Protein AF-A0A933HCY5-F1 (afdb_monomer)

Nearest PDB structures (foldseek):
  1na3-assembly1_A  TM=8.596E-01  e=4.187E-02  unidentified
  1hxi-assembly1_A  TM=8.549E-01  e=1.202E-01  Trypanosoma brucei
  4cgv-assembly4_D  TM=6.863E-01  e=3.303E-01  Homo sapiens
  3as5-assembly1_A  TM=6.680E-01  e=9.908E-01  Paramagnetospirillum magneticum AMB-1
  8qoy-assembly1_A  TM=4.954E-01  e=7.953E-01  Actinobacillus pleuropneumoniae

pLDDT: mean 71.91, std 17.85, range [27.2, 95.44]

Foldseek 3Di:
DVVVVVVVVVLVVQLVVLVVVCVVPVLPLVSLQSNLVSCVVVVVLVRSLVSLVSNCVVPVPPPVSVVSNVVSVVSVVVVVVVVVVVVVVVVPDDDDDPVNLVVVLVVVLPPLAPQPPDCLVCVLVVLLVVCVVQDCPHPCNVVSLVSLLLSLLLQLQLQLLLQLCSLLVVQQWCQLVVLSSNYSPSVSFDDCCFSPVQQVVCVVVVFFRGGGTRHRDTDCVRGPDPPVSLLSSLLRSLVSLQVQLVVLVVQLVVLLVVVCVVCVPCLCVVPVVVPDVPVVVVPSCVSVSVSSNLSSLSNNLSSNCLSVVLCPCAPPGSVVSVVCVVCVVVCDVVNNVVRNVVVVVVVVVCRGVVVCCVSVVSSVVSVVVCCVSSNPDD

Radius of gyration: 26.5 Å; Cα contacts (8 Å, |Δi|>4): 386; chains: 1; bounding box: 68×61×72 Å

Sequence (378 aa):
MATACSRQNLLYEALAAYTKILEIDPSHRESLLKASMLHIQRKRYAQGEGFLKKLIELEPGNAQAALMLKIAEDNKRLEESVAAMKRAHEAQVETTSPIEIITGLIGAAGRKTKIYASGWVAFPLFLIAIRGVAGPDSAATPWLLYLSLFYTVWLALSLHELGHGVCALFLGDDTALKSGRVTLNPLSHFSTIGSAVVPLFAYLAGGVVFGWAKSAPFNPVNMKRQPLGAVLTAGMGPFTSFMVSYAMFILFMVLAAAHNSIHPESHVWFTAALSDPIKAGAGYLEPFWFVALELTALGAVINLLVGAFNLLPFPPLDGWWILKAAAPRLLTPRVERKATLGGVLALAVAVATGFAPLFLYPAYVALSFYYFVSGAAL

Secondary structure (DSSP, 8-state):
-HHHHHHHHHHHHHHHHHHHHHHH-TT-HHHHHHHHHHHHHTT-HHHHHHHHHHHHHH-TT-HHHHHHHHHHHHHHHHHHHHHHHHHHHHTT-----HHHHHHHHHHHHHHHS-----GGGGHHHHHHHHHHHH-TTSTTHHHHHHHHHHHHHHHHHHHHHHHHHHHHHHTT--HHHHTT-SSS-GGGG--IIIIIIHHHHHHHTTS-----PPP----GGGSSSTTHHHHHHHHHHHHHHHHHHHHHHHHHHHHHHHHHHH-TTGGGHHHHTTT-TTGGGG-TTHHHHHHHHHHHHHHHHHHHHHHHHHTSSSTTSTHHHHHHHH-TTT--HHHHHHHHHHHHHHHHHHHHTT-THHHHHHHHHHHHHHHHHHT---

Solvent-accessible surface area (backbone atoms only — not comparable to full-atom values): 19868 Å² total; per-residue (Å²): 111,69,73,62,52,52,54,51,52,52,53,53,54,52,42,52,53,29,50,54,48,38,72,76,38,77,77,46,58,68,36,30,54,53,38,18,53,52,25,44,77,68,70,37,31,73,64,13,40,56,30,27,53,56,44,35,73,76,34,81,81,43,62,67,45,55,53,50,36,52,54,33,54,57,52,46,52,47,53,52,48,49,52,47,50,52,53,43,64,74,62,74,70,88,83,76,56,73,64,59,50,51,54,46,50,55,56,52,54,63,71,74,33,85,76,65,82,48,74,71,77,50,42,64,58,49,52,24,54,51,43,60,72,57,42,84,86,32,92,57,40,68,59,50,51,52,50,54,49,53,54,40,50,41,48,38,52,19,50,18,31,25,27,25,18,51,43,30,41,76,34,56,20,54,54,9,53,77,70,58,34,44,42,80,47,40,71,70,28,57,24,70,56,35,58,43,49,43,27,51,51,23,48,75,69,74,46,52,69,50,70,44,67,50,78,42,55,76,51,68,89,52,31,45,64,71,69,56,37,52,31,51,20,37,49,31,18,32,48,39,14,43,53,48,11,51,51,24,44,54,49,29,54,53,52,52,51,51,49,45,71,76,41,75,75,56,54,47,53,81,65,51,65,78,74,43,75,74,70,59,74,77,48,90,57,50,34,47,53,53,48,53,45,50,53,21,48,49,35,16,50,49,12,41,48,56,15,56,58,31,52,40,76,42,32,93,32,37,19,25,44,48,48,47,70,75,39,57,89,76,55,45,75,70,50,47,53,52,44,36,53,50,31,51,50,52,52,53,47,39,39,72,72,57,55,51,57,73,66,48,44,54,55,53,47,48,52,49,46,48,28,61,76,53,59,42,81,133

Mean predicted aligned error: 16.91 Å

Structure (mmCIF, N/CA/C/O backbone):
data_AF-A0A933HCY5-F1
#
_entry.id   AF-A0A933HCY5-F1
#
loop_
_atom_site.group_PDB
_atom_site.id
_atom_site.type_symbol
_atom_site.label_atom_id
_atom_site.label_alt_id
_atom_site.label_comp_id
_atom_site.label_asym_id
_atom_site.label_entity_id
_atom_site.label_se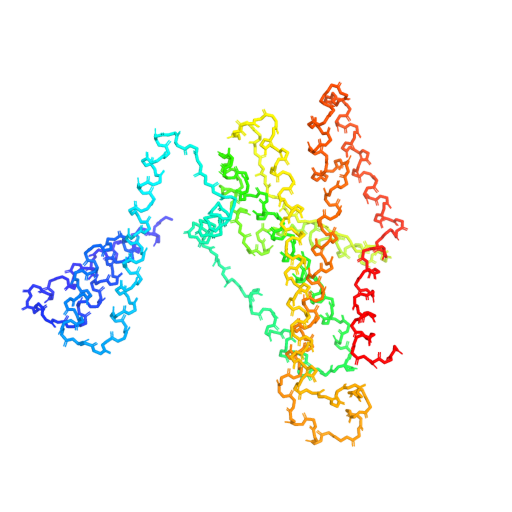q_id
_atom_site.pdbx_PDB_ins_code
_atom_site.Cartn_x
_atom_site.Cartn_y
_atom_site.Cartn_z
_atom_site.occupancy
_atom_site.B_iso_or_equiv
_atom_site.auth_seq_id
_atom_site.auth_comp_id
_atom_site.auth_asym_id
_atom_site.auth_atom_id
_atom_site.pdbx_PDB_model_num
ATOM 1 N N . MET A 1 1 ? -1.167 -32.922 7.437 1.00 38.66 1 MET A N 1
ATOM 2 C CA . MET A 1 1 ? -0.390 -33.263 8.655 1.00 38.66 1 MET A CA 1
ATOM 3 C C . MET A 1 1 ? 0.649 -34.361 8.407 1.00 38.66 1 MET A C 1
ATOM 5 O O . MET A 1 1 ? 1.799 -34.145 8.769 1.00 38.66 1 MET A O 1
ATOM 9 N N . ALA A 1 2 ? 0.313 -35.466 7.724 1.00 27.20 2 ALA A N 1
ATOM 10 C CA . ALA A 1 2 ? 1.246 -36.571 7.432 1.00 27.20 2 ALA A CA 1
ATOM 11 C C . ALA A 1 2 ? 2.536 -36.156 6.682 1.00 27.20 2 ALA A C 1
ATOM 13 O O . ALA A 1 2 ? 3.630 -36.572 7.050 1.00 27.20 2 ALA A O 1
ATOM 14 N N . THR A 1 3 ? 2.444 -35.246 5.708 1.00 31.69 3 THR A N 1
ATOM 15 C CA . THR A 1 3 ? 3.593 -34.732 4.933 1.00 31.69 3 THR A CA 1
ATOM 16 C C . THR A 1 3 ? 4.558 -33.863 5.750 1.00 31.69 3 THR A C 1
ATOM 18 O O . THR A 1 3 ? 5.756 -33.836 5.474 1.00 31.69 3 THR A O 1
ATOM 21 N N . ALA A 1 4 ? 4.062 -33.158 6.773 1.00 35.97 4 ALA A N 1
ATOM 22 C CA . ALA A 1 4 ? 4.896 -32.348 7.666 1.00 35.97 4 ALA A CA 1
ATOM 23 C C . ALA A 1 4 ? 5.609 -33.215 8.718 1.00 35.97 4 ALA A C 1
ATOM 25 O O . ALA A 1 4 ? 6.763 -32.951 9.047 1.00 35.97 4 ALA A O 1
ATOM 26 N N . CYS A 1 5 ? 4.940 -34.271 9.190 1.00 38.62 5 CYS A N 1
ATOM 27 C CA . CYS A 1 5 ? 5.497 -35.246 10.127 1.00 38.62 5 CYS A CA 1
ATOM 28 C C . CYS A 1 5 ? 6.581 -36.114 9.452 1.00 38.62 5 CYS A C 1
ATOM 30 O O . CYS A 1 5 ? 7.673 -36.266 9.990 1.00 38.62 5 CYS A O 1
ATOM 32 N N . SER A 1 6 ? 6.340 -36.553 8.209 1.00 52.91 6 SER A N 1
ATOM 33 C CA . SER A 1 6 ? 7.316 -37.290 7.389 1.00 52.91 6 SER A CA 1
ATOM 34 C C . SER A 1 6 ? 8.601 -36.489 7.132 1.00 52.91 6 SER A C 1
ATOM 36 O O . SER A 1 6 ? 9.699 -37.009 7.316 1.00 52.91 6 SER A O 1
ATOM 38 N N . ARG A 1 7 ? 8.490 -35.191 6.803 1.00 55.44 7 ARG A N 1
ATOM 39 C CA . ARG A 1 7 ? 9.666 -34.316 6.638 1.00 55.44 7 ARG A CA 1
ATOM 40 C C . ARG A 1 7 ? 10.469 -34.132 7.920 1.00 55.44 7 ARG A C 1
ATOM 42 O O . ARG A 1 7 ? 11.684 -34.022 7.839 1.00 55.44 7 ARG A O 1
ATOM 49 N N . GLN A 1 8 ? 9.821 -34.070 9.084 1.00 64.12 8 GLN A N 1
ATOM 50 C CA . GLN A 1 8 ? 10.551 -33.963 10.346 1.00 64.12 8 GLN A CA 1
ATOM 51 C C . GLN A 1 8 ? 11.323 -35.246 10.650 1.00 64.12 8 GLN A C 1
ATOM 53 O O . GLN A 1 8 ? 12.502 -35.139 10.966 1.00 64.12 8 GLN A O 1
ATOM 58 N N . ASN A 1 9 ? 10.718 -36.425 10.470 1.00 70.69 9 ASN A N 1
ATOM 59 C CA . ASN A 1 9 ? 11.407 -37.707 10.670 1.00 70.69 9 ASN A CA 1
ATOM 60 C C . ASN A 1 9 ? 12.645 -37.859 9.775 1.00 70.69 9 ASN A C 1
ATOM 62 O O . ASN A 1 9 ? 13.715 -38.193 10.276 1.00 70.69 9 ASN A O 1
ATOM 66 N N . LEU A 1 10 ? 12.542 -37.487 8.495 1.00 72.50 10 LEU A N 1
ATOM 67 C CA . LEU A 1 10 ? 13.675 -37.523 7.559 1.00 72.50 10 LEU A CA 1
ATOM 68 C C . LEU A 1 10 ? 14.853 -36.636 8.006 1.00 72.50 10 LEU A C 1
ATOM 70 O O . LEU A 1 10 ? 16.010 -36.979 7.781 1.00 72.50 10 LEU A O 1
ATOM 74 N N . LEU A 1 11 ? 14.583 -35.507 8.674 1.00 72.69 11 LEU A N 1
ATOM 75 C CA . LEU A 1 11 ? 15.632 -34.625 9.205 1.00 72.69 11 LEU A CA 1
ATOM 76 C C . LEU A 1 11 ? 16.336 -35.215 10.439 1.00 72.69 11 LEU A C 1
ATOM 78 O O . LEU A 1 11 ? 17.505 -34.904 10.668 1.00 72.69 11 LEU A O 1
ATOM 82 N N . TYR A 1 12 ? 15.652 -36.038 11.242 1.00 76.88 12 TYR A N 1
ATOM 83 C CA . TYR A 1 12 ? 16.274 -36.743 12.371 1.00 76.88 12 TYR A CA 1
ATOM 84 C C . TYR A 1 12 ? 17.199 -37.856 11.886 1.00 76.88 12 TYR A C 1
ATOM 86 O O . TYR A 1 12 ? 18.331 -37.945 12.356 1.00 76.88 12 TYR A O 1
ATOM 94 N N . GLU A 1 13 ? 16.736 -38.654 10.923 1.00 81.75 13 GLU A N 1
ATOM 95 C CA . GLU A 1 13 ? 17.514 -39.742 10.326 1.00 81.75 13 GLU A CA 1
ATOM 96 C C . GLU A 1 13 ? 18.752 -39.211 9.594 1.00 81.75 13 GLU A C 1
ATOM 98 O O . GLU A 1 13 ? 19.859 -39.701 9.815 1.00 81.75 13 GLU A O 1
ATOM 103 N N . ALA A 1 14 ? 18.593 -38.144 8.800 1.00 78.38 14 ALA A N 1
ATOM 104 C CA . ALA A 1 14 ? 19.709 -37.504 8.108 1.00 78.38 14 ALA A CA 1
ATOM 105 C C . ALA A 1 14 ? 20.749 -36.946 9.088 1.00 78.38 14 ALA A C 1
ATOM 107 O O . ALA A 1 14 ? 21.948 -37.141 8.894 1.00 78.38 14 ALA A O 1
ATOM 108 N N . LEU A 1 15 ? 20.310 -36.285 10.166 1.00 84.38 15 LEU A N 1
ATOM 109 C CA . LEU A 1 15 ? 21.238 -35.759 11.164 1.00 84.38 15 LEU A CA 1
ATOM 110 C C . LEU A 1 15 ? 22.004 -36.889 11.863 1.00 84.38 15 LEU A C 1
ATOM 112 O O . LEU A 1 15 ? 23.216 -36.778 12.004 1.00 84.38 15 LEU A O 1
ATOM 116 N N . ALA A 1 16 ? 21.317 -37.972 12.238 1.00 84.12 16 ALA A N 1
ATOM 117 C CA . ALA A 1 16 ? 21.934 -39.135 12.874 1.00 84.12 16 ALA A CA 1
ATOM 118 C C . ALA A 1 16 ? 22.987 -39.808 11.973 1.00 84.12 16 ALA A C 1
ATOM 120 O O . ALA A 1 16 ? 24.038 -40.236 12.452 1.00 84.12 16 ALA A O 1
ATOM 121 N N . ALA A 1 17 ? 22.734 -39.870 10.662 1.00 81.31 17 ALA A N 1
ATOM 122 C CA . ALA A 1 17 ? 23.690 -40.399 9.694 1.00 81.31 17 ALA A CA 1
ATOM 123 C C . ALA A 1 17 ? 24.962 -39.538 9.618 1.00 81.31 17 ALA A C 1
ATOM 125 O O . ALA A 1 17 ? 26.070 -40.069 9.702 1.00 81.31 17 ALA A O 1
ATOM 126 N N . TYR A 1 18 ? 24.823 -38.211 9.528 1.00 84.19 18 TYR A N 1
ATOM 127 C CA . TYR A 1 18 ? 25.981 -37.312 9.477 1.00 84.19 18 TYR A CA 1
ATOM 128 C C . TYR A 1 18 ? 26.759 -37.271 10.793 1.00 84.19 18 TYR A C 1
ATOM 130 O O . TYR A 1 18 ? 27.986 -37.224 10.758 1.00 84.19 18 TYR A O 1
ATOM 138 N N . THR A 1 19 ? 26.089 -37.346 11.946 1.00 84.00 19 THR A N 1
ATOM 139 C CA . THR A 1 19 ? 26.784 -37.423 13.239 1.00 84.00 19 THR A CA 1
ATOM 140 C C . THR A 1 19 ? 27.570 -38.721 13.381 1.00 84.00 19 THR A C 1
ATOM 142 O O . THR A 1 19 ? 28.704 -38.672 13.836 1.00 84.00 19 THR A O 1
ATOM 145 N N . LYS A 1 20 ? 27.042 -39.856 12.903 1.00 85.88 20 LYS A N 1
ATOM 146 C CA . LYS A 1 20 ? 27.766 -41.138 12.913 1.00 85.88 20 LYS A CA 1
ATOM 147 C C . LYS A 1 20 ? 29.022 -41.109 12.036 1.00 85.88 20 LYS A C 1
ATOM 149 O O . LYS A 1 20 ? 30.036 -41.699 12.384 1.00 85.88 20 LYS A O 1
ATOM 154 N N . ILE A 1 21 ? 28.978 -40.394 10.911 1.00 83.50 21 ILE A N 1
ATOM 155 C CA . ILE A 1 21 ? 30.171 -40.168 10.081 1.00 83.50 21 ILE A CA 1
ATOM 156 C C . ILE A 1 21 ? 31.187 -39.299 10.834 1.00 83.50 21 ILE A C 1
ATOM 158 O O . ILE A 1 21 ? 32.373 -39.599 10.796 1.00 83.50 21 ILE A O 1
ATOM 162 N N . LEU A 1 22 ? 30.734 -38.271 11.559 1.00 86.19 22 LEU A N 1
ATOM 163 C CA . LEU A 1 22 ? 31.603 -37.400 12.364 1.00 86.19 22 LEU A CA 1
ATOM 164 C C . LEU A 1 22 ? 32.190 -38.081 13.610 1.00 86.19 22 LEU A C 1
ATOM 166 O O . LEU A 1 22 ? 33.203 -37.618 14.127 1.00 86.19 22 LEU A O 1
ATOM 170 N N . GLU A 1 23 ? 31.579 -39.164 14.091 1.00 87.19 23 GLU A N 1
ATOM 171 C CA . GLU A 1 23 ? 32.153 -40.027 15.133 1.00 87.19 23 GLU A CA 1
ATOM 172 C C . GLU A 1 23 ? 33.342 -40.842 14.604 1.00 87.19 23 GLU A C 1
ATOM 174 O O . GLU A 1 23 ? 34.289 -41.091 15.346 1.00 87.19 23 GLU A O 1
ATOM 179 N N . ILE A 1 24 ? 33.304 -41.236 13.325 1.00 87.56 24 ILE A N 1
ATOM 180 C CA . ILE A 1 24 ? 34.362 -42.016 12.665 1.00 87.56 24 ILE A CA 1
ATOM 181 C C . ILE A 1 24 ? 35.469 -41.093 12.135 1.00 87.56 24 ILE A C 1
ATOM 183 O O . ILE A 1 24 ? 36.649 -41.356 12.347 1.00 87.56 24 ILE A O 1
ATOM 187 N N . ASP A 1 25 ? 35.088 -40.003 11.468 1.00 88.19 25 ASP A N 1
ATOM 188 C CA . ASP A 1 25 ? 35.985 -38.960 10.974 1.00 88.19 25 ASP A CA 1
ATOM 189 C C . ASP A 1 25 ? 35.498 -37.578 11.447 1.00 88.19 25 ASP A C 1
ATOM 191 O O . ASP A 1 25 ? 34.677 -36.925 10.789 1.00 88.19 25 ASP A O 1
ATOM 195 N N . PRO A 1 26 ? 36.041 -37.077 12.572 1.00 88.44 26 PRO A N 1
ATOM 196 C CA . PRO A 1 26 ? 35.683 -35.769 13.108 1.00 88.44 26 PRO A CA 1
ATOM 197 C C . PRO A 1 26 ? 36.062 -34.588 12.207 1.00 88.44 26 PRO A C 1
ATOM 199 O O . PRO A 1 26 ? 35.644 -33.464 12.502 1.00 88.44 26 PRO A O 1
ATOM 202 N N . SER A 1 27 ? 36.876 -34.807 11.171 1.00 87.75 27 SER A N 1
ATOM 203 C CA . SER A 1 27 ? 37.326 -33.795 10.209 1.00 87.75 27 SER A CA 1
ATOM 204 C C . SER A 1 27 ? 36.576 -33.850 8.873 1.00 87.75 27 SER A C 1
ATOM 206 O O . SER A 1 27 ? 36.876 -33.069 7.966 1.00 87.75 27 SER A O 1
ATOM 208 N N . HIS A 1 28 ? 35.564 -34.720 8.753 1.00 88.12 28 HIS A N 1
ATOM 209 C CA . HIS A 1 28 ? 34.811 -34.904 7.517 1.00 88.12 28 HIS A CA 1
ATOM 210 C C . HIS A 1 28 ? 34.007 -33.648 7.140 1.00 88.12 28 HIS A C 1
ATOM 212 O O . HIS A 1 28 ? 32.909 -33.392 7.648 1.00 88.12 28 HIS A O 1
ATOM 218 N N . ARG A 1 29 ? 34.557 -32.862 6.211 1.00 81.75 29 ARG A N 1
ATOM 219 C CA . ARG A 1 29 ? 34.085 -31.521 5.818 1.00 81.75 29 ARG A CA 1
ATOM 220 C C . ARG A 1 29 ? 32.617 -31.483 5.408 1.00 81.75 29 ARG A C 1
ATOM 222 O O . ARG A 1 29 ? 31.858 -30.635 5.876 1.00 81.75 29 ARG A O 1
ATOM 229 N N . GLU A 1 30 ? 32.198 -32.420 4.560 1.00 80.38 30 GLU A N 1
ATOM 230 C CA . GLU A 1 30 ? 30.821 -32.456 4.067 1.00 80.38 30 GLU A CA 1
ATOM 231 C C . GLU A 1 30 ? 29.836 -32.762 5.199 1.00 80.38 30 GLU A C 1
ATOM 233 O O . GLU A 1 30 ? 28.782 -32.133 5.291 1.00 80.38 30 GLU A O 1
ATOM 238 N N . SER A 1 31 ? 30.201 -33.661 6.116 1.00 85.25 31 SER A N 1
ATOM 239 C CA . SER A 1 31 ? 29.350 -33.985 7.263 1.00 85.25 31 SER A CA 1
ATOM 240 C C . SER A 1 31 ? 29.261 -32.819 8.245 1.00 85.25 31 SER A C 1
ATOM 242 O O . SER A 1 31 ? 28.177 -32.572 8.765 1.00 85.25 31 SER A O 1
ATOM 244 N N . LEU A 1 32 ? 30.342 -32.052 8.452 1.00 84.38 32 LEU A N 1
ATOM 245 C CA . LEU A 1 32 ? 30.320 -30.822 9.260 1.00 84.38 32 LEU A CA 1
ATOM 246 C C . LEU A 1 32 ? 29.353 -29.783 8.667 1.00 84.38 32 LEU A C 1
ATOM 248 O O . LEU A 1 32 ? 28.514 -29.218 9.377 1.00 84.38 32 LEU A O 1
ATOM 252 N N . LEU A 1 33 ? 29.405 -29.570 7.349 1.00 77.56 33 LEU A N 1
ATOM 253 C CA . LEU A 1 33 ? 28.510 -28.640 6.658 1.00 77.56 33 LEU A CA 1
ATOM 254 C C . LEU A 1 33 ? 27.048 -29.126 6.677 1.00 77.56 33 LEU A C 1
ATOM 256 O O . LEU A 1 33 ? 26.129 -28.362 6.967 1.00 77.56 33 LEU A O 1
ATOM 260 N N . LYS A 1 34 ? 26.797 -30.410 6.406 1.00 83.69 34 LYS A N 1
ATOM 261 C CA . LYS A 1 34 ? 25.437 -30.978 6.383 1.00 83.69 34 LYS A CA 1
ATOM 262 C C . LYS A 1 34 ? 24.814 -31.034 7.779 1.00 83.69 34 LYS A C 1
ATOM 264 O O . LYS A 1 34 ? 23.654 -30.651 7.936 1.00 83.69 34 LYS A O 1
ATOM 269 N N . ALA A 1 35 ? 25.579 -31.430 8.798 1.00 85.50 35 ALA A N 1
ATOM 270 C CA . ALA A 1 35 ? 25.127 -31.427 10.187 1.00 85.50 35 ALA A CA 1
ATOM 271 C C . ALA A 1 35 ? 24.817 -30.002 10.666 1.00 85.50 35 ALA A C 1
ATOM 273 O O . ALA A 1 35 ? 23.749 -29.770 11.235 1.00 85.50 35 ALA A O 1
ATOM 274 N N . SER A 1 36 ? 25.690 -29.028 10.380 1.00 83.00 36 SER A N 1
ATOM 275 C CA . SER A 1 36 ? 25.444 -27.629 10.755 1.00 83.00 36 SER A CA 1
ATOM 276 C C . SER A 1 36 ? 24.174 -27.057 10.123 1.00 83.00 36 SER A C 1
ATOM 278 O O . SER A 1 36 ? 23.352 -26.483 10.839 1.00 83.00 36 SER A O 1
ATOM 280 N N . MET A 1 37 ? 23.942 -27.287 8.825 1.00 78.56 37 MET A N 1
ATOM 281 C CA . MET A 1 37 ? 22.703 -26.882 8.147 1.00 78.56 37 MET A CA 1
ATOM 282 C C . MET A 1 37 ? 21.460 -27.498 8.794 1.00 78.56 37 MET A C 1
ATOM 284 O O . MET A 1 37 ? 20.473 -26.798 9.029 1.00 78.56 37 MET A O 1
ATOM 288 N N . LEU A 1 38 ? 21.507 -28.791 9.124 1.00 83.81 38 LEU A N 1
ATOM 289 C CA . LEU A 1 38 ? 20.398 -29.488 9.776 1.00 83.81 38 LEU A CA 1
ATOM 290 C C . LEU A 1 38 ? 20.140 -28.952 11.192 1.00 83.81 38 LEU A C 1
ATOM 292 O O . LEU A 1 38 ? 18.983 -28.797 11.590 1.00 83.81 38 LEU A O 1
ATOM 296 N N . HIS A 1 39 ? 21.187 -28.606 11.945 1.00 83.81 39 HIS A N 1
ATOM 297 C CA . HIS A 1 39 ? 21.050 -27.957 13.250 1.00 83.81 39 HIS A CA 1
ATOM 298 C C . HIS A 1 39 ? 20.440 -26.553 13.139 1.00 83.81 39 HIS A C 1
ATOM 300 O O . HIS A 1 39 ? 19.519 -26.236 13.896 1.00 83.81 39 HIS A O 1
ATOM 306 N N . ILE A 1 40 ? 20.869 -25.747 12.163 1.00 78.31 40 ILE A N 1
ATOM 307 C CA . ILE A 1 40 ? 20.312 -24.412 11.888 1.00 78.31 40 ILE A CA 1
ATOM 308 C C . ILE A 1 40 ? 18.836 -24.513 11.476 1.00 78.31 40 ILE A C 1
ATOM 310 O O . ILE A 1 40 ? 17.988 -23.819 12.034 1.00 78.31 40 ILE A O 1
ATOM 314 N N . GLN A 1 41 ? 18.488 -25.440 10.579 1.00 77.62 41 GLN A N 1
ATOM 315 C CA . GLN A 1 41 ? 17.105 -25.672 10.139 1.00 77.62 41 GLN A CA 1
ATOM 316 C C . GLN A 1 41 ? 16.182 -26.094 11.295 1.00 77.62 41 GLN A C 1
ATOM 318 O O . GLN A 1 41 ? 14.979 -25.822 11.281 1.00 77.62 41 GLN A O 1
ATOM 323 N N . ARG A 1 42 ? 16.750 -26.732 12.324 1.00 79.38 42 ARG A N 1
ATOM 324 C CA . ARG A 1 42 ? 16.062 -27.154 13.550 1.00 79.38 42 ARG A CA 1
ATOM 325 C C . ARG A 1 42 ? 16.138 -26.129 14.686 1.00 79.38 42 ARG A C 1
ATOM 327 O O . ARG A 1 42 ? 15.731 -26.458 15.799 1.00 79.38 42 ARG A O 1
ATOM 334 N N . LYS A 1 43 ? 16.625 -24.911 14.417 1.00 78.25 43 LYS A N 1
ATOM 335 C CA . LYS A 1 43 ? 16.802 -23.815 15.389 1.00 78.25 43 LYS A CA 1
ATOM 336 C C . LYS A 1 43 ? 17.756 -24.140 16.546 1.00 78.25 43 LYS A C 1
ATOM 338 O O . LYS A 1 43 ? 17.658 -23.567 17.621 1.00 78.25 43 LYS A O 1
ATOM 343 N N . ARG A 1 44 ? 18.687 -25.077 16.352 1.00 80.44 44 ARG A N 1
ATOM 344 C CA . ARG A 1 44 ? 19.738 -25.415 17.326 1.00 80.44 44 ARG A CA 1
ATOM 345 C C . ARG A 1 44 ? 21.043 -24.719 16.940 1.00 80.44 44 ARG A C 1
ATOM 347 O O . ARG A 1 44 ? 22.032 -25.380 16.627 1.00 80.44 44 ARG A O 1
ATOM 354 N N . TYR A 1 45 ? 21.031 -23.387 16.937 1.00 79.62 45 TYR A N 1
ATOM 355 C CA . TYR A 1 45 ? 22.116 -22.566 16.384 1.00 79.62 45 TYR A CA 1
ATOM 356 C C . TYR A 1 45 ? 23.468 -22.823 17.057 1.00 79.62 45 TYR A C 1
ATOM 358 O O . TYR A 1 45 ? 24.448 -23.014 16.353 1.00 79.62 45 TYR A O 1
ATOM 366 N N . ALA A 1 46 ? 23.511 -22.980 18.384 1.00 79.44 46 ALA A N 1
ATOM 367 C CA . ALA A 1 46 ? 24.751 -23.271 19.114 1.00 79.44 46 ALA A CA 1
ATOM 368 C C . ALA A 1 46 ? 25.446 -24.570 18.653 1.00 79.44 46 ALA A C 1
ATOM 370 O O . ALA A 1 46 ? 26.669 -24.632 18.567 1.00 79.44 46 ALA A O 1
ATOM 371 N N . GLN A 1 47 ? 24.665 -25.605 18.325 1.00 82.75 47 GLN A N 1
ATOM 372 C CA . GLN A 1 47 ? 25.202 -26.867 17.805 1.00 82.75 47 GLN A CA 1
ATOM 373 C C . GLN A 1 47 ? 25.695 -26.688 16.362 1.00 82.75 47 GLN A C 1
ATOM 375 O O . GLN A 1 47 ? 26.759 -27.187 16.013 1.00 82.75 47 GLN A O 1
ATOM 380 N N . GLY A 1 48 ? 24.962 -25.925 15.542 1.00 83.06 48 GLY A N 1
ATOM 381 C CA . GLY A 1 48 ? 25.370 -25.592 14.174 1.00 83.06 48 GLY A CA 1
ATOM 382 C C . GLY A 1 48 ? 26.644 -24.742 14.104 1.00 83.06 48 GLY A C 1
ATOM 383 O O . GLY A 1 48 ? 27.512 -25.025 13.283 1.00 83.06 48 GLY A O 1
ATOM 384 N N . GLU A 1 49 ? 26.790 -23.760 14.999 1.00 84.88 49 GLU A N 1
ATOM 385 C CA . GLU A 1 49 ? 27.987 -22.918 15.140 1.00 84.88 49 GLU A CA 1
ATOM 386 C C . GLU A 1 49 ? 29.233 -23.752 15.433 1.00 84.88 49 GLU A C 1
ATOM 388 O O . GLU A 1 49 ? 30.269 -23.532 14.812 1.00 84.88 49 GLU A O 1
ATOM 393 N N . GLY A 1 50 ? 29.138 -24.724 16.348 1.00 83.50 50 GLY A N 1
ATOM 394 C CA . GLY A 1 50 ? 30.269 -25.586 16.702 1.00 83.50 50 GLY A CA 1
ATOM 395 C C . GLY A 1 50 ? 30.835 -26.333 15.491 1.00 83.50 50 GLY A C 1
ATOM 396 O O . GLY A 1 50 ? 32.046 -26.351 15.280 1.00 83.50 50 GLY A O 1
ATOM 397 N N . PHE A 1 51 ? 29.958 -26.880 14.646 1.00 86.88 51 PHE A N 1
ATOM 398 C CA . PHE A 1 51 ? 30.367 -27.557 13.413 1.00 86.88 51 PHE A CA 1
ATOM 399 C C . PHE A 1 51 ? 30.918 -26.591 12.353 1.00 86.88 51 PHE A C 1
ATOM 401 O O . PHE A 1 51 ? 31.880 -26.933 11.670 1.00 86.88 51 PHE A O 1
ATOM 408 N N . LEU A 1 52 ? 30.354 -25.383 12.229 1.00 82.56 52 LEU A N 1
ATOM 409 C CA . LEU A 1 52 ? 30.819 -24.370 11.271 1.00 82.56 52 LEU A CA 1
ATOM 410 C C . LEU A 1 52 ? 32.176 -23.779 11.649 1.00 82.56 52 LEU A C 1
ATOM 412 O O . LEU A 1 52 ? 33.016 -23.601 10.774 1.00 82.56 52 LEU A O 1
ATOM 416 N N . LYS A 1 53 ? 32.419 -23.528 12.939 1.00 87.44 53 LYS A N 1
ATOM 417 C CA . LYS A 1 53 ? 33.726 -23.076 13.435 1.00 87.44 53 LYS A CA 1
ATOM 418 C C . LYS A 1 53 ? 34.802 -24.115 13.147 1.00 87.44 53 LYS A C 1
ATOM 420 O O . LYS A 1 53 ? 35.822 -23.775 12.561 1.00 87.44 53 LYS A O 1
ATOM 425 N N . LYS A 1 54 ? 34.510 -25.390 13.420 1.00 87.38 54 LYS A N 1
ATOM 426 C CA . LYS A 1 54 ? 35.408 -26.500 13.081 1.00 87.38 54 LYS A CA 1
ATOM 427 C C . LYS A 1 54 ? 35.666 -26.611 11.573 1.00 87.38 54 LYS A C 1
ATOM 429 O O . LYS A 1 54 ? 36.779 -26.901 11.157 1.00 87.38 54 LYS A O 1
ATOM 434 N N . LEU A 1 55 ? 34.654 -26.363 10.740 1.00 83.12 55 LEU A N 1
ATOM 435 C CA . LEU A 1 55 ? 34.814 -26.358 9.285 1.00 83.12 55 LEU A CA 1
ATOM 436 C C . LEU A 1 55 ? 35.688 -25.189 8.797 1.00 83.12 55 LEU A C 1
ATOM 438 O O . LEU A 1 55 ? 36.505 -25.387 7.907 1.00 83.12 55 LEU A O 1
ATOM 442 N N . ILE A 1 56 ? 35.559 -24.002 9.394 1.00 82.25 56 ILE A N 1
ATOM 443 C CA . ILE A 1 56 ? 36.381 -22.822 9.067 1.00 82.25 56 ILE A CA 1
ATOM 444 C C . ILE A 1 56 ? 37.825 -22.995 9.555 1.00 82.25 56 ILE A C 1
ATOM 446 O O . ILE A 1 56 ? 38.750 -22.558 8.879 1.00 82.25 56 ILE A O 1
ATOM 450 N N . GLU A 1 57 ? 38.041 -23.668 10.686 1.00 87.62 57 GLU A N 1
ATOM 451 C CA . GLU A 1 57 ? 39.386 -24.049 11.142 1.00 87.62 57 GLU A CA 1
ATOM 452 C C . GLU A 1 57 ? 40.084 -24.983 10.139 1.00 87.62 57 GLU A C 1
ATOM 454 O O . GLU A 1 57 ? 41.281 -24.846 9.899 1.00 87.62 57 GLU A O 1
ATOM 459 N N . LEU A 1 58 ? 39.336 -25.905 9.522 1.00 84.12 58 LEU A N 1
ATOM 460 C CA . LEU A 1 58 ? 39.850 -26.811 8.490 1.00 84.12 58 LEU A CA 1
ATOM 461 C C . LEU A 1 58 ? 39.990 -26.134 7.116 1.00 84.12 58 LEU A C 1
ATOM 463 O O . LEU A 1 58 ? 40.860 -26.515 6.333 1.00 84.12 58 LEU A O 1
ATOM 467 N N . GLU A 1 59 ? 39.135 -25.153 6.813 1.00 79.62 59 GLU A N 1
ATOM 468 C CA . GLU A 1 59 ? 39.106 -24.410 5.551 1.00 79.62 59 GLU A CA 1
ATOM 469 C C . GLU A 1 59 ? 38.854 -22.907 5.773 1.00 79.62 59 GLU A C 1
ATOM 471 O O . GLU A 1 59 ? 37.730 -22.422 5.596 1.00 79.62 59 GLU A O 1
ATOM 476 N N . PRO A 1 60 ? 39.904 -22.125 6.079 1.00 68.56 60 PRO A N 1
ATOM 477 C CA . PRO A 1 60 ? 39.765 -20.695 6.373 1.00 68.56 60 PRO A CA 1
ATOM 478 C C . PRO A 1 60 ? 39.162 -19.860 5.229 1.00 68.56 60 PRO A C 1
ATOM 480 O O . PRO A 1 60 ? 38.621 -18.783 5.463 1.00 68.56 60 PRO A O 1
ATOM 483 N N . GLY A 1 61 ? 39.232 -20.353 3.986 1.00 62.38 61 GLY A N 1
ATOM 484 C CA . GLY A 1 61 ? 38.662 -19.719 2.791 1.00 62.38 61 GLY A CA 1
ATOM 485 C C . GLY A 1 61 ? 37.236 -20.159 2.432 1.00 62.38 61 GLY A C 1
ATOM 486 O O . GLY A 1 61 ? 36.733 -19.771 1.377 1.00 62.38 61 GLY A O 1
ATOM 487 N N . ASN A 1 62 ? 36.574 -20.982 3.254 1.00 71.94 62 ASN A N 1
ATOM 488 C CA . ASN A 1 62 ? 35.247 -21.508 2.937 1.00 71.94 62 ASN A CA 1
ATOM 489 C C . ASN A 1 62 ? 34.155 -20.435 3.128 1.00 71.94 62 ASN A C 1
ATOM 491 O O . ASN A 1 62 ? 33.577 -20.267 4.206 1.00 71.94 62 ASN A O 1
ATOM 495 N N . ALA A 1 63 ? 33.856 -19.710 2.045 1.00 59.00 63 ALA A N 1
ATOM 496 C CA . ALA A 1 63 ? 32.869 -18.628 2.022 1.00 59.00 63 ALA A CA 1
ATOM 497 C C . ALA A 1 63 ? 31.458 -19.084 2.436 1.00 59.00 63 ALA A C 1
ATOM 499 O O . ALA A 1 63 ? 30.713 -18.317 3.047 1.00 59.00 63 ALA A O 1
ATOM 500 N N . GLN A 1 64 ? 31.093 -20.337 2.144 1.00 63.59 64 GLN A N 1
ATOM 501 C CA . GLN A 1 64 ? 29.795 -20.896 2.516 1.00 63.59 64 GLN A CA 1
ATOM 502 C C . GLN A 1 64 ? 29.697 -21.117 4.029 1.00 63.59 64 GLN A C 1
ATOM 504 O O . GLN A 1 64 ? 28.695 -20.736 4.636 1.00 63.59 64 GLN A O 1
ATOM 509 N N . ALA A 1 65 ? 30.741 -21.674 4.648 1.00 65.88 65 ALA A N 1
ATOM 510 C CA . ALA A 1 65 ? 30.803 -21.870 6.091 1.00 65.88 65 ALA A CA 1
ATOM 511 C C . ALA A 1 65 ? 30.823 -20.530 6.843 1.00 65.88 65 ALA A C 1
ATOM 513 O O . ALA A 1 65 ? 30.087 -20.364 7.814 1.00 65.88 65 ALA A O 1
ATOM 514 N N . ALA A 1 66 ? 31.585 -19.546 6.351 1.00 63.91 66 ALA A N 1
ATOM 515 C CA . ALA A 1 66 ? 31.637 -18.199 6.921 1.00 63.91 66 ALA A CA 1
ATOM 516 C C . ALA A 1 66 ? 30.281 -17.471 6.840 1.00 63.91 66 ALA A C 1
ATOM 518 O O . ALA A 1 66 ? 29.825 -16.884 7.823 1.00 63.91 66 ALA A O 1
ATOM 519 N N . LEU A 1 67 ? 29.593 -17.555 5.694 1.00 56.31 67 LEU A N 1
ATOM 520 C CA . LEU A 1 67 ? 28.253 -16.989 5.524 1.00 56.31 67 LEU A CA 1
ATOM 521 C C . LEU A 1 67 ? 27.236 -17.666 6.453 1.00 56.31 67 LEU A C 1
ATOM 523 O O . LEU A 1 67 ? 26.435 -16.989 7.095 1.00 56.31 67 LEU A O 1
ATOM 527 N N . MET A 1 68 ? 27.276 -18.997 6.555 1.00 68.06 68 MET A N 1
ATOM 528 C CA . MET A 1 68 ? 26.381 -19.755 7.432 1.00 68.06 68 MET A CA 1
ATOM 529 C C . MET A 1 68 ? 26.655 -19.512 8.915 1.00 68.06 68 MET A C 1
ATOM 531 O O . MET A 1 68 ? 25.703 -19.459 9.692 1.00 68.06 68 MET A O 1
ATOM 535 N N . LEU A 1 69 ? 27.918 -19.322 9.307 1.00 74.06 69 LEU A N 1
ATOM 536 C CA . LEU A 1 69 ? 28.282 -18.977 10.679 1.00 74.06 69 LEU A CA 1
ATOM 537 C C . LEU A 1 69 ? 27.710 -17.609 11.047 1.00 74.06 69 LEU A C 1
ATOM 539 O O . LEU A 1 69 ? 27.042 -17.493 12.068 1.00 74.06 69 LEU A O 1
ATOM 543 N N . LYS A 1 70 ? 27.860 -16.617 10.163 1.00 68.25 70 LYS A N 1
ATOM 544 C CA . LYS A 1 70 ? 27.271 -15.287 10.353 1.00 68.25 70 LYS A CA 1
ATOM 545 C C . LYS A 1 70 ? 25.745 -15.348 10.493 1.00 68.25 70 LYS A C 1
ATOM 547 O O . LYS A 1 70 ? 25.183 -14.747 11.402 1.00 68.25 70 LYS A O 1
ATOM 552 N N . ILE A 1 71 ? 25.074 -16.147 9.657 1.00 66.06 71 ILE A N 1
ATOM 553 C CA . ILE A 1 71 ? 23.624 -16.390 9.761 1.00 66.06 71 ILE A CA 1
ATOM 554 C C . ILE A 1 71 ? 23.262 -17.048 11.103 1.00 66.06 71 ILE A C 1
ATOM 556 O O . ILE A 1 71 ? 22.237 -16.707 11.695 1.00 66.06 71 ILE A O 1
ATOM 560 N N . ALA A 1 72 ? 24.054 -18.005 11.587 1.00 70.56 72 ALA A N 1
ATOM 561 C CA . ALA A 1 72 ? 23.805 -18.671 12.864 1.00 70.56 72 ALA A CA 1
ATOM 562 C C . ALA A 1 72 ? 23.991 -17.713 14.056 1.00 70.56 72 ALA A C 1
ATOM 564 O O . ALA A 1 72 ? 23.109 -17.645 14.912 1.00 70.56 72 ALA A O 1
ATOM 565 N N . GLU A 1 73 ? 25.064 -16.918 14.056 1.00 73.88 73 GLU A N 1
ATOM 566 C CA . GLU A 1 73 ? 25.379 -15.931 15.097 1.00 73.88 73 GLU A CA 1
ATOM 567 C C . GLU A 1 73 ? 24.323 -14.817 15.175 1.00 73.88 73 GLU A C 1
ATOM 569 O O . GLU A 1 73 ? 23.856 -14.470 16.265 1.00 73.88 73 GLU A O 1
ATOM 574 N N . ASP A 1 74 ? 23.871 -14.305 14.026 1.00 67.19 74 ASP A N 1
ATOM 575 C CA . ASP A 1 74 ? 22.808 -13.297 13.952 1.00 67.19 74 ASP A CA 1
ATOM 576 C C . ASP A 1 74 ? 21.467 -13.843 14.487 1.00 67.19 74 ASP A C 1
ATOM 578 O O . ASP A 1 74 ? 20.716 -13.132 15.163 1.00 67.19 74 ASP A O 1
ATOM 582 N N . ASN A 1 75 ? 21.175 -15.128 14.251 1.00 65.44 75 ASN A N 1
ATOM 583 C CA . ASN A 1 75 ? 19.973 -15.792 14.764 1.00 65.44 75 ASN A CA 1
ATOM 584 C C . ASN A 1 75 ? 20.061 -16.154 16.257 1.00 65.44 75 ASN A C 1
ATOM 586 O O . ASN A 1 75 ? 19.039 -16.156 16.945 1.00 65.44 75 ASN A O 1
ATOM 590 N N . LYS A 1 76 ? 21.257 -16.418 16.792 1.00 66.25 76 LYS A N 1
ATOM 591 C CA . LYS A 1 76 ? 21.469 -16.623 18.232 1.00 66.25 76 LYS A CA 1
ATOM 592 C C . LYS A 1 76 ? 21.322 -15.317 19.013 1.00 66.25 76 LYS A C 1
ATOM 594 O O . LYS A 1 76 ? 20.589 -15.277 20.001 1.00 66.25 76 LYS A O 1
ATOM 599 N N . ARG A 1 77 ? 21.931 -14.227 18.527 1.00 58.47 77 ARG A N 1
ATOM 600 C CA . ARG A 1 77 ? 21.743 -12.877 19.093 1.00 58.47 77 ARG A CA 1
ATOM 601 C C . ARG A 1 77 ? 20.271 -12.474 19.084 1.00 58.47 77 ARG A C 1
ATOM 603 O O . ARG A 1 77 ? 19.815 -11.825 20.015 1.00 58.47 77 ARG A O 1
ATOM 610 N N . LEU A 1 78 ? 19.507 -12.913 18.084 1.00 47.47 78 LEU A N 1
ATOM 611 C CA . LEU A 1 78 ? 18.060 -12.720 18.021 1.00 47.47 78 LEU A CA 1
ATOM 612 C C . LEU A 1 78 ? 17.307 -13.470 19.133 1.00 47.47 78 LEU A C 1
ATOM 614 O O . LEU A 1 78 ? 16.408 -12.886 19.726 1.00 47.47 78 LEU A O 1
ATOM 618 N N . GLU A 1 79 ? 17.640 -14.727 19.438 1.00 54.53 79 GLU A N 1
ATOM 619 C CA . GLU A 1 79 ? 17.000 -15.464 20.542 1.00 54.53 79 GLU A CA 1
ATOM 620 C C . GLU A 1 79 ? 17.377 -14.890 21.909 1.00 54.53 79 GLU A C 1
ATOM 622 O O . GLU A 1 79 ? 16.509 -14.745 22.769 1.00 54.53 79 GLU A O 1
ATOM 627 N N . GLU A 1 80 ? 18.634 -14.483 22.089 1.00 53.84 80 GLU A N 1
ATOM 628 C CA . GLU A 1 80 ? 19.095 -13.797 23.297 1.00 53.84 80 GLU A CA 1
ATOM 629 C C . GLU A 1 80 ? 18.436 -12.423 23.451 1.00 53.84 80 GLU A C 1
ATOM 631 O O . GLU A 1 80 ? 17.962 -12.106 24.540 1.00 53.84 80 GLU A O 1
ATOM 636 N N . SER A 1 81 ? 18.312 -11.642 22.372 1.00 33.72 81 SER A N 1
ATOM 637 C CA . SER A 1 81 ? 17.584 -10.370 22.362 1.00 33.72 81 SER A CA 1
ATOM 638 C C . SER A 1 81 ? 16.089 -10.563 22.578 1.00 33.72 81 SER A C 1
ATOM 640 O O . SER A 1 81 ? 15.501 -9.787 23.312 1.00 33.72 81 SER A O 1
ATOM 642 N N . VAL A 1 82 ? 15.455 -11.597 22.020 1.00 40.03 82 VAL A N 1
ATOM 643 C CA . VAL A 1 82 ? 14.037 -11.902 22.276 1.00 40.03 82 VAL A CA 1
ATOM 644 C C . VAL A 1 82 ? 13.838 -12.367 23.716 1.00 40.03 82 VAL A C 1
ATOM 646 O O . VAL A 1 82 ? 12.879 -11.948 24.353 1.00 40.03 82 VAL A O 1
ATOM 649 N N . ALA A 1 83 ? 14.741 -13.174 24.270 1.00 45.53 83 ALA A N 1
ATOM 650 C CA . ALA A 1 83 ? 14.708 -13.577 25.673 1.00 45.53 83 ALA A CA 1
ATOM 651 C C . ALA A 1 83 ? 15.012 -12.403 26.618 1.00 45.53 83 ALA A C 1
ATOM 653 O O . ALA A 1 83 ? 14.431 -12.321 27.696 1.00 45.53 83 ALA A O 1
ATOM 654 N N . ALA A 1 84 ? 15.895 -11.481 26.229 1.00 35.66 84 ALA A N 1
ATOM 655 C CA . ALA A 1 84 ? 16.167 -10.238 26.947 1.00 35.66 84 ALA A CA 1
ATOM 656 C C . ALA A 1 84 ? 14.981 -9.270 26.856 1.00 35.66 84 ALA A C 1
ATOM 658 O O . ALA A 1 84 ? 14.616 -8.672 27.856 1.00 35.66 84 ALA A O 1
ATOM 659 N N . MET A 1 85 ? 14.313 -9.186 25.705 1.00 34.69 85 MET A N 1
ATOM 660 C CA . MET A 1 85 ? 13.112 -8.378 25.491 1.00 34.69 85 MET A CA 1
ATOM 661 C C . MET A 1 85 ? 11.901 -8.974 26.217 1.00 34.69 85 MET A C 1
ATOM 663 O O . MET A 1 85 ? 11.063 -8.235 26.713 1.00 34.69 85 MET A O 1
ATOM 667 N N . LYS A 1 86 ? 11.831 -10.304 26.354 1.00 39.88 86 LYS A N 1
ATOM 668 C CA . LYS A 1 86 ? 10.828 -11.005 27.169 1.00 39.88 86 LYS A CA 1
ATOM 669 C C . LYS A 1 86 ? 11.085 -10.818 28.672 1.00 39.88 86 LYS A C 1
ATOM 671 O O . LYS A 1 86 ? 10.139 -10.609 29.417 1.00 39.88 86 LYS A O 1
ATOM 676 N N . ARG A 1 87 ? 12.354 -10.779 29.095 1.00 43.50 87 ARG A N 1
ATOM 677 C CA . ARG A 1 87 ? 12.756 -10.378 30.457 1.00 43.50 87 ARG A CA 1
ATOM 678 C C . ARG A 1 87 ? 12.507 -8.886 30.728 1.00 43.50 87 ARG A C 1
ATOM 680 O O . ARG A 1 87 ? 12.051 -8.531 31.804 1.00 43.50 87 ARG A O 1
ATOM 687 N N . ALA A 1 88 ? 12.716 -8.013 29.742 1.00 35.72 88 ALA A N 1
ATOM 688 C CA . ALA A 1 88 ? 12.376 -6.589 29.826 1.00 35.72 88 ALA A CA 1
ATOM 689 C C . ALA A 1 88 ? 10.850 -6.350 29.821 1.00 35.72 88 ALA A C 1
ATOM 691 O O . ALA A 1 88 ? 10.366 -5.439 30.486 1.00 35.72 88 ALA A O 1
ATOM 692 N N . HIS A 1 89 ? 10.086 -7.204 29.128 1.00 36.34 89 HIS A N 1
ATOM 693 C CA . HIS A 1 89 ? 8.619 -7.255 29.143 1.00 36.34 89 HIS A CA 1
ATOM 694 C C . HIS A 1 89 ? 8.057 -7.647 30.520 1.00 36.34 89 HIS A C 1
ATOM 696 O O . HIS A 1 89 ? 7.006 -7.140 30.906 1.00 36.34 89 HIS A O 1
ATOM 702 N N . GLU A 1 90 ? 8.769 -8.489 31.274 1.00 38.59 90 GLU A N 1
ATOM 703 C CA . GLU A 1 90 ? 8.460 -8.803 32.677 1.00 38.59 90 GLU A CA 1
ATOM 704 C C . GLU A 1 90 ? 8.856 -7.662 33.636 1.00 38.59 90 GLU A C 1
ATOM 706 O O . GLU A 1 90 ? 8.238 -7.504 34.684 1.00 38.59 90 GLU A O 1
ATOM 711 N N . ALA A 1 91 ? 9.826 -6.822 33.259 1.00 34.91 91 ALA A N 1
ATOM 712 C CA . ALA A 1 91 ? 10.377 -5.761 34.107 1.00 34.91 91 ALA A CA 1
ATOM 713 C C . ALA A 1 91 ? 9.737 -4.363 33.934 1.00 34.91 91 ALA A C 1
ATOM 715 O O . ALA A 1 91 ? 10.233 -3.412 34.530 1.00 34.91 91 ALA A O 1
ATOM 716 N N . GLN A 1 92 ? 8.658 -4.210 33.150 1.00 39.62 92 GLN A N 1
ATOM 717 C CA . GLN A 1 92 ? 7.917 -2.939 32.965 1.00 39.62 92 GLN A CA 1
ATOM 718 C C . GLN A 1 92 ? 8.798 -1.686 32.752 1.00 39.62 92 GLN A C 1
ATOM 720 O O . GLN A 1 92 ? 8.532 -0.626 33.315 1.00 39.62 92 GLN A O 1
ATOM 725 N N . VAL A 1 93 ? 9.838 -1.761 31.918 1.00 35.34 93 VAL A N 1
ATOM 726 C CA . VAL A 1 93 ? 10.644 -0.565 31.622 1.00 35.34 93 VAL A CA 1
ATOM 727 C C . VAL A 1 93 ? 10.082 0.153 30.395 1.00 35.34 93 VAL A C 1
ATOM 729 O O . VAL A 1 93 ? 10.216 -0.304 29.260 1.00 35.34 93 VAL A O 1
ATOM 732 N N . GLU A 1 94 ? 9.424 1.289 30.638 1.00 43.44 94 GLU A N 1
ATOM 733 C CA . GLU A 1 94 ? 9.142 2.310 29.630 1.00 43.44 94 GLU A CA 1
ATOM 734 C C . GLU A 1 94 ? 10.451 3.000 29.240 1.00 43.44 94 GLU A C 1
ATOM 736 O O . GLU A 1 94 ? 11.103 3.606 30.083 1.00 43.44 94 GLU A O 1
ATOM 741 N N . THR A 1 95 ? 10.847 2.883 27.973 1.00 36.59 95 THR A N 1
ATOM 742 C CA . THR A 1 95 ? 11.490 3.917 27.135 1.00 36.59 95 THR A CA 1
ATOM 743 C C . THR A 1 95 ? 12.073 3.222 25.910 1.00 36.59 95 THR A C 1
ATOM 745 O O . THR A 1 95 ? 13.069 2.509 25.973 1.00 36.59 95 THR A O 1
ATOM 748 N N . THR A 1 96 ? 11.434 3.387 24.758 1.00 41.41 96 THR A N 1
ATOM 749 C CA . THR A 1 96 ? 12.038 2.994 23.482 1.00 41.41 96 THR A CA 1
ATOM 750 C C . THR A 1 96 ? 11.605 4.016 22.448 1.00 41.41 96 THR A C 1
ATOM 752 O O . THR A 1 96 ? 10.419 4.339 22.344 1.00 41.41 96 THR A O 1
ATOM 755 N N . SER A 1 97 ? 12.583 4.586 21.748 1.00 38.00 97 SER A N 1
ATOM 756 C CA . SER A 1 97 ? 12.372 5.635 20.751 1.00 38.00 97 SER A CA 1
ATOM 757 C C . SER A 1 97 ? 11.428 5.140 19.642 1.00 38.00 97 SER A C 1
ATOM 759 O O . SER A 1 97 ? 11.532 3.977 19.239 1.00 38.00 97 SER A O 1
ATOM 761 N N . PRO A 1 98 ? 10.538 5.989 19.084 1.00 33.94 98 PRO A N 1
ATOM 762 C CA . PRO A 1 98 ? 9.663 5.615 17.969 1.00 33.94 98 PRO A CA 1
ATOM 763 C C . PRO A 1 98 ? 10.400 4.959 16.788 1.00 33.94 98 PRO A C 1
ATOM 765 O O . PRO A 1 98 ? 9.850 4.077 16.137 1.00 33.94 98 PRO A O 1
ATOM 768 N N . ILE A 1 99 ? 11.664 5.324 16.546 1.00 35.59 99 ILE A N 1
ATOM 769 C CA . ILE A 1 99 ? 12.497 4.772 15.463 1.00 35.59 99 ILE A CA 1
ATOM 770 C C . ILE A 1 99 ? 12.943 3.333 15.761 1.00 35.59 99 ILE A C 1
ATOM 772 O O . ILE A 1 99 ? 12.925 2.481 14.874 1.00 35.59 99 ILE A O 1
ATOM 776 N N . GLU A 1 100 ? 13.303 3.025 17.005 1.00 38.31 100 GLU A N 1
ATOM 777 C CA . GLU A 1 100 ? 13.662 1.664 17.427 1.00 38.31 100 GLU A CA 1
ATOM 778 C C . GLU A 1 100 ? 12.439 0.749 17.429 1.00 38.31 100 GLU A C 1
ATOM 780 O O . GLU A 1 100 ? 12.531 -0.413 17.029 1.00 38.31 100 GLU A O 1
ATOM 785 N N . ILE A 1 101 ? 11.273 1.304 17.778 1.00 41.34 101 ILE A N 1
ATOM 786 C CA . ILE A 1 101 ? 9.989 0.629 17.610 1.00 41.34 101 ILE A CA 1
ATOM 787 C C . ILE A 1 101 ? 9.793 0.312 16.128 1.00 41.34 101 ILE A C 1
ATOM 789 O O . ILE A 1 101 ? 9.657 -0.861 15.814 1.00 41.34 101 ILE A O 1
ATOM 793 N N . ILE A 1 102 ? 9.885 1.292 15.216 1.00 37.78 102 ILE A N 1
ATOM 794 C CA . ILE A 1 102 ? 9.707 1.105 13.760 1.00 37.78 102 ILE A CA 1
ATOM 795 C C . ILE A 1 102 ? 10.703 0.104 13.156 1.00 37.78 102 ILE A C 1
ATOM 797 O O . ILE A 1 102 ? 10.331 -0.749 12.349 1.00 37.78 102 ILE A O 1
ATOM 801 N N . THR A 1 103 ? 11.961 0.141 13.577 1.00 37.88 103 THR A N 1
ATOM 802 C CA . THR A 1 103 ? 12.987 -0.793 13.089 1.00 37.88 103 THR A CA 1
ATOM 803 C C . THR A 1 103 ? 12.724 -2.210 13.621 1.00 37.88 103 THR A C 1
ATOM 805 O O . THR A 1 103 ? 12.854 -3.201 12.895 1.00 37.88 103 THR A O 1
ATOM 808 N N . GLY A 1 104 ? 12.240 -2.314 14.864 1.00 42.25 104 GLY A N 1
ATOM 809 C CA . GLY A 1 104 ? 11.702 -3.542 15.444 1.00 42.25 104 GLY A CA 1
ATOM 810 C C . GLY A 1 104 ? 10.417 -4.038 14.766 1.00 42.25 104 GLY A C 1
ATOM 811 O O . GLY A 1 104 ? 10.289 -5.246 14.567 1.00 42.25 104 GLY A O 1
ATOM 812 N N . LEU A 1 105 ? 9.507 -3.139 14.355 1.00 42.41 105 LEU A N 1
ATOM 813 C CA . LEU A 1 105 ? 8.257 -3.415 13.623 1.00 42.41 105 LEU A CA 1
ATOM 814 C C . LEU A 1 105 ? 8.581 -4.145 12.313 1.00 42.41 105 LEU A C 1
ATOM 816 O O . LEU A 1 105 ? 8.058 -5.230 12.054 1.00 42.41 105 LEU A O 1
ATOM 820 N N . ILE A 1 106 ? 9.486 -3.571 11.514 1.00 42.44 106 ILE A N 1
ATOM 821 C CA . ILE A 1 106 ? 9.901 -4.095 10.205 1.00 42.44 106 ILE A CA 1
ATOM 822 C C . ILE A 1 106 ? 10.630 -5.436 10.378 1.00 42.44 106 ILE A C 1
ATOM 824 O O . ILE A 1 106 ? 10.322 -6.417 9.695 1.00 42.44 106 ILE A O 1
ATOM 828 N N . GLY A 1 107 ? 11.536 -5.523 11.359 1.00 39.91 107 GLY A N 1
ATOM 829 C CA . GLY A 1 107 ? 12.272 -6.750 11.661 1.00 39.91 107 GLY A CA 1
ATOM 830 C C . GLY A 1 107 ? 11.398 -7.884 12.218 1.00 39.91 107 GLY A C 1
ATOM 831 O O . GLY A 1 107 ? 11.672 -9.058 11.960 1.00 39.91 107 GLY A O 1
ATOM 832 N N . ALA A 1 108 ? 10.353 -7.582 12.991 1.00 38.91 108 ALA A N 1
ATOM 833 C CA . ALA A 1 108 ? 9.420 -8.577 13.524 1.00 38.91 108 ALA A CA 1
ATOM 834 C C . ALA A 1 108 ? 8.409 -9.040 12.462 1.00 38.91 108 ALA A C 1
ATOM 836 O O . ALA A 1 108 ? 8.142 -10.244 12.357 1.00 38.91 108 ALA A O 1
ATOM 837 N N . ALA A 1 109 ? 7.912 -8.111 11.636 1.00 38.25 109 ALA A N 1
ATOM 838 C CA . ALA A 1 109 ? 7.042 -8.409 10.502 1.00 38.25 109 ALA A CA 1
ATOM 839 C C . ALA A 1 109 ? 7.747 -9.326 9.492 1.00 38.25 109 ALA A C 1
ATOM 841 O O . ALA A 1 109 ? 7.161 -10.323 9.077 1.00 38.25 109 ALA A O 1
ATOM 842 N N . GLY A 1 110 ? 9.027 -9.081 9.188 1.00 40.16 110 GLY A N 1
ATOM 843 C CA . GLY A 1 110 ? 9.807 -9.891 8.245 1.00 40.16 110 GLY A CA 1
ATOM 844 C C . GLY A 1 110 ? 10.146 -11.321 8.691 1.00 40.16 110 GLY A C 1
ATOM 845 O O . GLY A 1 110 ? 10.460 -12.152 7.845 1.00 40.16 110 GLY A O 1
ATOM 846 N N . ARG A 1 111 ? 10.086 -11.640 9.995 1.00 43.16 111 ARG A N 1
ATOM 847 C CA . ARG A 1 111 ? 10.602 -12.920 10.541 1.00 43.16 111 ARG A CA 1
ATOM 848 C C . ARG A 1 111 ? 9.534 -13.917 11.003 1.00 43.16 111 ARG A C 1
ATOM 850 O O . ARG A 1 111 ? 9.824 -15.109 11.096 1.00 43.16 111 ARG A O 1
ATOM 857 N N . LYS A 1 112 ? 8.299 -13.471 11.273 1.00 37.56 112 LYS A N 1
ATOM 858 C CA . LYS A 1 112 ? 7.147 -14.361 11.559 1.00 37.56 112 LYS A CA 1
ATOM 859 C C . LYS A 1 112 ? 6.245 -14.599 10.356 1.00 37.56 112 LYS A C 1
ATOM 861 O O . LYS A 1 112 ? 5.533 -15.601 10.316 1.00 37.56 112 LYS A O 1
ATOM 866 N N . THR A 1 113 ? 6.277 -13.704 9.381 1.00 42.41 113 THR A N 1
ATOM 867 C CA . THR A 1 113 ? 5.577 -13.910 8.124 1.00 42.41 113 THR A CA 1
ATOM 868 C C . THR A 1 113 ? 6.539 -14.660 7.219 1.00 42.41 113 THR A C 1
ATOM 870 O O . THR A 1 113 ? 7.659 -14.220 6.976 1.00 42.41 113 THR A O 1
ATOM 873 N N . LYS A 1 114 ? 6.147 -15.833 6.716 1.00 41.12 114 LYS A N 1
ATOM 874 C CA . LYS A 1 114 ? 6.719 -16.260 5.441 1.00 41.12 114 LYS A CA 1
ATOM 875 C C . LYS A 1 114 ? 6.291 -15.179 4.455 1.00 41.12 114 LYS A C 1
ATOM 877 O O . LYS A 1 114 ? 5.164 -15.226 3.965 1.00 41.12 114 LYS A O 1
ATOM 882 N N . ILE A 1 115 ? 7.133 -14.170 4.234 1.00 43.03 115 ILE A N 1
ATOM 883 C CA . ILE A 1 115 ? 6.989 -13.272 3.095 1.00 43.03 115 ILE A CA 1
ATOM 884 C C . ILE A 1 115 ? 7.245 -14.174 1.896 1.00 43.03 115 ILE A C 1
ATOM 886 O O . ILE A 1 115 ? 8.378 -14.379 1.471 1.00 43.03 115 ILE A O 1
ATOM 890 N N . TYR A 1 116 ? 6.189 -14.827 1.414 1.00 40.47 116 TYR A N 1
ATOM 891 C CA . TYR A 1 116 ? 6.204 -15.435 0.104 1.00 40.47 116 TYR A CA 1
ATOM 892 C C . TYR A 1 116 ? 6.388 -14.266 -0.858 1.00 40.47 116 TYR A C 1
ATOM 894 O O . TYR A 1 116 ? 5.413 -13.607 -1.222 1.00 40.47 116 TYR A O 1
ATOM 902 N N . ALA A 1 117 ? 7.639 -13.997 -1.238 1.00 41.00 117 ALA A N 1
ATOM 903 C CA . ALA A 1 117 ? 7.964 -13.316 -2.479 1.00 41.00 117 ALA A CA 1
ATOM 904 C C . ALA A 1 117 ? 7.438 -14.215 -3.609 1.00 41.00 117 ALA A C 1
ATOM 906 O O . ALA A 1 117 ? 8.148 -15.004 -4.218 1.00 41.00 117 ALA A O 1
ATOM 907 N N . SER A 1 118 ? 6.118 -14.209 -3.760 1.00 49.81 118 SER A N 1
ATOM 908 C CA . SER A 1 118 ? 5.416 -14.758 -4.905 1.00 49.81 118 SER A CA 1
ATOM 909 C C . SER A 1 118 ? 5.670 -13.822 -6.089 1.00 49.81 118 SER A C 1
ATOM 911 O O . SER A 1 118 ? 6.181 -12.716 -5.901 1.00 49.81 118 SER A O 1
ATOM 913 N N . GLY A 1 119 ? 5.361 -14.275 -7.308 1.00 53.47 119 GLY A N 1
ATOM 914 C CA . GLY A 1 119 ? 5.768 -13.647 -8.577 1.00 53.47 119 GLY A CA 1
ATOM 915 C C . GLY A 1 119 ? 5.511 -12.139 -8.739 1.00 53.47 119 GLY A C 1
ATOM 916 O O . GLY A 1 119 ? 6.071 -11.535 -9.642 1.00 53.47 119 GLY A O 1
ATOM 917 N N . TRP A 1 120 ? 4.753 -11.502 -7.846 1.00 64.62 120 TRP A N 1
ATOM 918 C CA . TRP A 1 120 ? 4.531 -10.053 -7.779 1.00 64.62 120 TRP A CA 1
ATOM 919 C C . TRP A 1 120 ? 5.817 -9.232 -7.641 1.00 64.62 120 TRP A C 1
ATOM 921 O O . TRP A 1 120 ? 5.893 -8.155 -8.215 1.00 64.62 120 TRP A O 1
ATOM 931 N N . VAL A 1 121 ? 6.855 -9.733 -6.955 1.00 67.38 121 VAL A N 1
ATOM 932 C CA . VAL A 1 121 ? 8.153 -9.021 -6.869 1.00 67.38 121 VAL A CA 1
ATOM 933 C C . VAL A 1 121 ? 8.861 -8.978 -8.230 1.00 67.38 121 VAL A C 1
ATOM 935 O O . VAL A 1 121 ? 9.619 -8.055 -8.508 1.00 67.38 121 VAL A O 1
ATOM 938 N N . ALA A 1 122 ? 8.580 -9.948 -9.106 1.00 74.81 122 ALA A N 1
ATOM 939 C CA . ALA A 1 122 ? 9.079 -9.970 -10.478 1.00 74.81 122 ALA A CA 1
ATOM 940 C C . ALA A 1 122 ? 8.191 -9.168 -11.449 1.00 74.81 122 ALA A C 1
ATOM 942 O O . ALA A 1 122 ? 8.548 -9.022 -12.615 1.00 74.81 122 ALA A O 1
ATOM 943 N N . PHE A 1 123 ? 7.054 -8.627 -10.997 1.00 82.06 123 PHE A N 1
ATOM 944 C CA . PHE A 1 123 ? 6.130 -7.892 -11.861 1.00 82.06 123 PHE A CA 1
ATOM 945 C C . PHE A 1 123 ? 6.745 -6.630 -12.489 1.00 82.06 123 PHE A C 1
ATOM 947 O O . PHE A 1 123 ? 6.555 -6.435 -13.688 1.00 82.06 123 PHE A O 1
ATOM 954 N N . PRO A 1 124 ? 7.554 -5.817 -11.777 1.00 81.62 124 PRO A N 1
ATOM 955 C CA . PRO A 1 124 ? 8.274 -4.716 -12.415 1.00 81.62 124 PRO A CA 1
ATOM 956 C C . PRO A 1 124 ? 9.212 -5.194 -13.530 1.00 81.62 124 PRO A C 1
ATOM 958 O O . PRO A 1 124 ? 9.245 -4.595 -14.596 1.00 81.62 124 PRO A O 1
ATOM 961 N N . LEU A 1 125 ? 9.918 -6.315 -13.333 1.00 77.44 125 LEU A N 1
ATOM 962 C CA . LEU A 1 125 ? 10.793 -6.896 -14.362 1.00 77.44 125 LEU A CA 1
ATOM 963 C C . LEU A 1 125 ? 9.998 -7.373 -15.582 1.00 77.44 125 LEU A C 1
ATOM 965 O O . LEU A 1 125 ? 10.440 -7.202 -16.714 1.00 77.44 125 LEU A O 1
ATOM 969 N N . PHE A 1 126 ? 8.811 -7.934 -15.357 1.00 81.88 126 PHE A N 1
ATOM 970 C CA . PHE A 1 126 ? 7.880 -8.299 -16.420 1.00 81.88 126 PHE A CA 1
ATOM 971 C C . PHE A 1 126 ? 7.402 -7.073 -17.214 1.00 81.88 126 PHE A C 1
ATOM 973 O O . PHE A 1 126 ? 7.433 -7.104 -18.443 1.00 81.88 126 PHE A O 1
ATOM 980 N N . LEU A 1 127 ? 7.027 -5.983 -16.534 1.00 80.25 127 LEU A N 1
ATOM 981 C CA . LEU A 1 127 ? 6.651 -4.726 -17.189 1.00 80.25 127 LEU A CA 1
ATOM 982 C C . LEU A 1 127 ? 7.803 -4.163 -18.026 1.00 80.25 127 LEU A C 1
ATOM 984 O O . LEU A 1 127 ? 7.590 -3.799 -19.179 1.00 80.25 127 LEU A O 1
ATOM 988 N N . ILE A 1 128 ? 9.023 -4.155 -17.480 1.00 75.69 128 ILE A N 1
ATOM 989 C CA . ILE A 1 128 ? 10.237 -3.712 -18.181 1.00 75.69 128 ILE A CA 1
ATOM 990 C C . ILE A 1 128 ? 10.459 -4.543 -19.446 1.00 75.69 128 ILE A C 1
ATOM 992 O O . ILE A 1 128 ? 10.647 -3.985 -20.526 1.00 75.69 128 ILE A O 1
ATOM 996 N N . ALA A 1 129 ? 10.397 -5.872 -19.328 1.00 74.31 129 ALA A N 1
ATOM 997 C CA . ALA A 1 129 ? 10.619 -6.778 -20.448 1.00 74.31 129 ALA A CA 1
ATOM 998 C C . ALA A 1 129 ? 9.587 -6.571 -21.565 1.00 74.31 129 ALA A C 1
ATOM 1000 O O . ALA A 1 129 ? 9.964 -6.427 -22.726 1.00 74.31 129 ALA A O 1
ATOM 1001 N N . ILE A 1 130 ? 8.291 -6.501 -21.232 1.00 75.06 130 ILE A N 1
ATOM 1002 C CA . ILE A 1 130 ? 7.252 -6.291 -22.250 1.00 75.06 130 ILE A CA 1
ATOM 1003 C C . ILE A 1 130 ? 7.373 -4.911 -22.878 1.00 75.06 130 ILE A C 1
ATOM 1005 O O . ILE A 1 130 ? 7.222 -4.785 -24.090 1.00 75.06 130 ILE A O 1
ATOM 1009 N N . ARG A 1 131 ? 7.666 -3.876 -22.090 1.00 71.44 131 ARG A N 1
ATOM 1010 C CA . ARG A 1 131 ? 7.774 -2.517 -22.617 1.00 71.44 131 ARG A CA 1
ATOM 1011 C C . ARG A 1 131 ? 8.982 -2.352 -23.538 1.00 71.44 131 ARG A C 1
ATOM 1013 O O . ARG A 1 131 ? 8.874 -1.650 -24.538 1.00 71.44 131 ARG A O 1
ATOM 1020 N N . GLY A 1 132 ? 10.072 -3.073 -23.266 1.00 66.69 132 GLY A N 1
ATOM 1021 C CA . GLY A 1 132 ? 11.218 -3.168 -24.171 1.00 66.69 132 GLY A CA 1
ATOM 1022 C C . GLY A 1 132 ? 10.908 -3.864 -25.496 1.00 66.69 132 GLY A C 1
ATOM 1023 O O . GLY A 1 132 ? 11.464 -3.481 -26.517 1.00 66.69 132 GLY A O 1
ATOM 1024 N N . VAL A 1 133 ? 9.998 -4.844 -25.501 1.00 71.12 133 VAL A N 1
ATOM 1025 C CA . VAL A 1 133 ? 9.562 -5.530 -26.731 1.00 71.12 133 VAL A CA 1
ATOM 1026 C C . VAL A 1 133 ? 8.525 -4.716 -27.505 1.00 71.12 133 VAL A C 1
ATOM 1028 O O . VAL A 1 133 ? 8.567 -4.674 -28.730 1.00 71.12 133 VAL A O 1
ATOM 1031 N N . ALA A 1 134 ? 7.574 -4.093 -26.808 1.00 68.69 134 ALA A N 1
ATOM 1032 C CA . ALA A 1 134 ? 6.455 -3.399 -27.433 1.00 68.69 134 ALA A CA 1
ATOM 1033 C C . ALA A 1 134 ? 6.862 -2.035 -28.016 1.00 68.69 134 ALA A C 1
ATOM 1035 O O . ALA A 1 134 ? 6.378 -1.664 -29.082 1.00 68.69 134 ALA A O 1
ATOM 1036 N N . GLY A 1 135 ? 7.754 -1.305 -27.343 1.00 60.75 135 GLY A N 1
ATOM 1037 C CA . GLY A 1 135 ? 8.084 0.079 -27.684 1.00 60.75 135 GLY A CA 1
ATOM 1038 C C . GLY A 1 135 ? 7.043 1.095 -27.173 1.00 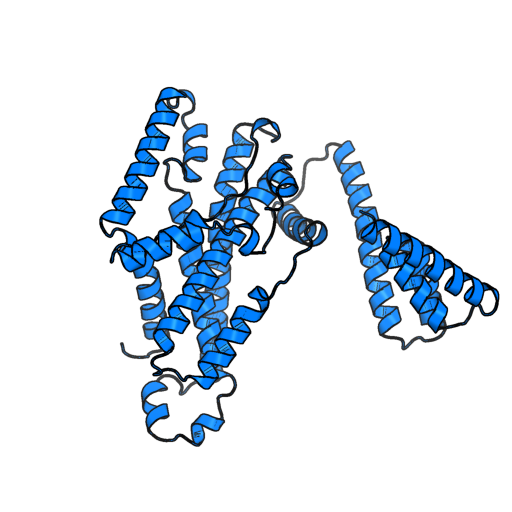60.75 135 GLY A C 1
ATOM 1039 O O . GLY A 1 135 ? 5.921 0.720 -26.806 1.00 60.75 135 GLY A O 1
ATOM 1040 N N . PRO A 1 136 ? 7.406 2.391 -27.116 1.00 59.94 136 PRO A N 1
ATOM 1041 C CA . PRO A 1 136 ? 6.602 3.437 -26.475 1.00 59.94 136 PRO A CA 1
ATOM 1042 C C . PRO A 1 136 ? 5.274 3.727 -27.191 1.00 59.94 136 PRO A C 1
ATOM 1044 O O . PRO A 1 136 ? 4.267 3.950 -26.520 1.00 59.94 136 PRO A O 1
ATOM 1047 N N . ASP A 1 137 ? 5.235 3.620 -28.520 1.00 62.47 137 ASP A N 1
ATOM 1048 C CA . ASP A 1 137 ? 4.065 3.986 -29.342 1.00 62.47 137 ASP A CA 1
ATOM 1049 C C . ASP A 1 137 ? 3.177 2.793 -29.703 1.00 62.47 137 ASP A C 1
ATOM 1051 O O . ASP A 1 137 ? 2.302 2.860 -30.568 1.00 62.47 137 ASP A O 1
ATOM 1055 N N . SER A 1 138 ? 3.407 1.659 -29.048 1.00 70.88 138 SER A N 1
ATOM 1056 C CA . SER A 1 138 ? 2.641 0.452 -29.311 1.00 70.88 138 SER A CA 1
ATOM 1057 C C . SER A 1 138 ? 1.183 0.588 -28.880 1.00 70.88 138 SER A C 1
ATOM 1059 O O . SER A 1 138 ? 0.851 1.206 -27.867 1.00 70.88 138 SER A O 1
ATOM 1061 N N . ALA A 1 139 ? 0.301 -0.141 -29.566 1.00 74.62 139 ALA A N 1
ATOM 1062 C CA . ALA A 1 139 ? -1.074 -0.343 -29.107 1.00 74.62 139 ALA A CA 1
ATOM 1063 C C . ALA A 1 139 ? -1.151 -1.018 -27.715 1.00 74.62 139 ALA A C 1
ATOM 1065 O O . ALA A 1 139 ? -2.205 -1.006 -27.081 1.00 74.62 139 ALA A O 1
ATOM 1066 N N . ALA A 1 140 ? -0.045 -1.598 -27.225 1.00 71.44 140 ALA A N 1
ATOM 1067 C CA . ALA A 1 140 ? 0.068 -2.178 -25.891 1.00 71.44 140 ALA A CA 1
ATOM 1068 C C . ALA A 1 140 ? 0.291 -1.124 -24.789 1.00 71.44 140 ALA A C 1
ATOM 1070 O O . ALA A 1 140 ? 0.035 -1.409 -23.618 1.00 71.44 140 ALA A O 1
ATOM 1071 N N . THR A 1 141 ? 0.728 0.092 -25.131 1.00 68.12 141 THR A N 1
ATOM 1072 C CA . THR A 1 141 ? 1.102 1.130 -24.163 1.00 68.12 141 THR A CA 1
ATOM 1073 C C . THR A 1 141 ? 0.001 1.470 -23.153 1.00 68.12 141 THR A C 1
ATOM 1075 O O . THR A 1 141 ? 0.312 1.447 -21.959 1.00 68.12 141 THR A O 1
ATOM 1078 N N . PRO A 1 142 ? -1.269 1.702 -23.549 1.00 67.94 142 PRO A N 1
ATOM 1079 C CA . PRO A 1 142 ? -2.350 1.959 -22.594 1.00 67.94 142 PRO A CA 1
ATOM 1080 C C . PRO A 1 142 ? -2.590 0.784 -21.639 1.00 67.94 142 PRO A C 1
ATOM 1082 O O . PRO A 1 142 ? -2.798 0.976 -20.443 1.00 67.94 142 PRO A O 1
ATOM 1085 N N . TRP A 1 143 ? -2.500 -0.449 -22.143 1.00 76.50 143 TRP A N 1
ATOM 1086 C CA . TRP A 1 143 ? -2.681 -1.662 -21.342 1.00 76.50 143 TRP A CA 1
ATOM 1087 C C . TRP A 1 143 ? -1.583 -1.833 -20.296 1.00 76.50 143 TRP A C 1
ATOM 1089 O O . TRP A 1 143 ? -1.864 -2.197 -19.157 1.00 76.50 143 TRP A O 1
ATOM 1099 N N . LEU A 1 144 ? -0.341 -1.519 -20.659 1.00 74.62 144 LEU A N 1
ATOM 1100 C CA . LEU A 1 144 ? 0.788 -1.532 -19.734 1.00 74.62 144 LEU A CA 1
ATOM 1101 C C . LEU A 1 144 ? 0.623 -0.493 -18.617 1.00 74.62 144 LEU A C 1
ATOM 1103 O O . LEU A 1 144 ? 0.870 -0.829 -17.463 1.00 74.62 144 LEU A O 1
ATOM 1107 N N . LEU A 1 145 ? 0.117 0.708 -18.925 1.00 72.25 145 LEU A N 1
ATOM 1108 C CA . LEU A 1 145 ? -0.202 1.715 -17.904 1.00 72.25 145 LEU A CA 1
ATOM 1109 C C . LEU A 1 145 ? -1.280 1.208 -16.930 1.00 72.25 145 LEU A C 1
ATOM 1111 O O . LEU A 1 145 ? -1.151 1.367 -15.716 1.00 72.25 145 LEU A O 1
ATOM 1115 N N . TYR A 1 146 ? -2.333 0.549 -17.430 1.00 75.62 146 TYR A N 1
ATOM 1116 C CA . TYR A 1 146 ? -3.357 -0.051 -16.564 1.00 75.62 146 TYR A CA 1
ATOM 1117 C C . TYR A 1 146 ? -2.789 -1.150 -15.659 1.00 75.62 146 TYR A C 1
ATOM 1119 O O . TYR A 1 146 ? -3.179 -1.248 -14.494 1.00 75.62 146 TYR A O 1
ATOM 1127 N N . LEU A 1 147 ? -1.852 -1.954 -16.164 1.00 81.94 147 LEU A N 1
ATOM 1128 C CA . LEU A 1 147 ? -1.158 -2.976 -15.381 1.00 81.94 147 LEU A CA 1
ATOM 1129 C C . LEU A 1 147 ? -0.271 -2.360 -14.287 1.00 81.94 147 LEU A C 1
ATOM 1131 O O . LEU A 1 147 ? -0.335 -2.808 -13.139 1.00 81.94 147 LEU A O 1
ATOM 1135 N N . SER A 1 148 ? 0.497 -1.315 -14.610 1.00 80.56 148 SER A N 1
ATOM 1136 C CA . SER A 1 148 ? 1.285 -0.534 -13.645 1.00 80.56 148 SER A CA 1
ATOM 1137 C C . SER A 1 148 ? 0.401 0.083 -12.560 1.00 80.56 148 SER A C 1
ATOM 1139 O O . SER A 1 148 ? 0.699 -0.036 -11.367 1.00 80.56 148 SER A O 1
ATOM 1141 N N . LEU A 1 149 ? -0.722 0.692 -12.954 1.00 79.75 149 LEU A N 1
ATOM 1142 C CA . LEU A 1 149 ? -1.700 1.281 -12.040 1.00 79.75 149 LEU A CA 1
ATOM 1143 C C . LEU A 1 149 ? -2.274 0.224 -11.094 1.00 79.75 149 LEU A C 1
ATOM 1145 O O . LEU A 1 149 ? -2.225 0.394 -9.876 1.00 79.75 149 LEU A O 1
ATOM 1149 N N . PHE A 1 150 ? -2.776 -0.883 -11.643 1.00 82.69 150 PHE A N 1
ATOM 1150 C CA . PHE A 1 150 ? -3.355 -1.977 -10.867 1.00 82.69 150 PHE A CA 1
ATOM 1151 C C . PHE A 1 150 ? -2.360 -2.532 -9.842 1.00 82.69 150 PHE A C 1
ATOM 1153 O O . PHE A 1 150 ? -2.678 -2.639 -8.655 1.00 82.69 150 PHE A O 1
ATOM 1160 N N . TYR A 1 151 ? -1.132 -2.823 -10.278 1.00 86.19 151 TYR A N 1
ATOM 1161 C CA . TYR A 1 151 ? -0.064 -3.297 -9.401 1.00 86.19 151 TYR A CA 1
ATOM 1162 C C . TYR A 1 151 ? 0.226 -2.311 -8.268 1.00 86.19 151 TYR A C 1
ATOM 1164 O O . TYR A 1 151 ? 0.287 -2.699 -7.098 1.00 86.19 151 TYR A O 1
ATOM 1172 N N . THR A 1 152 ? 0.351 -1.027 -8.599 1.00 87.56 152 THR A N 1
ATOM 1173 C CA . THR A 1 152 ? 0.729 0.001 -7.628 1.00 87.56 152 THR A CA 1
ATOM 1174 C C . THR A 1 152 ? -0.379 0.268 -6.611 1.00 87.56 152 THR A C 1
ATOM 1176 O O . THR A 1 152 ? -0.085 0.386 -5.422 1.00 87.56 152 THR A O 1
ATOM 1179 N 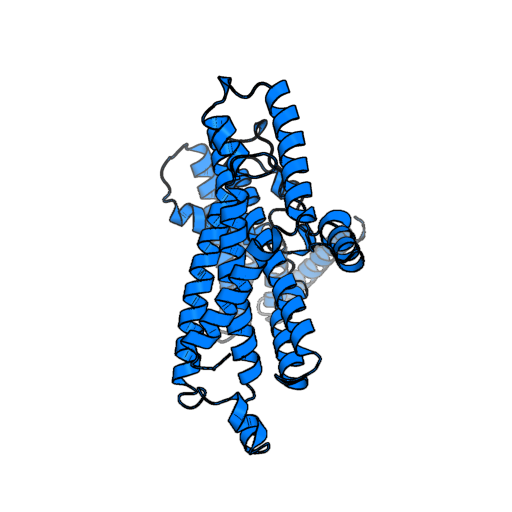N . VAL A 1 153 ? -1.653 0.287 -7.027 1.00 86.62 153 VAL A N 1
ATOM 1180 C CA . VAL A 1 153 ? -2.788 0.412 -6.095 1.00 86.62 153 VAL A CA 1
ATOM 1181 C C . VAL A 1 153 ? -2.821 -0.758 -5.115 1.00 86.62 153 VAL A C 1
ATOM 1183 O O . VAL A 1 153 ? -2.995 -0.549 -3.915 1.00 86.62 153 VAL A O 1
ATOM 1186 N N . TRP A 1 154 ? -2.585 -1.985 -5.580 1.00 86.31 154 TRP A N 1
ATOM 1187 C CA . TRP A 1 154 ? -2.651 -3.158 -4.710 1.00 86.31 154 TRP A CA 1
ATOM 1188 C C . TRP A 1 154 ? -1.475 -3.202 -3.742 1.00 86.31 154 TRP A C 1
ATOM 1190 O O . TRP A 1 154 ? -1.652 -3.556 -2.575 1.00 86.31 154 TRP A O 1
ATOM 1200 N N . LEU A 1 155 ? -0.290 -2.779 -4.181 1.00 88.62 155 LEU A N 1
ATOM 1201 C CA . LEU A 1 155 ? 0.862 -2.637 -3.301 1.00 88.62 155 LEU A CA 1
ATOM 1202 C C . LEU A 1 155 ? 0.646 -1.532 -2.252 1.00 88.62 155 LEU A C 1
ATOM 1204 O O . LEU A 1 155 ? 0.938 -1.751 -1.077 1.00 88.62 155 LEU A O 1
ATOM 1208 N N . ALA A 1 156 ? 0.080 -0.388 -2.647 1.00 91.81 156 ALA A N 1
ATOM 1209 C CA . ALA A 1 156 ? -0.242 0.715 -1.742 1.00 91.81 156 ALA A CA 1
ATOM 1210 C C . ALA A 1 156 ? -1.256 0.301 -0.664 1.00 91.81 156 ALA A C 1
ATOM 1212 O O . ALA A 1 156 ? -1.012 0.513 0.524 1.00 91.81 156 ALA A O 1
ATOM 1213 N N . LEU A 1 157 ? -2.349 -0.366 -1.057 1.00 90.69 157 LEU A N 1
ATOM 1214 C CA . LEU A 1 157 ? -3.330 -0.915 -0.115 1.00 90.69 157 LEU A CA 1
ATOM 1215 C C . LEU A 1 157 ? -2.692 -1.958 0.812 1.00 90.69 157 LEU A C 1
ATOM 1217 O O . LEU A 1 157 ? -2.939 -1.951 2.010 1.00 90.69 157 LEU A O 1
ATOM 1221 N N . SER A 1 158 ? -1.801 -2.809 0.302 1.00 89.25 158 SER A N 1
ATOM 1222 C CA . SER A 1 158 ? -1.120 -3.817 1.129 1.00 89.25 158 SER A CA 1
ATOM 1223 C C . SER A 1 158 ? -0.220 -3.202 2.197 1.00 89.25 158 SER A C 1
ATOM 1225 O O . SER A 1 158 ? -0.194 -3.678 3.330 1.00 89.25 158 SER A O 1
ATOM 1227 N N . LEU A 1 159 ? 0.522 -2.150 1.844 1.00 91.19 159 LEU A N 1
ATOM 1228 C CA . LEU A 1 159 ? 1.374 -1.413 2.778 1.00 91.19 159 LEU A CA 1
ATOM 1229 C C . LEU A 1 159 ? 0.540 -0.660 3.822 1.00 91.19 159 LEU A C 1
ATOM 1231 O O . LEU A 1 159 ? 0.890 -0.670 5.001 1.00 91.19 159 LEU A O 1
ATOM 1235 N N . HIS A 1 160 ? -0.582 -0.073 3.409 1.00 94.44 160 HIS A N 1
ATOM 1236 C CA . HIS A 1 160 ? -1.550 0.566 4.298 1.00 94.44 160 HIS A CA 1
ATOM 1237 C C . HIS A 1 160 ? -2.110 -0.422 5.339 1.00 94.44 160 HIS A C 1
ATOM 1239 O O . HIS A 1 160 ? -2.005 -0.196 6.545 1.00 94.44 160 HIS A O 1
ATOM 1245 N N . GLU A 1 161 ? -2.608 -1.573 4.883 1.00 92.12 161 GLU A N 1
ATOM 1246 C CA . GLU A 1 161 ? -3.161 -2.630 5.740 1.00 92.12 161 GLU A CA 1
ATOM 1247 C C . GLU A 1 161 ? -2.103 -3.275 6.642 1.00 92.12 161 GLU A C 1
ATOM 1249 O O . GLU A 1 161 ? -2.370 -3.628 7.797 1.00 92.12 161 GLU A O 1
ATOM 1254 N N . LEU A 1 162 ? -0.866 -3.389 6.149 1.00 87.19 162 LEU A N 1
ATOM 1255 C CA . LEU A 1 162 ? 0.265 -3.793 6.974 1.00 87.19 162 LEU A CA 1
ATOM 1256 C C . LEU A 1 162 ? 0.477 -2.803 8.128 1.00 87.19 162 LEU A C 1
ATOM 1258 O O . LEU A 1 162 ? 0.698 -3.249 9.253 1.00 87.19 162 LEU A O 1
ATOM 1262 N N . GLY A 1 163 ? 0.368 -1.496 7.874 1.00 88.69 163 GLY A N 1
ATOM 1263 C CA . GLY A 1 163 ? 0.441 -0.448 8.895 1.00 88.69 163 GLY A CA 1
ATOM 1264 C C . GLY A 1 163 ? -0.555 -0.667 10.037 1.00 88.69 163 GLY A C 1
ATOM 1265 O O . GLY A 1 163 ? -0.157 -0.681 11.208 1.00 88.69 163 GLY A O 1
ATOM 1266 N N . HIS A 1 164 ? -1.824 -0.940 9.711 1.00 91.88 164 HIS A N 1
ATOM 1267 C CA . HIS A 1 164 ? -2.841 -1.301 10.706 1.00 91.88 164 HIS A CA 1
ATOM 1268 C C . HIS A 1 164 ? -2.469 -2.565 11.478 1.00 91.88 164 HIS A C 1
ATOM 1270 O O . HIS A 1 164 ? -2.421 -2.554 12.708 1.00 91.88 164 HIS A O 1
ATOM 1276 N N . GLY A 1 165 ? -2.190 -3.662 10.768 1.00 85.88 165 GLY A N 1
ATOM 1277 C CA . GLY A 1 165 ? -1.951 -4.962 11.390 1.00 85.88 165 GLY A CA 1
ATOM 1278 C C . GLY A 1 165 ? -0.715 -4.972 12.292 1.00 85.88 165 GLY A C 1
ATOM 1279 O O . GLY A 1 165 ? -0.715 -5.601 13.351 1.00 85.88 165 GLY A O 1
ATOM 1280 N N . VAL A 1 166 ? 0.326 -4.240 11.899 1.00 83.38 166 VAL A N 1
ATOM 1281 C CA . VAL A 1 166 ? 1.535 -4.051 12.698 1.00 83.38 166 VAL A CA 1
ATOM 1282 C C . VAL A 1 166 ? 1.238 -3.201 13.934 1.00 83.38 166 VAL A C 1
ATOM 1284 O O . VAL A 1 166 ? 1.602 -3.606 15.034 1.00 83.38 166 VAL A O 1
ATOM 1287 N N . CYS A 1 167 ? 0.535 -2.072 13.807 1.00 86.12 167 CYS A N 1
ATOM 1288 C CA . CYS A 1 167 ? 0.177 -1.257 14.971 1.00 86.12 167 CYS A CA 1
ATOM 1289 C C . CYS A 1 167 ? -0.691 -2.028 15.978 1.00 86.12 167 CYS A C 1
ATOM 1291 O O . CYS A 1 167 ? -0.386 -2.040 17.174 1.00 86.12 167 CYS A O 1
ATOM 1293 N N . ALA A 1 168 ? -1.711 -2.741 15.489 1.00 86.81 168 ALA A N 1
ATOM 1294 C CA . ALA A 1 168 ? -2.594 -3.567 16.307 1.00 86.81 168 ALA A CA 1
ATOM 1295 C C . ALA A 1 168 ? -1.803 -4.599 17.123 1.00 86.81 168 ALA A C 1
ATOM 1297 O O . ALA A 1 168 ?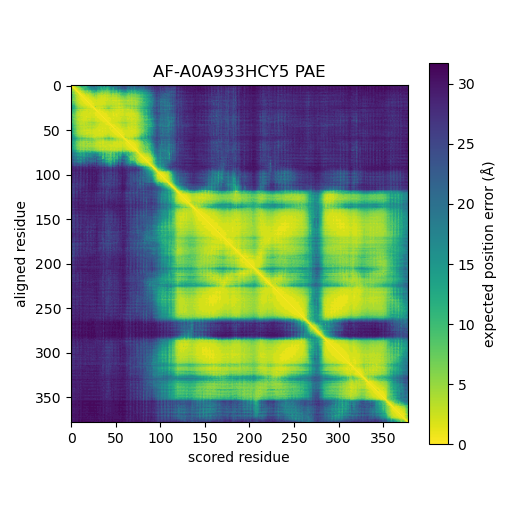 -1.990 -4.704 18.337 1.00 86.81 168 ALA A O 1
ATOM 1298 N N . LEU A 1 169 ? -0.843 -5.280 16.484 1.00 82.12 169 LEU A N 1
ATOM 1299 C CA . LEU A 1 169 ? 0.015 -6.267 17.137 1.00 82.12 169 LEU A CA 1
ATOM 1300 C C . LEU A 1 169 ? 0.854 -5.654 18.263 1.00 82.12 169 LEU A C 1
ATOM 1302 O O . LEU A 1 169 ? 0.979 -6.248 19.334 1.00 82.12 169 LEU A O 1
ATOM 1306 N N . PHE A 1 170 ? 1.409 -4.461 18.050 1.00 81.69 170 PHE A N 1
ATOM 1307 C CA . PHE A 1 170 ? 2.204 -3.767 19.069 1.00 81.69 170 PHE A CA 1
ATOM 1308 C C . PHE A 1 170 ? 1.357 -3.288 20.244 1.00 81.69 170 PHE A C 1
ATOM 1310 O O . PHE A 1 170 ? 1.806 -3.297 21.394 1.00 81.69 170 PHE A O 1
ATOM 1317 N N . LEU A 1 171 ? 0.101 -2.947 19.974 1.00 81.69 171 LEU A N 1
ATOM 1318 C CA . LEU A 1 171 ? -0.886 -2.640 20.997 1.00 81.69 171 LEU A CA 1
ATOM 1319 C C . LEU A 1 171 ? -1.478 -3.894 21.653 1.00 81.69 171 LEU A C 1
ATOM 1321 O O . LEU A 1 171 ? -2.263 -3.751 22.581 1.00 81.69 171 LEU A O 1
ATOM 1325 N N . GLY A 1 172 ? -1.059 -5.103 21.269 1.00 79.94 172 GLY A N 1
ATOM 1326 C CA . GLY A 1 172 ? -1.434 -6.360 21.923 1.00 79.94 172 GLY A CA 1
ATOM 1327 C C . GLY A 1 172 ? -2.537 -7.161 21.229 1.00 79.94 172 GLY A C 1
ATOM 1328 O O . GLY A 1 172 ? -2.872 -8.238 21.713 1.00 79.94 172 GLY A O 1
ATOM 1329 N N . ASP A 1 173 ? -3.062 -6.695 20.093 1.00 86.38 173 ASP A N 1
ATOM 1330 C CA . ASP A 1 173 ? -4.060 -7.424 19.309 1.00 86.38 173 ASP A CA 1
ATOM 1331 C C . ASP A 1 173 ? -3.425 -8.212 18.154 1.00 86.38 173 ASP A C 1
ATOM 1333 O O . ASP A 1 173 ? -2.946 -7.658 17.167 1.00 86.38 173 ASP A O 1
ATOM 1337 N N . ASP A 1 174 ? -3.456 -9.540 18.251 1.00 83.81 174 ASP A N 1
ATOM 1338 C CA . ASP A 1 174 ? -2.885 -10.447 17.253 1.00 83.81 174 ASP A CA 1
ATOM 1339 C C . ASP A 1 174 ? -3.900 -10.930 16.194 1.00 83.81 174 ASP A C 1
ATOM 1341 O O . ASP A 1 174 ? -3.592 -11.829 15.406 1.00 83.81 174 ASP A O 1
ATOM 1345 N N . THR A 1 175 ? -5.093 -10.326 16.122 1.00 86.31 175 THR A N 1
ATOM 1346 C CA . THR A 1 175 ? -6.180 -10.720 15.203 1.00 86.31 175 THR A CA 1
ATOM 1347 C C . THR A 1 175 ? -5.761 -10.657 13.725 1.00 86.31 175 THR A C 1
ATOM 1349 O O . THR A 1 175 ? -5.953 -11.619 12.965 1.00 86.31 175 THR A O 1
ATOM 1352 N N . ALA A 1 176 ? -5.122 -9.562 13.298 1.00 83.75 176 ALA A N 1
ATOM 1353 C CA . ALA A 1 176 ? -4.606 -9.418 11.934 1.00 83.75 176 ALA A CA 1
ATOM 1354 C C . ALA A 1 176 ? -3.518 -10.461 11.616 1.00 83.75 176 ALA A C 1
ATOM 1356 O O . ALA A 1 176 ? -3.474 -11.013 10.513 1.00 83.75 176 ALA A O 1
ATOM 1357 N N . LEU A 1 177 ? -2.668 -10.783 12.596 1.00 78.00 177 LEU A N 1
ATOM 1358 C CA . LEU A 1 177 ? -1.602 -11.773 12.446 1.00 78.00 177 LEU A CA 1
ATOM 1359 C C . LEU A 1 177 ? -2.178 -13.188 12.300 1.00 78.00 177 LEU A C 1
ATOM 1361 O O . LEU A 1 177 ? -1.806 -13.907 11.374 1.00 78.00 177 LEU A O 1
ATOM 1365 N N . LYS A 1 178 ? -3.121 -13.570 13.171 1.00 78.94 178 LYS A N 1
ATOM 1366 C CA . LYS A 1 178 ? -3.807 -14.875 13.135 1.00 78.94 178 LYS A CA 1
ATOM 1367 C C . LYS A 1 178 ? -4.587 -15.093 11.841 1.00 78.94 178 LYS A C 1
ATOM 1369 O O . LYS A 1 178 ? -4.659 -16.219 11.361 1.00 78.94 178 LYS A O 1
ATOM 1374 N N . SER A 1 179 ? -5.136 -14.026 11.260 1.00 79.44 179 SER A N 1
ATOM 1375 C CA . SER A 1 179 ? -5.816 -14.089 9.960 1.00 79.44 179 SER A CA 1
ATOM 1376 C C . SER A 1 179 ? -4.874 -14.030 8.749 1.00 79.44 179 SER A C 1
ATOM 1378 O O . SER A 1 179 ? -5.348 -14.051 7.617 1.00 79.44 179 SER A O 1
ATOM 1380 N N . GLY A 1 180 ? -3.553 -13.980 8.963 1.00 76.00 180 GLY A N 1
ATOM 1381 C CA . GLY A 1 180 ? -2.555 -13.972 7.890 1.00 76.00 180 GLY A CA 1
ATOM 1382 C C . GLY A 1 180 ? -2.476 -12.656 7.110 1.00 76.00 180 GLY A C 1
ATOM 1383 O O . GLY A 1 180 ? -1.957 -12.645 5.997 1.00 76.00 180 GLY A O 1
ATOM 1384 N N . ARG A 1 181 ? -2.987 -11.556 7.677 1.00 79.50 181 ARG A N 1
ATOM 1385 C CA . ARG A 1 181 ? -3.092 -10.244 7.014 1.00 79.50 181 ARG A CA 1
ATOM 1386 C C . ARG A 1 181 ? -1.979 -9.264 7.371 1.00 79.50 181 ARG A C 1
ATOM 1388 O O . ARG A 1 181 ? -1.833 -8.244 6.714 1.00 79.50 181 ARG A O 1
ATOM 1395 N N . VAL A 1 182 ? -1.135 -9.585 8.347 1.00 80.06 182 VAL A N 1
ATOM 1396 C CA . VAL A 1 182 ? 0.150 -8.890 8.518 1.00 80.06 182 VAL A CA 1
ATOM 1397 C C . VAL A 1 182 ? 1.090 -9.426 7.439 1.00 80.06 182 VAL A C 1
ATOM 1399 O O . VAL A 1 182 ? 1.768 -10.420 7.658 1.00 80.06 182 VAL A O 1
ATOM 1402 N N . THR A 1 183 ? 1.052 -8.871 6.228 1.00 75.50 183 THR A N 1
ATOM 1403 C CA . THR A 1 183 ? 1.855 -9.353 5.094 1.00 75.50 183 THR A CA 1
ATOM 1404 C C . THR A 1 183 ? 1.959 -8.306 3.989 1.00 75.50 183 THR A C 1
ATOM 1406 O O . THR A 1 183 ? 1.025 -7.542 3.761 1.00 75.50 183 THR A O 1
ATOM 1409 N N . LEU A 1 184 ? 3.092 -8.314 3.282 1.00 74.88 184 LEU A N 1
ATOM 1410 C CA . LEU A 1 184 ? 3.330 -7.508 2.081 1.00 74.88 184 LEU A CA 1
ATOM 1411 C C . LEU A 1 184 ? 2.770 -8.145 0.806 1.00 74.88 184 LEU A C 1
ATOM 1413 O O . LEU A 1 184 ? 2.824 -7.524 -0.248 1.00 74.88 184 LEU A O 1
ATOM 1417 N N . ASN A 1 185 ? 2.278 -9.385 0.872 1.00 75.75 185 ASN A N 1
ATOM 1418 C CA . ASN A 1 185 ? 1.729 -10.064 -0.293 1.00 75.75 185 ASN A CA 1
ATOM 1419 C C . ASN A 1 185 ? 0.383 -9.430 -0.696 1.00 75.75 185 ASN A C 1
ATOM 1421 O O . ASN A 1 185 ? -0.594 -9.622 0.038 1.00 75.75 185 ASN A O 1
ATOM 1425 N N . PRO A 1 186 ? 0.276 -8.772 -1.868 1.00 77.56 186 PRO A N 1
ATOM 1426 C CA . PRO A 1 186 ? -0.960 -8.098 -2.253 1.00 77.56 186 PRO A CA 1
ATOM 1427 C C . PRO A 1 186 ? -2.141 -9.038 -2.461 1.00 77.56 186 PRO A C 1
ATOM 1429 O O . PRO A 1 186 ? -3.295 -8.654 -2.275 1.00 77.56 186 PRO A O 1
ATOM 1432 N N . LEU A 1 187 ? -1.867 -10.309 -2.760 1.00 80.56 187 LEU A N 1
ATOM 1433 C CA . LEU A 1 187 ? -2.907 -11.325 -2.877 1.00 80.56 187 LEU A CA 1
ATOM 1434 C C . LEU A 1 187 ? -3.644 -11.601 -1.569 1.00 80.56 187 LEU A C 1
ATOM 1436 O O . LEU A 1 187 ? -4.818 -11.965 -1.600 1.00 80.56 187 LEU A O 1
ATOM 1440 N N . SER A 1 188 ? -2.983 -11.446 -0.423 1.00 78.81 188 SER A N 1
ATOM 1441 C CA . SER A 1 188 ? -3.621 -11.674 0.878 1.00 78.81 188 SER A CA 1
ATOM 1442 C C . SER A 1 188 ? -4.715 -10.644 1.165 1.00 78.81 188 SER A C 1
ATOM 1444 O O . SER A 1 188 ? -5.667 -10.932 1.893 1.00 78.81 188 SER A O 1
ATOM 1446 N N . HIS A 1 189 ? -4.606 -9.476 0.534 1.00 83.44 189 HIS A N 1
ATOM 1447 C CA . HIS A 1 189 ? -5.552 -8.367 0.628 1.00 83.44 189 HIS A CA 1
ATOM 1448 C C . HIS A 1 189 ? -6.549 -8.354 -0.541 1.00 83.44 189 HIS A C 1
ATOM 1450 O O . HIS A 1 189 ? -7.461 -7.532 -0.582 1.00 83.44 189 HIS A O 1
ATOM 1456 N N . PHE A 1 190 ? -6.445 -9.299 -1.480 1.00 84.12 190 PHE A N 1
ATOM 1457 C CA . PHE A 1 190 ? -7.312 -9.370 -2.652 1.00 84.12 190 PHE A CA 1
ATOM 1458 C C . PHE A 1 190 ? -8.727 -9.871 -2.306 1.00 84.12 190 PHE A C 1
ATOM 1460 O O . PHE A 1 190 ? -8.929 -10.945 -1.716 1.00 84.12 190 PHE A O 1
ATOM 1467 N N . SER A 1 191 ? -9.740 -9.107 -2.715 1.00 87.31 191 SER A N 1
ATOM 1468 C CA . SER A 1 191 ? -11.159 -9.449 -2.602 1.00 87.31 191 SER A CA 1
ATOM 1469 C C . SER A 1 191 ? -11.705 -9.896 -3.954 1.00 87.31 191 SER A C 1
ATOM 1471 O O . SER A 1 191 ? -11.767 -9.102 -4.874 1.00 87.31 191 SER A O 1
ATOM 1473 N N . THR A 1 192 ? -12.181 -11.130 -4.115 1.00 86.44 192 THR A N 1
ATOM 1474 C CA . THR A 1 192 ? -12.743 -11.555 -5.414 1.00 86.44 192 THR A CA 1
ATOM 1475 C C . THR A 1 192 ? -13.887 -10.643 -5.869 1.00 86.44 192 THR A C 1
ATOM 1477 O O . THR A 1 192 ? -13.934 -10.232 -7.023 1.00 86.44 192 THR A O 1
ATOM 1480 N N . ILE A 1 193 ? -14.772 -10.261 -4.947 1.00 86.19 193 ILE A N 1
ATOM 1481 C CA . ILE A 1 193 ? -15.891 -9.369 -5.259 1.00 86.19 193 ILE A CA 1
ATOM 1482 C C . ILE A 1 193 ? -15.390 -7.930 -5.427 1.00 86.19 193 ILE A C 1
ATOM 1484 O O . ILE A 1 193 ? -15.581 -7.328 -6.477 1.00 86.19 193 ILE A O 1
ATOM 1488 N N . GLY A 1 194 ? -14.713 -7.396 -4.409 1.00 83.44 194 GLY A N 1
ATOM 1489 C CA . GLY A 1 194 ? -14.328 -5.983 -4.366 1.00 83.44 194 GLY A CA 1
ATOM 1490 C C . GLY A 1 194 ? -13.161 -5.608 -5.274 1.00 83.44 194 GLY A C 1
ATOM 1491 O O . GLY A 1 194 ? -13.078 -4.472 -5.710 1.00 83.44 194 GLY A O 1
ATOM 1492 N N . SER A 1 195 ? -12.261 -6.542 -5.564 1.00 84.81 195 SER A N 1
ATOM 1493 C CA . SER A 1 195 ? -11.018 -6.323 -6.316 1.00 84.81 195 SER A CA 1
ATOM 1494 C C . SER A 1 195 ? -11.062 -6.844 -7.753 1.00 84.81 195 SER A C 1
ATOM 1496 O O . SER A 1 195 ? -10.190 -6.479 -8.532 1.00 84.81 195 SER A O 1
ATOM 1498 N N . ALA A 1 196 ? -12.038 -7.684 -8.119 1.00 85.06 196 ALA A N 1
ATOM 1499 C CA . ALA A 1 196 ? -12.197 -8.176 -9.493 1.00 85.06 196 ALA A CA 1
ATOM 1500 C C . ALA A 1 196 ? -13.602 -7.936 -10.046 1.00 85.06 196 ALA A C 1
ATOM 1502 O O . ALA A 1 196 ? -13.748 -7.248 -11.052 1.00 85.06 196 ALA A O 1
ATOM 1503 N N . VAL A 1 197 ? -14.636 -8.481 -9.397 1.00 86.56 197 VAL A N 1
ATOM 1504 C CA . VAL A 1 197 ? -15.999 -8.469 -9.957 1.00 86.56 197 VAL A CA 1
ATOM 1505 C C . VAL A 1 197 ? -16.547 -7.050 -10.086 1.00 86.56 197 VAL A C 1
ATOM 1507 O O . VAL A 1 197 ? -17.047 -6.694 -11.149 1.00 86.56 197 VAL A O 1
ATOM 1510 N N . VAL A 1 198 ? -16.442 -6.232 -9.034 1.00 83.69 198 VAL A N 1
ATOM 1511 C CA . VAL A 1 198 ? -16.973 -4.861 -9.051 1.00 83.69 198 VAL A CA 1
ATOM 1512 C C . VAL A 1 198 ? -16.235 -3.970 -10.056 1.00 83.69 198 VAL A C 1
ATOM 1514 O O . VAL A 1 198 ? -16.923 -3.385 -10.892 1.00 83.69 198 VAL A O 1
ATOM 1517 N N . PRO A 1 199 ? -14.887 -3.908 -10.070 1.00 80.19 199 PRO A N 1
ATOM 1518 C CA . PRO A 1 199 ? -14.159 -3.169 -11.099 1.00 80.19 199 PRO A CA 1
ATOM 1519 C C . PRO A 1 199 ? -14.524 -3.592 -12.528 1.00 80.19 199 PRO A C 1
ATOM 1521 O O . PRO A 1 199 ? -14.753 -2.735 -13.378 1.00 80.19 199 PRO A O 1
ATOM 1524 N N . LEU A 1 200 ? -14.622 -4.904 -12.789 1.00 82.00 200 LEU A N 1
ATOM 1525 C CA . LEU A 1 200 ? -14.947 -5.436 -14.114 1.00 82.00 200 LEU A CA 1
ATOM 1526 C C . LEU A 1 200 ? -16.371 -5.075 -14.538 1.00 82.00 200 LEU A C 1
ATOM 1528 O O . LEU A 1 200 ? -16.581 -4.610 -15.653 1.00 82.00 200 LEU A O 1
ATOM 1532 N N . PHE A 1 201 ? -17.351 -5.273 -13.657 1.00 83.19 201 PHE A N 1
ATOM 1533 C CA . PHE A 1 201 ? -18.734 -4.919 -13.955 1.00 83.19 201 PHE A CA 1
ATOM 1534 C C . PHE A 1 201 ? -18.883 -3.415 -14.187 1.00 83.19 201 PHE A C 1
ATOM 1536 O O . PHE A 1 201 ? -19.540 -3.007 -15.139 1.00 83.19 201 PHE A O 1
ATOM 1543 N N . ALA A 1 202 ? -18.234 -2.596 -13.358 1.00 78.31 202 ALA A N 1
ATOM 1544 C CA . ALA A 1 202 ? -18.259 -1.151 -13.516 1.00 78.31 202 ALA A CA 1
ATOM 1545 C C . ALA A 1 202 ? -17.645 -0.713 -14.854 1.00 78.31 202 ALA A C 1
ATOM 1547 O O . ALA A 1 202 ? -18.238 0.111 -15.545 1.00 78.31 202 ALA A O 1
ATOM 1548 N N . TYR A 1 203 ? -16.525 -1.323 -15.256 1.00 77.81 203 TYR A N 1
ATOM 1549 C CA . TYR A 1 203 ? -15.919 -1.103 -16.569 1.00 77.81 203 TYR A CA 1
ATOM 1550 C C . TYR A 1 203 ? -16.876 -1.463 -17.716 1.00 77.81 203 TYR A C 1
ATOM 1552 O O . TYR A 1 203 ? -17.096 -0.655 -18.615 1.00 77.81 203 TYR A O 1
ATOM 1560 N N . LEU A 1 204 ? -17.497 -2.648 -17.666 1.00 81.31 204 LEU A N 1
ATOM 1561 C CA . LEU A 1 204 ? -18.436 -3.109 -18.697 1.00 81.31 204 LEU A CA 1
ATOM 1562 C C . LEU A 1 204 ? -19.713 -2.260 -18.766 1.00 81.31 204 LEU A C 1
ATOM 1564 O O . LEU A 1 204 ? -20.287 -2.099 -19.839 1.00 81.31 204 LEU A O 1
ATOM 1568 N N . ALA A 1 205 ? -20.147 -1.704 -17.637 1.00 80.06 205 ALA A N 1
ATOM 1569 C CA . ALA A 1 205 ? -21.292 -0.804 -17.558 1.00 80.06 205 ALA A CA 1
ATOM 1570 C C . ALA A 1 205 ? -20.976 0.629 -18.034 1.00 80.06 205 ALA A C 1
ATOM 1572 O O . ALA A 1 205 ? -21.857 1.485 -17.984 1.00 80.06 205 ALA A O 1
ATOM 1573 N N . GLY A 1 206 ? -19.734 0.915 -18.454 1.00 72.69 206 GLY A N 1
ATOM 1574 C CA . GLY A 1 206 ? -19.285 2.270 -18.796 1.00 72.69 206 GLY A CA 1
ATOM 1575 C C . GLY A 1 206 ? -19.235 3.215 -17.591 1.00 72.69 206 GLY A C 1
ATOM 1576 O O . GLY A 1 206 ? -19.227 4.433 -17.754 1.00 72.69 206 GLY A O 1
ATOM 1577 N N . GLY A 1 207 ? -19.249 2.656 -16.381 1.00 69.12 207 GLY A N 1
ATOM 1578 C CA . GLY A 1 207 ? -19.196 3.390 -15.130 1.00 69.12 207 GLY A CA 1
ATOM 1579 C C . GLY A 1 207 ? -17.769 3.597 -14.632 1.00 69.12 207 GLY A C 1
ATOM 1580 O O . GLY A 1 207 ? -16.777 3.172 -15.225 1.00 69.12 207 GLY A O 1
ATOM 1581 N N . VAL A 1 208 ? -17.667 4.244 -13.479 1.00 68.19 208 VAL A N 1
ATOM 1582 C CA . VAL A 1 208 ? -16.401 4.413 -12.769 1.00 68.19 208 VAL A CA 1
ATOM 1583 C C . VAL A 1 208 ? -15.878 3.076 -12.264 1.00 68.19 208 VAL A C 1
ATOM 1585 O O . VAL A 1 208 ? -16.526 2.415 -11.453 1.00 68.19 208 VAL A O 1
ATOM 1588 N N . VAL A 1 209 ? -14.649 2.734 -12.645 1.00 70.81 209 VAL A N 1
ATOM 1589 C CA . VAL A 1 209 ? -13.944 1.577 -12.091 1.00 70.81 209 VAL A CA 1
ATOM 1590 C C . VAL A 1 209 ? -13.572 1.858 -10.633 1.00 70.81 209 VAL A C 1
ATOM 1592 O O . VAL A 1 209 ? -12.716 2.690 -10.343 1.00 70.81 209 VAL A O 1
ATOM 1595 N N . PHE A 1 210 ? -14.223 1.152 -9.711 1.00 73.69 210 PHE A N 1
ATOM 1596 C CA . PHE A 1 210 ? -13.968 1.221 -8.274 1.00 73.69 210 PHE A CA 1
ATOM 1597 C C . PHE A 1 210 ? -13.827 -0.185 -7.692 1.00 73.69 210 PHE A C 1
ATOM 1599 O O . PHE A 1 210 ? -14.436 -1.135 -8.181 1.00 73.69 210 PHE A O 1
ATOM 1606 N N . GLY A 1 211 ? -13.048 -0.312 -6.622 1.00 77.31 211 GLY A N 1
ATOM 1607 C CA . GLY A 1 211 ? -12.880 -1.564 -5.905 1.00 77.31 211 GLY A CA 1
ATOM 1608 C C . GLY A 1 211 ? -12.360 -1.365 -4.489 1.00 77.31 211 GLY A C 1
ATOM 1609 O O . GLY A 1 211 ? -11.939 -0.276 -4.111 1.00 77.31 211 GLY A O 1
ATOM 1610 N N . TRP A 1 212 ? -12.385 -2.437 -3.702 1.00 81.94 212 TRP A N 1
ATOM 1611 C CA . TRP A 1 212 ? -11.859 -2.454 -2.337 1.00 81.94 212 TRP A CA 1
ATOM 1612 C C . TRP A 1 212 ? -11.027 -3.707 -2.065 1.00 81.94 212 TRP A C 1
ATOM 1614 O O . TRP A 1 212 ? -11.259 -4.777 -2.645 1.00 81.94 212 TRP A O 1
ATOM 1624 N N . ALA A 1 213 ? -10.064 -3.567 -1.156 1.00 84.94 213 ALA A N 1
ATOM 1625 C CA . ALA A 1 213 ? -9.281 -4.667 -0.610 1.00 84.94 213 ALA A CA 1
ATOM 1626 C C . ALA A 1 213 ? -9.985 -5.309 0.598 1.00 84.94 213 ALA A C 1
ATOM 1628 O O . ALA A 1 213 ? -10.919 -4.758 1.184 1.00 84.94 213 ALA A O 1
ATOM 1629 N N . LYS A 1 214 ? -9.546 -6.510 0.975 1.00 85.62 214 LYS A N 1
ATOM 1630 C CA . LYS A 1 214 ? -9.869 -7.101 2.277 1.00 85.62 214 LYS A CA 1
ATOM 1631 C C . LYS A 1 214 ? -9.015 -6.415 3.340 1.00 85.62 214 LYS A C 1
ATOM 1633 O O . LYS A 1 214 ? -7.799 -6.553 3.296 1.00 85.62 214 LYS A O 1
ATOM 1638 N N . SER A 1 215 ? -9.657 -5.779 4.312 1.00 86.75 215 SER A N 1
ATOM 1639 C CA . SER A 1 215 ? -8.960 -5.083 5.393 1.00 86.75 215 SER A CA 1
ATOM 1640 C C . SER A 1 215 ? -8.331 -6.021 6.427 1.00 86.75 215 SER A C 1
ATOM 1642 O O . SER A 1 215 ? -8.776 -7.163 6.621 1.00 86.75 215 SER A O 1
ATOM 1644 N N . ALA A 1 216 ? -7.300 -5.524 7.111 1.00 85.75 216 ALA A N 1
ATOM 1645 C CA . ALA A 1 216 ? -6.683 -6.121 8.284 1.00 85.75 216 ALA A CA 1
ATOM 1646 C C . ALA A 1 216 ? -7.584 -5.891 9.513 1.00 85.75 216 ALA A C 1
ATOM 1648 O O . ALA A 1 216 ? -7.687 -4.771 10.013 1.00 85.75 216 ALA A O 1
ATOM 1649 N N . PRO A 1 217 ? -8.263 -6.930 10.034 1.00 86.81 217 PRO A N 1
ATOM 1650 C CA . PRO A 1 217 ? -9.148 -6.760 11.168 1.00 86.81 217 PRO A CA 1
ATOM 1651 C C . PRO A 1 217 ? -8.325 -6.527 12.428 1.00 86.81 217 PRO A C 1
ATOM 1653 O O . PRO A 1 217 ? -7.339 -7.228 12.677 1.00 86.81 217 PRO A O 1
ATOM 1656 N N . PHE A 1 218 ? -8.805 -5.618 13.264 1.00 87.56 218 PHE A N 1
ATOM 1657 C CA . PHE A 1 218 ? -8.348 -5.494 14.636 1.00 87.56 218 PHE A CA 1
ATOM 1658 C C . PHE A 1 218 ? -9.530 -5.620 15.596 1.00 87.56 218 PHE A C 1
ATOM 1660 O O . PHE A 1 218 ? -10.663 -5.257 15.271 1.00 87.56 218 PHE A O 1
ATOM 1667 N N . ASN A 1 219 ? -9.267 -6.159 16.781 1.00 86.75 219 ASN A N 1
ATOM 1668 C CA . ASN A 1 219 ? -10.228 -6.278 17.863 1.00 86.75 219 ASN A CA 1
ATOM 1669 C C . ASN A 1 219 ? -9.862 -5.303 18.992 1.00 86.75 219 ASN A C 1
ATOM 1671 O O . ASN A 1 219 ? -8.912 -5.571 19.733 1.00 86.75 219 ASN A O 1
ATOM 1675 N N . PRO A 1 220 ? -10.639 -4.218 19.192 1.00 83.69 220 PRO A N 1
ATOM 1676 C CA . PRO A 1 220 ? -10.398 -3.256 20.262 1.00 83.69 220 PRO A CA 1
ATOM 1677 C C . PRO A 1 220 ? -10.257 -3.885 21.657 1.00 83.69 220 PRO A C 1
ATOM 1679 O O . PRO A 1 220 ? -9.448 -3.423 22.457 1.00 83.69 220 PRO A O 1
ATOM 1682 N N . VAL A 1 221 ? -10.986 -4.967 21.946 1.00 85.62 221 VAL A N 1
ATOM 1683 C CA . VAL A 1 221 ? -10.981 -5.621 23.269 1.00 85.62 221 VAL A CA 1
ATOM 1684 C C . VAL A 1 221 ? -9.599 -6.164 23.644 1.00 85.62 221 VAL A C 1
ATOM 1686 O O . VAL A 1 221 ? -9.245 -6.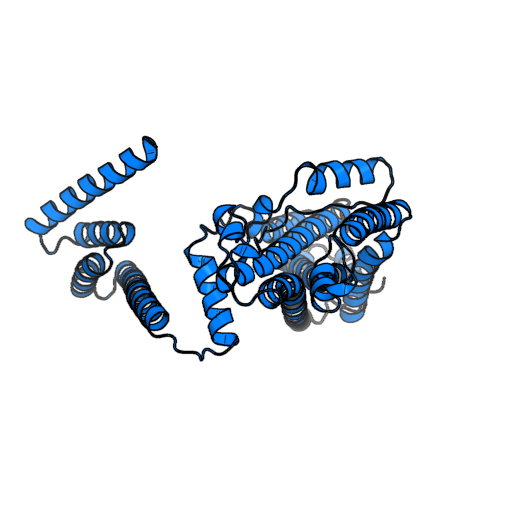181 24.819 1.00 85.62 221 VAL A O 1
ATOM 1689 N N . ASN A 1 222 ? -8.798 -6.563 22.656 1.00 82.06 222 ASN A N 1
ATOM 1690 C CA . ASN A 1 222 ? -7.461 -7.114 22.879 1.00 82.06 222 ASN A CA 1
ATOM 1691 C C . ASN A 1 222 ? -6.375 -6.031 23.005 1.00 82.06 222 ASN A C 1
ATOM 1693 O O . ASN A 1 222 ? -5.235 -6.343 23.347 1.00 82.06 222 ASN A O 1
ATOM 1697 N N . MET A 1 223 ? -6.689 -4.769 22.693 1.00 82.75 223 MET A N 1
ATOM 1698 C CA . MET A 1 223 ? -5.679 -3.715 22.603 1.00 82.75 223 MET A CA 1
ATOM 1699 C C . MET A 1 223 ? -5.459 -3.009 23.939 1.00 82.75 223 MET A C 1
ATOM 1701 O O . MET A 1 223 ? -6.385 -2.712 24.695 1.00 82.75 223 MET A O 1
ATOM 1705 N N . LYS A 1 224 ? -4.211 -2.621 24.172 1.00 78.94 224 LYS A N 1
ATOM 1706 C CA . LYS A 1 224 ? -3.795 -1.743 25.261 1.00 78.94 224 LYS A CA 1
ATOM 1707 C C . LYS A 1 224 ? -4.300 -0.316 25.031 1.00 78.94 224 LYS A C 1
ATOM 1709 O O . LYS A 1 224 ? -4.401 0.150 23.898 1.00 78.94 224 LYS A O 1
ATOM 1714 N N . ARG A 1 225 ? -4.521 0.408 26.137 1.00 79.38 225 ARG A N 1
ATOM 1715 C CA . ARG A 1 225 ? -4.817 1.855 26.161 1.00 79.38 225 ARG A CA 1
ATOM 1716 C C . ARG A 1 225 ? -6.047 2.232 25.316 1.00 79.38 225 ARG A C 1
ATOM 1718 O O . ARG A 1 225 ? -5.985 3.139 24.496 1.00 79.38 225 ARG A O 1
ATOM 1725 N N . GLN A 1 226 ? -7.171 1.540 25.495 1.00 82.56 226 GLN A N 1
ATOM 1726 C CA . GLN A 1 226 ? -8.445 1.922 24.864 1.00 82.56 226 GLN A CA 1
ATOM 1727 C C . GLN A 1 226 ? -8.973 3.266 25.413 1.00 82.56 226 GLN A C 1
ATOM 1729 O O . GLN A 1 226 ? -8.824 3.510 26.612 1.00 82.56 226 GLN A O 1
ATOM 1734 N N . PRO A 1 227 ? -9.593 4.140 24.585 1.00 82.69 227 PRO A N 1
ATOM 1735 C CA . PRO A 1 227 ? -9.851 4.011 23.141 1.00 82.69 227 PRO A CA 1
ATOM 1736 C C . PRO A 1 227 ? -8.659 4.380 22.239 1.00 82.69 227 PRO A C 1
ATOM 1738 O O . PRO A 1 227 ? -8.696 4.157 21.030 1.00 82.69 227 PRO A O 1
ATOM 1741 N N . LEU A 1 228 ? -7.595 4.943 22.818 1.00 83.44 228 LEU A N 1
ATOM 1742 C CA . LEU A 1 228 ? -6.438 5.463 22.090 1.00 83.44 228 LEU A CA 1
ATOM 1743 C C . LEU A 1 228 ? -5.763 4.400 21.209 1.00 83.44 228 LEU A C 1
ATOM 1745 O O . LEU A 1 228 ? -5.368 4.712 20.093 1.00 83.44 228 LEU A O 1
ATOM 1749 N N . GLY A 1 229 ? -5.687 3.143 21.651 1.00 84.81 229 GLY A N 1
ATOM 1750 C CA . GLY A 1 229 ? -5.125 2.051 20.850 1.00 84.81 229 GLY A CA 1
ATOM 1751 C C . GLY A 1 229 ? -5.851 1.834 19.512 1.00 84.81 229 GLY A C 1
ATOM 1752 O O . GLY A 1 229 ? -5.206 1.654 18.477 1.00 84.81 229 GLY A O 1
ATOM 1753 N N . ALA A 1 230 ? -7.183 1.933 19.503 1.00 87.31 230 ALA A N 1
ATOM 1754 C CA . ALA A 1 230 ? -7.970 1.832 18.275 1.00 87.31 230 ALA A CA 1
ATOM 1755 C C . ALA A 1 230 ? -7.743 3.041 17.352 1.00 87.31 230 ALA A C 1
ATOM 1757 O O . ALA A 1 230 ? -7.622 2.875 16.142 1.00 87.31 230 ALA A O 1
ATOM 1758 N N . VAL A 1 231 ? -7.625 4.245 17.922 1.00 88.94 231 VAL A N 1
ATOM 1759 C CA . VAL A 1 231 ? -7.345 5.480 17.168 1.00 88.94 231 VAL A CA 1
ATOM 1760 C C . VAL A 1 231 ? -5.966 5.448 16.532 1.00 88.94 231 VAL A C 1
ATOM 1762 O O . VAL A 1 231 ? -5.832 5.753 15.353 1.00 88.94 231 VAL A O 1
ATOM 1765 N N . LEU A 1 232 ? -4.949 5.052 17.300 1.00 87.69 232 LEU A N 1
ATOM 1766 C CA . LEU A 1 232 ? -3.589 4.905 16.797 1.00 87.69 232 LEU A CA 1
ATOM 1767 C C . LEU A 1 232 ? -3.556 3.878 15.670 1.00 87.69 232 LEU A C 1
ATOM 1769 O O . LEU A 1 232 ? -3.024 4.164 14.608 1.00 87.69 232 LEU A O 1
ATOM 1773 N N . THR A 1 233 ? -4.200 2.725 15.854 1.00 90.12 233 THR A N 1
ATOM 1774 C CA . THR A 1 233 ? -4.241 1.687 14.816 1.00 90.12 233 THR A CA 1
ATOM 1775 C C . THR A 1 233 ? -4.922 2.171 13.549 1.00 90.12 233 THR A C 1
ATOM 1777 O O . THR A 1 233 ? -4.366 1.975 12.473 1.00 90.12 233 THR A O 1
ATOM 1780 N N . ALA A 1 234 ? -6.068 2.846 13.658 1.00 91.25 234 ALA A N 1
ATOM 1781 C CA . ALA A 1 234 ? -6.747 3.438 12.510 1.00 91.25 234 ALA A CA 1
ATOM 1782 C C . ALA A 1 234 ? -5.893 4.527 11.836 1.00 91.25 234 ALA A C 1
ATOM 1784 O O . ALA A 1 234 ? -5.780 4.555 10.622 1.00 91.25 234 ALA A O 1
ATOM 1785 N N . GLY A 1 235 ? -5.211 5.384 12.599 1.00 92.00 235 GLY A N 1
ATOM 1786 C CA . GLY A 1 235 ? -4.322 6.411 12.044 1.00 92.00 235 GLY A CA 1
ATOM 1787 C C . GLY A 1 235 ? -3.037 5.862 11.406 1.00 92.00 235 GLY A C 1
ATOM 1788 O O . GLY A 1 235 ? -2.462 6.506 10.528 1.00 92.00 235 GLY A O 1
ATOM 1789 N N . MET A 1 236 ? -2.585 4.671 11.811 1.00 93.19 236 MET A N 1
ATOM 1790 C CA . MET A 1 236 ? -1.329 4.086 11.334 1.00 93.19 236 MET A CA 1
ATOM 1791 C C . MET A 1 236 ? -1.372 3.615 9.879 1.00 93.19 236 MET A C 1
ATOM 1793 O O . MET A 1 236 ? -0.328 3.647 9.224 1.00 93.19 236 MET A O 1
ATOM 1797 N N . GLY A 1 237 ? -2.534 3.220 9.355 1.00 93.19 237 GLY A N 1
ATOM 1798 C CA . GLY A 1 237 ? -2.704 2.939 7.925 1.00 93.19 237 GLY A CA 1
ATOM 1799 C C . GLY A 1 237 ? -2.403 4.180 7.077 1.00 93.19 237 GLY A C 1
ATOM 1800 O O . GLY A 1 237 ? -1.414 4.179 6.336 1.00 93.19 237 GLY A O 1
ATOM 1801 N N . PRO A 1 238 ? -3.159 5.286 7.243 1.00 95.25 238 PRO A N 1
ATOM 1802 C CA . PRO A 1 238 ? -2.906 6.547 6.552 1.00 95.25 238 PRO A CA 1
ATOM 1803 C C . PRO A 1 238 ? -1.491 7.090 6.749 1.00 95.25 238 PRO A C 1
ATOM 1805 O O . PRO A 1 238 ? -0.861 7.531 5.788 1.00 95.25 238 PRO A O 1
ATOM 1808 N N . PHE A 1 239 ? -0.958 7.011 7.972 1.00 95.00 239 PHE A N 1
ATOM 1809 C CA . PHE A 1 239 ? 0.418 7.419 8.253 1.00 95.00 239 PHE A CA 1
ATOM 1810 C C . PHE A 1 239 ? 1.429 6.612 7.429 1.00 95.00 239 PHE A C 1
ATOM 1812 O O . PHE A 1 239 ? 2.324 7.192 6.815 1.00 95.00 239 PHE A O 1
ATOM 1819 N N . THR A 1 240 ? 1.262 5.286 7.357 1.00 93.62 240 THR A N 1
ATOM 1820 C CA . THR A 1 240 ? 2.124 4.418 6.541 1.00 93.62 240 THR A CA 1
ATOM 1821 C C . THR A 1 240 ? 2.032 4.802 5.069 1.00 93.62 240 THR A C 1
ATOM 1823 O O . THR A 1 240 ? 3.063 4.929 4.413 1.00 93.62 240 THR A O 1
ATOM 1826 N N . SER A 1 241 ? 0.830 5.079 4.558 1.00 95.44 241 SER A N 1
ATOM 1827 C CA . SER A 1 241 ? 0.655 5.555 3.185 1.00 95.44 241 SER A CA 1
ATOM 1828 C C . SER A 1 241 ? 1.384 6.880 2.934 1.00 95.44 241 SER A C 1
ATOM 1830 O O . SER A 1 241 ? 2.106 6.996 1.949 1.00 95.44 241 SER A O 1
ATOM 1832 N N . PHE A 1 242 ? 1.311 7.864 3.831 1.00 93.56 242 PHE A N 1
ATOM 1833 C CA . PHE A 1 242 ? 2.066 9.110 3.646 1.00 93.56 242 PHE A CA 1
ATOM 1834 C C . PHE A 1 242 ? 3.583 8.909 3.690 1.00 93.56 242 PHE A C 1
ATOM 1836 O O . PHE A 1 242 ? 4.297 9.501 2.881 1.00 93.56 242 PHE A O 1
ATOM 1843 N N . MET A 1 243 ? 4.084 8.040 4.572 1.00 94.75 243 MET A N 1
ATOM 1844 C CA . MET A 1 243 ? 5.512 7.706 4.619 1.00 94.75 243 MET A CA 1
ATOM 1845 C C . MET A 1 243 ? 5.981 7.022 3.333 1.00 94.75 243 MET A C 1
ATOM 1847 O O . MET A 1 243 ? 7.027 7.379 2.792 1.00 94.75 243 MET A O 1
ATOM 1851 N N . VAL A 1 244 ? 5.193 6.083 2.803 1.00 94.25 244 VAL A N 1
ATOM 1852 C CA . VAL A 1 244 ? 5.484 5.427 1.521 1.00 94.25 244 VAL A CA 1
ATOM 1853 C C . VAL A 1 244 ? 5.416 6.432 0.374 1.00 94.25 244 VAL A C 1
ATOM 1855 O O . VAL A 1 244 ? 6.309 6.437 -0.465 1.00 94.25 244 VAL A O 1
ATOM 1858 N N . SER A 1 245 ? 4.412 7.313 0.349 1.00 93.25 245 SER A N 1
ATOM 1859 C CA . SER A 1 245 ? 4.289 8.362 -0.668 1.00 93.25 245 SER A CA 1
ATOM 1860 C C . SER A 1 245 ? 5.529 9.255 -0.705 1.00 93.25 245 SER A C 1
ATOM 1862 O O . SER A 1 245 ? 6.136 9.427 -1.763 1.00 93.25 245 SER A O 1
ATOM 1864 N N . TYR A 1 246 ? 5.960 9.740 0.462 1.00 92.50 246 TYR A N 1
ATOM 1865 C CA . TYR A 1 246 ? 7.157 10.562 0.584 1.00 92.50 246 TYR A CA 1
ATOM 1866 C C . TYR A 1 246 ? 8.418 9.816 0.126 1.00 92.50 246 TYR A C 1
ATOM 1868 O O . TYR A 1 246 ? 9.188 10.342 -0.673 1.00 92.50 246 TYR A O 1
ATOM 1876 N N . ALA A 1 247 ? 8.605 8.564 0.556 1.00 93.94 247 ALA A N 1
ATOM 1877 C CA . ALA A 1 247 ? 9.741 7.746 0.132 1.00 93.94 247 ALA A CA 1
ATOM 1878 C C . ALA A 1 247 ? 9.758 7.498 -1.388 1.00 93.94 247 ALA A C 1
ATOM 1880 O O . ALA A 1 247 ? 10.813 7.598 -2.013 1.00 93.94 247 ALA A O 1
ATOM 1881 N N . MET A 1 248 ? 8.600 7.213 -1.993 1.00 89.94 248 MET A N 1
ATOM 1882 C CA . MET A 1 248 ? 8.470 7.023 -3.441 1.00 89.94 248 MET A CA 1
ATOM 1883 C C . MET A 1 248 ? 8.742 8.316 -4.215 1.00 89.94 248 MET A C 1
ATOM 1885 O O . MET A 1 248 ? 9.381 8.264 -5.260 1.00 89.94 248 MET A O 1
ATOM 1889 N N . PHE A 1 249 ? 8.330 9.472 -3.689 1.00 86.88 249 PHE A N 1
ATOM 1890 C CA . PHE A 1 249 ? 8.632 10.772 -4.288 1.00 86.88 249 PHE A CA 1
ATOM 1891 C C . PHE A 1 249 ? 10.136 11.079 -4.270 1.00 86.88 249 PHE A C 1
ATOM 1893 O O . PHE A 1 249 ? 10.699 11.462 -5.293 1.00 86.88 249 PHE A O 1
ATOM 1900 N N . ILE A 1 250 ? 10.813 10.858 -3.138 1.00 88.69 250 ILE A N 1
ATOM 1901 C CA . ILE A 1 250 ? 12.273 11.022 -3.057 1.00 88.69 250 ILE A CA 1
ATOM 1902 C C . ILE A 1 250 ? 12.978 10.066 -4.024 1.00 88.69 250 ILE A C 1
ATOM 1904 O O . ILE A 1 250 ? 13.890 10.478 -4.739 1.00 88.69 250 ILE A O 1
ATOM 1908 N N . LEU A 1 251 ? 12.531 8.810 -4.095 1.00 89.25 251 LEU A N 1
ATOM 1909 C CA . LEU A 1 251 ? 13.084 7.834 -5.028 1.00 89.25 251 LEU A CA 1
ATOM 1910 C C . LEU A 1 251 ? 12.874 8.256 -6.489 1.00 89.25 251 LEU A C 1
ATOM 1912 O O . LEU A 1 251 ? 13.817 8.180 -7.271 1.00 89.25 251 LEU A O 1
ATOM 1916 N N . PHE A 1 252 ? 11.688 8.756 -6.844 1.00 84.31 252 PHE A N 1
ATOM 1917 C CA . PHE A 1 252 ? 11.410 9.317 -8.167 1.00 84.31 252 PHE A CA 1
ATOM 1918 C C . PHE A 1 252 ? 12.382 10.452 -8.508 1.00 84.31 252 PHE A C 1
ATOM 1920 O O . PHE A 1 252 ? 12.990 10.430 -9.572 1.00 84.31 252 PHE A O 1
ATOM 1927 N N . MET A 1 253 ? 12.595 11.403 -7.590 1.00 80.69 253 MET A N 1
ATOM 1928 C CA . MET A 1 253 ? 13.518 12.525 -7.805 1.00 80.69 253 MET A CA 1
ATOM 1929 C C . MET A 1 253 ? 14.961 12.058 -8.029 1.00 80.69 253 MET A C 1
ATOM 1931 O O . MET A 1 253 ? 15.639 12.562 -8.923 1.00 80.69 253 MET A O 1
ATOM 1935 N N . VAL A 1 254 ? 15.428 11.076 -7.251 1.00 84.31 254 VAL A N 1
ATOM 1936 C CA . VAL A 1 254 ? 16.771 10.495 -7.411 1.00 84.31 254 VAL A CA 1
ATOM 1937 C C . VAL A 1 254 ? 16.901 9.773 -8.753 1.00 84.31 254 VAL A C 1
ATOM 1939 O O . VAL A 1 254 ? 17.889 9.974 -9.457 1.00 84.31 254 VAL A O 1
ATOM 1942 N N . LEU A 1 255 ? 15.908 8.963 -9.130 1.00 82.56 255 LEU A N 1
ATOM 1943 C CA . LEU A 1 255 ? 15.907 8.241 -10.404 1.00 82.56 255 LEU A CA 1
ATOM 1944 C C . LEU A 1 255 ? 15.832 9.196 -11.599 1.00 82.56 255 LEU A C 1
ATOM 1946 O O . LEU A 1 255 ? 16.538 8.983 -12.578 1.00 82.56 255 LEU A O 1
ATOM 1950 N N . ALA A 1 256 ? 15.036 10.262 -11.510 1.00 76.81 256 ALA A N 1
ATOM 1951 C CA . ALA A 1 256 ? 14.919 11.268 -12.560 1.00 76.81 256 ALA A CA 1
ATOM 1952 C C . ALA A 1 256 ? 16.231 12.046 -12.731 1.00 76.81 256 ALA A C 1
ATOM 1954 O O . ALA A 1 256 ? 16.699 12.237 -13.851 1.00 76.81 256 ALA A O 1
ATOM 1955 N N . ALA A 1 257 ? 16.874 12.436 -11.626 1.00 76.44 257 ALA A N 1
ATOM 1956 C CA . ALA A 1 257 ? 18.182 13.084 -11.667 1.00 76.44 257 ALA A CA 1
ATOM 1957 C C . ALA A 1 257 ? 19.267 12.160 -12.249 1.00 76.44 257 ALA A C 1
ATOM 1959 O O . ALA A 1 257 ? 20.075 12.602 -13.067 1.00 76.44 257 ALA A O 1
ATOM 1960 N N . ALA A 1 258 ? 19.272 10.879 -11.865 1.00 80.38 258 ALA A N 1
ATOM 1961 C CA . ALA A 1 258 ? 20.190 9.880 -12.410 1.00 80.38 258 ALA A CA 1
ATOM 1962 C C . ALA A 1 258 ? 19.967 9.673 -13.915 1.00 80.38 258 ALA A C 1
ATOM 1964 O O . ALA A 1 258 ? 20.925 9.724 -14.683 1.00 80.38 258 ALA A O 1
ATOM 1965 N N . HIS A 1 259 ? 18.710 9.522 -14.338 1.00 78.12 259 HIS A N 1
ATOM 1966 C CA . HIS A 1 259 ? 18.332 9.406 -15.743 1.00 78.12 259 HIS A CA 1
ATOM 1967 C C . HIS A 1 259 ? 18.823 10.612 -16.557 1.00 78.12 259 HIS A C 1
ATOM 1969 O O . HIS A 1 259 ? 19.541 10.437 -17.538 1.00 78.12 259 HIS A O 1
ATOM 1975 N N . ASN A 1 260 ? 18.541 11.836 -16.099 1.00 71.25 260 ASN A N 1
ATOM 1976 C CA . ASN A 1 260 ? 18.960 13.063 -16.784 1.00 71.25 260 ASN A CA 1
ATOM 1977 C C . ASN A 1 260 ? 20.489 13.240 -16.816 1.00 71.25 260 ASN A C 1
ATOM 1979 O O . ASN A 1 260 ? 21.019 13.809 -17.765 1.00 71.25 260 ASN A O 1
ATOM 1983 N N . SER A 1 261 ? 21.207 12.742 -15.803 1.00 72.50 261 SER A N 1
ATOM 1984 C CA . SER A 1 261 ? 22.678 12.789 -15.769 1.00 72.50 261 SER A CA 1
ATOM 1985 C C . SER A 1 261 ? 23.320 11.824 -16.770 1.00 72.50 261 SER A C 1
ATOM 1987 O O . SER A 1 261 ? 24.405 12.097 -17.276 1.00 72.50 261 SER A O 1
ATOM 1989 N N . ILE A 1 262 ? 22.669 10.689 -17.037 1.00 72.06 262 ILE A N 1
ATOM 1990 C CA . ILE A 1 262 ? 23.151 9.661 -17.970 1.00 72.06 262 ILE A CA 1
ATOM 1991 C C . ILE A 1 262 ? 22.721 9.987 -19.408 1.00 72.06 262 ILE A C 1
ATOM 1993 O O . ILE A 1 262 ? 23.482 9.743 -20.342 1.00 72.06 262 ILE A O 1
ATOM 1997 N N . HIS A 1 263 ? 21.540 10.585 -19.585 1.00 66.06 263 HIS A N 1
ATOM 1998 C CA . HIS A 1 263 ? 20.956 10.910 -20.886 1.00 66.06 263 HIS A CA 1
ATOM 1999 C C . HIS A 1 263 ? 20.668 12.419 -21.032 1.00 66.06 263 HIS A C 1
ATOM 2001 O O . HIS A 1 263 ? 19.507 12.809 -21.172 1.00 66.06 263 HIS A O 1
ATOM 2007 N N . PRO A 1 264 ? 21.689 13.296 -21.035 1.00 57.78 264 PRO A N 1
ATOM 2008 C CA . PRO A 1 264 ? 21.490 14.749 -21.095 1.00 57.78 264 PRO A CA 1
ATOM 2009 C C . PRO A 1 264 ? 20.801 15.236 -22.387 1.00 57.78 264 PRO A C 1
ATOM 2011 O O . PRO A 1 264 ? 20.216 16.314 -22.396 1.00 57.78 264 PRO A O 1
ATOM 2014 N N . GLU A 1 265 ? 20.810 14.436 -23.461 1.00 53.94 265 GLU A N 1
ATOM 2015 C CA . GLU A 1 265 ? 20.135 14.746 -24.736 1.00 53.94 265 GLU A CA 1
ATOM 2016 C C . GLU A 1 265 ? 18.711 14.154 -24.853 1.00 53.94 265 GLU A C 1
ATOM 2018 O O . GLU A 1 265 ? 18.036 14.325 -25.868 1.00 53.94 265 GLU A O 1
ATOM 2023 N N . SER A 1 266 ? 18.210 13.472 -23.813 1.00 52.88 266 SER A N 1
ATOM 2024 C CA . SER A 1 266 ? 16.914 12.763 -23.834 1.00 52.88 266 SER A CA 1
ATOM 2025 C C . SER A 1 266 ? 15.667 13.652 -23.799 1.00 52.88 266 SER A C 1
ATOM 2027 O O . SER A 1 266 ? 14.559 13.131 -23.916 1.00 52.88 266 SER A O 1
ATOM 2029 N N . HIS A 1 267 ? 15.800 14.983 -23.757 1.00 48.25 267 HIS A N 1
ATOM 2030 C CA . HIS A 1 267 ? 14.666 15.914 -23.890 1.00 48.25 267 HIS A CA 1
ATOM 2031 C C . HIS A 1 267 ? 13.887 15.766 -25.221 1.00 48.25 267 HIS A C 1
ATOM 2033 O O . HIS A 1 267 ? 12.836 16.374 -25.396 1.00 48.25 267 HIS A O 1
ATOM 2039 N N . VAL A 1 268 ? 14.392 14.963 -26.168 1.00 43.97 268 VAL A N 1
ATOM 2040 C CA . VAL A 1 268 ? 13.942 14.901 -27.570 1.00 43.97 268 VAL A CA 1
ATOM 2041 C C . VAL A 1 268 ? 13.592 13.459 -28.013 1.00 43.97 268 VAL A C 1
ATOM 2043 O O . VAL A 1 268 ? 13.486 13.168 -29.208 1.00 43.97 268 VAL A O 1
ATOM 2046 N N . TRP A 1 269 ? 13.394 12.529 -27.066 1.00 45.78 269 TRP A N 1
ATOM 2047 C CA . TRP A 1 269 ? 13.303 11.080 -27.335 1.00 45.78 269 TRP A CA 1
ATOM 2048 C C . TRP A 1 269 ? 12.230 10.676 -28.360 1.00 45.78 269 TRP A C 1
ATOM 2050 O O . TRP A 1 269 ? 12.474 9.787 -29.176 1.00 45.78 269 TRP A O 1
ATOM 2060 N N . PHE A 1 270 ? 11.085 11.363 -28.395 1.00 39.75 270 PHE A N 1
ATOM 2061 C CA . PHE A 1 270 ? 10.001 11.029 -29.326 1.00 39.75 270 PHE A CA 1
ATOM 2062 C C . PHE A 1 270 ? 10.372 11.288 -30.798 1.00 39.75 270 PHE A C 1
ATOM 2064 O O . PHE A 1 270 ? 9.983 10.541 -31.690 1.00 39.75 270 PHE A O 1
ATOM 2071 N N . THR A 1 271 ? 11.180 12.316 -31.074 1.00 40.16 271 THR A N 1
ATOM 2072 C CA . THR A 1 271 ? 11.567 12.661 -32.458 1.00 40.16 271 THR A CA 1
ATOM 2073 C C . THR A 1 271 ? 12.833 11.936 -32.921 1.00 40.16 271 THR A C 1
ATOM 2075 O O . THR A 1 271 ? 12.971 11.629 -34.105 1.00 40.16 271 THR A O 1
ATOM 2078 N N . ALA A 1 272 ? 13.729 11.576 -31.996 1.00 40.16 272 ALA A N 1
ATOM 2079 C CA . ALA A 1 272 ? 14.937 10.814 -32.311 1.00 40.16 272 ALA A CA 1
ATOM 2080 C C . ALA A 1 272 ? 14.626 9.350 -32.682 1.00 40.16 272 ALA A C 1
ATOM 2082 O O . ALA A 1 272 ? 15.231 8.819 -33.615 1.00 40.16 272 ALA A O 1
ATOM 2083 N N . ALA A 1 273 ? 13.632 8.725 -32.035 1.00 43.16 273 ALA A N 1
ATOM 2084 C CA . ALA A 1 273 ? 13.223 7.341 -32.303 1.00 43.16 273 ALA A CA 1
ATOM 2085 C C . ALA A 1 273 ? 12.705 7.109 -33.739 1.00 43.16 273 ALA A C 1
ATOM 2087 O O . ALA A 1 273 ? 12.811 6.002 -34.262 1.00 43.16 273 ALA A O 1
ATOM 2088 N N . LEU A 1 274 ? 12.197 8.154 -34.401 1.00 42.53 274 LEU A N 1
ATOM 2089 C CA . LEU A 1 274 ? 11.706 8.091 -35.782 1.00 42.53 274 LEU A CA 1
ATOM 2090 C C . LEU A 1 274 ? 12.812 8.228 -36.839 1.00 42.53 274 LEU A C 1
ATOM 2092 O O . LEU A 1 274 ? 12.579 7.901 -38.001 1.00 42.53 274 LEU A O 1
ATOM 2096 N N . SER A 1 275 ? 13.996 8.724 -36.466 1.00 46.44 275 SER A N 1
ATOM 2097 C CA . SER A 1 275 ? 15.028 9.118 -37.437 1.00 46.44 275 SER A CA 1
ATOM 2098 C C . SER A 1 275 ? 16.180 8.123 -37.589 1.00 46.44 275 SER A C 1
ATOM 2100 O O . SER A 1 275 ? 16.775 8.083 -38.664 1.00 46.44 275 SER A O 1
ATOM 2102 N N . ASP A 1 276 ? 16.491 7.300 -36.578 1.00 44.56 276 ASP A N 1
ATOM 2103 C CA . ASP A 1 276 ? 17.637 6.380 -36.660 1.00 44.56 276 ASP A CA 1
ATOM 2104 C C . ASP A 1 276 ? 17.463 5.097 -35.804 1.00 44.56 276 ASP A C 1
ATOM 2106 O O . ASP A 1 276 ? 17.876 5.044 -34.639 1.00 44.56 276 ASP A O 1
ATOM 2110 N N . PRO A 1 277 ? 16.875 4.021 -36.367 1.00 42.81 277 PRO A N 1
ATOM 2111 C CA . PRO A 1 277 ? 16.622 2.758 -35.661 1.00 42.81 277 PRO A CA 1
ATOM 2112 C C . PRO A 1 277 ? 17.890 2.022 -35.200 1.00 42.81 277 PRO A C 1
ATOM 2114 O O . PRO A 1 277 ? 17.812 1.132 -34.356 1.00 42.81 277 PRO A O 1
ATOM 2117 N N . ILE A 1 278 ? 19.065 2.363 -35.743 1.00 39.41 278 ILE A N 1
ATOM 2118 C CA . ILE A 1 278 ? 20.332 1.680 -35.438 1.00 39.41 278 ILE A CA 1
ATOM 2119 C C . ILE A 1 278 ? 21.009 2.305 -34.205 1.00 39.41 278 ILE A C 1
ATOM 2121 O O . ILE A 1 278 ? 21.619 1.588 -33.411 1.00 39.41 278 ILE A O 1
ATOM 2125 N N . LYS A 1 279 ? 20.814 3.609 -33.949 1.00 44.50 279 LYS A N 1
ATOM 2126 C CA . LYS A 1 279 ? 21.214 4.251 -32.678 1.00 44.50 279 LYS A CA 1
ATOM 2127 C C . LYS A 1 279 ? 20.306 3.888 -31.498 1.00 44.50 279 LYS A C 1
ATOM 2129 O O . LYS A 1 279 ? 20.737 3.999 -30.352 1.00 44.50 279 LYS A O 1
ATOM 2134 N N . ALA A 1 280 ? 19.110 3.356 -31.758 1.00 46.88 280 ALA A N 1
ATOM 2135 C CA . ALA A 1 280 ? 18.246 2.761 -30.734 1.00 46.88 280 ALA A CA 1
ATOM 2136 C C . ALA A 1 280 ? 18.860 1.502 -30.072 1.00 46.88 280 ALA A C 1
ATOM 2138 O O . ALA A 1 280 ? 18.423 1.086 -29.001 1.00 46.88 280 ALA A O 1
ATOM 2139 N N . GLY A 1 281 ? 19.924 0.928 -30.655 1.00 40.47 281 GLY A N 1
ATOM 2140 C CA . GLY A 1 281 ? 20.668 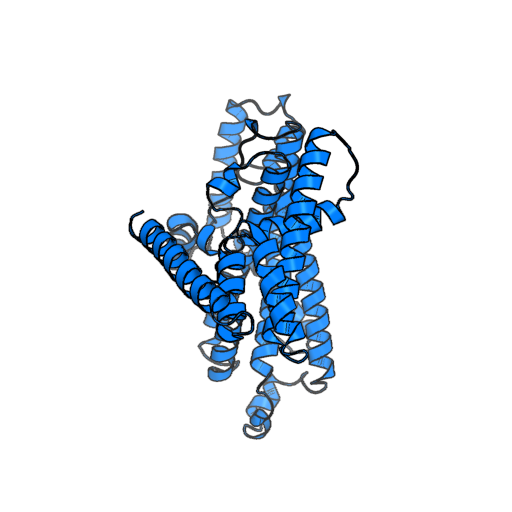-0.210 -30.100 1.00 40.47 281 GLY A CA 1
ATOM 2141 C C . GLY A 1 281 ? 21.491 0.080 -28.834 1.00 40.47 281 GLY A C 1
ATOM 2142 O O . GLY A 1 281 ? 22.051 -0.852 -28.258 1.00 40.47 281 GLY A O 1
ATOM 2143 N N . ALA A 1 282 ? 21.564 1.337 -28.375 1.00 40.47 282 ALA A N 1
ATOM 2144 C CA . ALA A 1 282 ? 22.240 1.720 -27.129 1.00 40.47 282 ALA A CA 1
ATOM 2145 C C . ALA A 1 282 ? 21.342 1.663 -25.868 1.00 40.47 282 ALA A C 1
ATOM 2147 O O . ALA A 1 282 ? 21.838 1.836 -24.757 1.00 40.47 282 ALA A O 1
ATOM 2148 N N . GLY A 1 283 ? 20.036 1.399 -25.994 1.00 49.56 283 GLY A N 1
ATOM 2149 C CA . GLY A 1 283 ? 19.061 1.620 -24.917 1.00 49.56 283 GLY A CA 1
ATOM 2150 C C . GLY A 1 283 ? 18.550 0.384 -24.166 1.00 49.56 283 GLY A C 1
ATOM 2151 O O . GLY A 1 283 ? 17.360 0.324 -23.880 1.00 49.56 283 GLY A O 1
ATOM 2152 N N . TYR A 1 284 ? 19.379 -0.608 -23.811 1.00 50.69 284 TYR A N 1
ATOM 2153 C CA . TYR A 1 284 ? 18.903 -1.776 -23.029 1.00 50.69 284 TYR A CA 1
ATOM 2154 C C . TYR A 1 284 ? 18.311 -1.408 -21.648 1.00 50.69 284 TYR A C 1
ATOM 2156 O O . TYR A 1 284 ? 17.599 -2.212 -21.049 1.00 50.69 284 TYR A O 1
ATOM 2164 N N . LEU A 1 285 ? 18.584 -0.197 -21.145 1.00 59.78 285 LEU A N 1
ATOM 2165 C CA . LEU A 1 285 ? 18.084 0.317 -19.865 1.00 59.78 285 LEU A CA 1
ATOM 2166 C C . LEU A 1 285 ? 16.907 1.304 -20.000 1.00 59.78 285 LEU A C 1
ATOM 2168 O O . LEU A 1 285 ? 16.316 1.672 -18.991 1.00 59.78 285 LEU A O 1
ATOM 2172 N N . GLU A 1 286 ? 16.509 1.705 -21.208 1.00 67.75 286 GLU A N 1
ATOM 2173 C CA . GLU A 1 286 ? 15.421 2.684 -21.399 1.00 67.75 286 GLU A CA 1
ATOM 2174 C C . GLU A 1 286 ? 14.053 2.185 -20.897 1.00 67.75 286 GLU A C 1
ATOM 2176 O O . GLU A 1 286 ? 13.381 2.894 -20.141 1.00 67.75 286 GLU A O 1
ATOM 2181 N N . PRO A 1 287 ? 13.639 0.932 -21.185 1.00 70.62 287 PRO A N 1
ATOM 2182 C CA . PRO A 1 287 ? 12.406 0.392 -20.617 1.00 70.62 287 PRO A CA 1
ATOM 2183 C C . PRO A 1 287 ? 12.469 0.293 -19.090 1.00 70.62 287 PRO A C 1
ATOM 2185 O O . PRO A 1 287 ? 11.441 0.391 -18.420 1.00 70.62 287 PRO A O 1
ATOM 2188 N N . PHE A 1 288 ? 13.675 0.118 -18.534 1.00 79.56 288 PHE A N 1
ATOM 2189 C CA . PHE A 1 288 ? 13.893 0.136 -17.093 1.00 79.56 288 PHE A CA 1
ATOM 2190 C C . PHE A 1 288 ? 13.620 1.524 -16.513 1.00 79.56 288 PHE A C 1
ATOM 2192 O O . PHE A 1 288 ? 12.828 1.623 -15.577 1.00 79.56 288 PHE A O 1
ATOM 2199 N N . TRP A 1 289 ? 14.207 2.584 -17.078 1.00 78.44 289 TRP A N 1
ATOM 2200 C CA . TRP A 1 289 ? 14.007 3.951 -16.592 1.00 78.44 289 TRP A CA 1
ATOM 2201 C C . TRP A 1 289 ? 12.549 4.378 -16.664 1.00 78.44 289 TRP A C 1
ATOM 2203 O O . TRP A 1 289 ? 12.019 4.885 -15.675 1.00 78.44 289 TRP A O 1
ATOM 2213 N N . PHE A 1 290 ? 11.883 4.102 -17.788 1.00 75.25 290 PHE A N 1
ATOM 2214 C CA . PHE A 1 290 ? 10.469 4.415 -17.953 1.00 75.25 290 PHE A CA 1
ATOM 2215 C C . PHE A 1 290 ? 9.620 3.756 -16.861 1.00 75.25 290 PHE A C 1
ATOM 2217 O O . PHE A 1 290 ? 8.909 4.443 -16.133 1.00 75.25 290 PHE A O 1
ATOM 2224 N N . VAL A 1 291 ? 9.723 2.430 -16.704 1.00 81.12 291 VAL A N 1
ATOM 2225 C CA . VAL A 1 291 ? 8.908 1.692 -15.727 1.00 81.12 291 VAL A CA 1
ATOM 2226 C C . VAL A 1 291 ? 9.271 2.088 -14.294 1.00 81.12 291 VAL A C 1
ATOM 2228 O O . VAL A 1 291 ? 8.390 2.203 -13.447 1.00 81.12 291 VAL A O 1
ATOM 2231 N N . ALA A 1 292 ? 10.548 2.334 -13.994 1.00 84.25 292 ALA A N 1
ATOM 2232 C CA . ALA A 1 292 ? 10.975 2.753 -12.662 1.00 84.25 292 ALA A CA 1
ATOM 2233 C C . ALA A 1 292 ? 10.415 4.137 -12.285 1.00 84.25 292 ALA A C 1
ATOM 2235 O O . ALA A 1 292 ? 9.887 4.309 -11.182 1.00 84.25 292 ALA A O 1
ATOM 2236 N N . LEU A 1 293 ? 10.485 5.111 -13.195 1.00 81.38 293 LEU A N 1
ATOM 2237 C CA . LEU A 1 293 ? 9.926 6.451 -12.994 1.00 81.38 293 LEU A CA 1
ATOM 2238 C C . LEU A 1 293 ? 8.396 6.414 -12.923 1.00 81.38 293 LEU A C 1
ATOM 2240 O O . LEU A 1 293 ? 7.810 7.029 -12.036 1.00 81.38 293 LEU A O 1
ATOM 2244 N N . GLU A 1 294 ? 7.753 5.633 -13.789 1.00 80.81 294 GLU A N 1
ATOM 2245 C CA . GLU A 1 294 ? 6.304 5.431 -13.788 1.00 80.81 294 GLU A CA 1
ATOM 2246 C C . GLU A 1 294 ? 5.819 4.850 -12.451 1.00 80.81 294 GLU A C 1
ATOM 2248 O O . GLU A 1 294 ? 4.954 5.430 -11.795 1.00 80.81 294 GLU A O 1
ATOM 2253 N N . LEU A 1 295 ? 6.396 3.729 -12.005 1.00 86.50 295 LEU A N 1
ATOM 2254 C CA . LEU A 1 295 ? 5.971 3.050 -10.778 1.00 86.50 295 LEU A CA 1
ATOM 2255 C C . LEU A 1 295 ? 6.240 3.884 -9.522 1.00 86.50 295 LEU A C 1
ATOM 2257 O O . LEU A 1 295 ? 5.454 3.829 -8.576 1.00 86.50 295 LEU A O 1
ATOM 2261 N N . THR A 1 296 ? 7.321 4.667 -9.489 1.00 85.50 296 THR A N 1
ATOM 2262 C CA . THR A 1 296 ? 7.619 5.545 -8.346 1.00 85.50 296 THR A CA 1
ATOM 2263 C C . THR A 1 296 ? 6.722 6.780 -8.319 1.00 85.50 296 THR A C 1
ATOM 2265 O O . THR A 1 296 ? 6.222 7.132 -7.249 1.00 85.50 296 THR A O 1
ATOM 2268 N N . ALA A 1 297 ? 6.412 7.375 -9.474 1.00 82.19 297 ALA A N 1
ATOM 2269 C CA . ALA A 1 297 ? 5.437 8.460 -9.579 1.00 82.19 297 ALA A CA 1
ATOM 2270 C C . ALA A 1 297 ? 4.024 7.994 -9.187 1.00 82.19 297 ALA A C 1
ATOM 2272 O O . ALA A 1 297 ? 3.379 8.606 -8.329 1.00 82.19 297 ALA A O 1
ATOM 2273 N N . LEU A 1 298 ? 3.565 6.867 -9.747 1.00 82.12 298 LEU A N 1
ATOM 2274 C CA . LEU A 1 298 ? 2.300 6.236 -9.364 1.00 82.12 298 LEU A CA 1
ATOM 2275 C C . LEU A 1 298 ? 2.301 5.891 -7.873 1.00 82.12 298 LEU A C 1
ATOM 2277 O O . LEU A 1 298 ? 1.336 6.188 -7.174 1.00 82.12 298 LEU A O 1
ATOM 2281 N N . GLY A 1 299 ? 3.393 5.318 -7.362 1.00 89.50 299 GLY A N 1
ATOM 2282 C CA . GLY A 1 299 ? 3.542 4.941 -5.960 1.00 89.50 299 GLY A CA 1
ATOM 2283 C C . GLY A 1 299 ? 3.399 6.133 -5.019 1.00 89.50 299 GLY A C 1
ATOM 2284 O O . GLY A 1 299 ? 2.690 6.031 -4.015 1.00 89.50 299 GLY A O 1
ATOM 2285 N N . ALA A 1 300 ? 4.008 7.269 -5.364 1.00 87.19 300 ALA A N 1
ATOM 2286 C CA . ALA A 1 300 ? 3.913 8.506 -4.599 1.00 87.19 300 ALA A CA 1
ATOM 2287 C C . ALA A 1 300 ? 2.470 9.026 -4.539 1.00 87.19 300 ALA A C 1
ATOM 2289 O O . ALA A 1 300 ? 1.933 9.269 -3.454 1.00 87.19 300 ALA A O 1
ATOM 2290 N N . VAL A 1 301 ? 1.815 9.144 -5.693 1.00 83.50 301 VAL A N 1
ATOM 2291 C CA . VAL A 1 301 ? 0.464 9.708 -5.784 1.00 83.50 301 VAL A CA 1
ATOM 2292 C C . VAL A 1 301 ? -0.588 8.782 -5.195 1.00 83.50 301 VAL A C 1
ATOM 2294 O O . VAL A 1 301 ? -1.420 9.216 -4.403 1.00 83.50 301 VAL A O 1
ATOM 2297 N N . ILE A 1 302 ? -0.554 7.496 -5.532 1.00 86.81 302 ILE A N 1
ATOM 2298 C CA . ILE A 1 302 ? -1.552 6.533 -5.066 1.00 86.81 302 ILE A CA 1
ATOM 2299 C C . ILE A 1 302 ? -1.501 6.408 -3.548 1.00 86.81 302 ILE A C 1
ATOM 2301 O O . ILE A 1 302 ? -2.547 6.429 -2.910 1.00 86.81 302 ILE A O 1
ATOM 2305 N N . ASN A 1 303 ? -0.312 6.322 -2.946 1.00 93.56 303 ASN A N 1
ATOM 2306 C CA . ASN A 1 303 ? -0.220 6.257 -1.491 1.00 93.56 303 ASN A CA 1
ATOM 2307 C C . ASN A 1 303 ? -0.689 7.562 -0.828 1.00 93.56 303 ASN A C 1
ATOM 2309 O O . ASN A 1 303 ? -1.370 7.508 0.193 1.00 93.56 303 ASN A O 1
ATOM 2313 N N . LEU A 1 304 ? -0.408 8.727 -1.422 1.00 90.25 304 LEU A N 1
ATOM 2314 C CA . LEU A 1 304 ? -0.953 9.997 -0.935 1.00 90.25 304 LEU A CA 1
ATOM 2315 C C . LEU A 1 304 ? -2.489 9.972 -0.935 1.00 90.25 304 LEU A C 1
ATOM 2317 O O . LEU A 1 304 ? -3.111 10.329 0.063 1.00 90.25 304 LEU A O 1
ATOM 2321 N N . LEU A 1 305 ? -3.092 9.497 -2.028 1.00 87.12 305 LEU A N 1
ATOM 2322 C CA . LEU A 1 305 ? -4.543 9.388 -2.166 1.00 87.12 305 LEU A CA 1
ATOM 2323 C C . LEU A 1 305 ? -5.147 8.363 -1.209 1.00 87.12 305 LEU A C 1
ATOM 2325 O O . LEU A 1 305 ? -6.140 8.669 -0.561 1.00 87.12 305 LEU A O 1
ATOM 2329 N N . VAL A 1 306 ? -4.549 7.177 -1.079 1.00 90.81 306 VAL A N 1
ATOM 2330 C CA . VAL A 1 306 ? -5.003 6.138 -0.141 1.00 90.81 306 VAL A CA 1
ATOM 2331 C C . VAL A 1 306 ? -4.968 6.665 1.295 1.00 90.81 306 VAL A C 1
ATOM 2333 O O . VAL A 1 306 ? -5.930 6.469 2.035 1.00 90.81 306 VAL A O 1
ATOM 2336 N N . GLY A 1 307 ? -3.904 7.372 1.687 1.00 93.00 307 GLY A N 1
ATOM 2337 C CA . GLY A 1 307 ? -3.804 7.976 3.015 1.00 93.00 307 GLY A CA 1
ATOM 2338 C C . GLY A 1 307 ? -4.829 9.090 3.241 1.00 93.00 307 GLY A C 1
ATOM 2339 O O . GLY A 1 307 ? -5.548 9.075 4.238 1.00 93.00 307 GLY A O 1
ATOM 2340 N N . ALA A 1 308 ? -4.945 10.030 2.298 1.00 89.81 308 ALA A N 1
ATOM 2341 C CA . ALA A 1 308 ? -5.877 11.151 2.400 1.00 89.81 308 ALA A CA 1
ATOM 2342 C C . ALA A 1 308 ? -7.342 10.693 2.402 1.00 89.81 308 ALA A C 1
ATOM 2344 O O . ALA A 1 308 ? -8.139 11.166 3.211 1.00 89.81 308 ALA A O 1
ATOM 2345 N N . PHE A 1 309 ? -7.689 9.740 1.535 1.00 87.62 309 PHE A N 1
ATOM 2346 C CA . PHE A 1 309 ? -9.030 9.177 1.450 1.00 87.62 309 PHE A CA 1
ATOM 2347 C C . PHE A 1 309 ? -9.427 8.482 2.751 1.00 87.62 309 PHE A C 1
ATOM 2349 O O . PHE A 1 309 ? -10.504 8.743 3.277 1.00 87.62 309 PHE A O 1
ATOM 2356 N N . ASN A 1 310 ? -8.544 7.663 3.326 1.00 90.94 310 ASN A N 1
ATOM 2357 C CA . ASN A 1 310 ? -8.853 6.958 4.568 1.00 90.94 310 ASN A CA 1
ATOM 2358 C C . ASN A 1 310 ? -8.935 7.873 5.800 1.00 90.94 310 ASN A C 1
ATOM 2360 O O . ASN A 1 310 ? -9.507 7.468 6.804 1.00 90.94 310 ASN A O 1
ATOM 2364 N N . LEU A 1 311 ? -8.462 9.122 5.739 1.00 91.31 311 LEU A N 1
ATOM 2365 C CA . LEU A 1 311 ? -8.651 10.102 6.817 1.00 91.31 311 LEU A CA 1
ATOM 2366 C C . LEU A 1 311 ? -10.015 10.799 6.811 1.00 91.31 3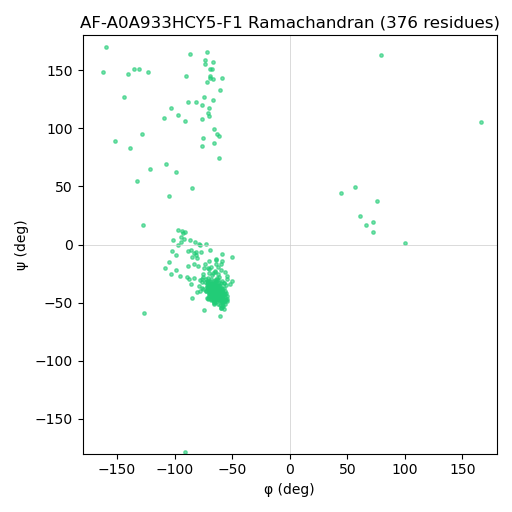11 LEU A C 1
ATOM 2368 O O . LEU A 1 311 ? -10.319 11.536 7.754 1.00 91.31 311 LEU A O 1
ATOM 2372 N N . LEU A 1 312 ? -10.850 10.581 5.793 1.00 89.25 312 LEU A N 1
ATOM 2373 C CA . LEU A 1 312 ? -12.179 11.180 5.758 1.00 89.25 312 LEU A CA 1
ATOM 2374 C C . LEU A 1 312 ? -13.015 10.711 6.971 1.00 89.25 312 LEU A C 1
ATOM 2376 O O . LEU A 1 312 ? -13.057 9.517 7.280 1.00 89.25 312 LEU A O 1
ATOM 2380 N N . PRO A 1 313 ? -13.702 11.627 7.683 1.00 87.94 313 PRO A N 1
ATOM 2381 C CA . PRO A 1 313 ? -14.315 11.340 8.980 1.00 87.94 313 PRO A CA 1
ATOM 2382 C C . PRO A 1 313 ? -15.711 10.707 8.850 1.00 87.94 313 PRO A C 1
ATOM 2384 O O . PRO A 1 313 ? -16.664 11.140 9.498 1.00 87.94 313 PRO A O 1
ATOM 2387 N N . PHE A 1 314 ? -15.859 9.681 8.011 1.00 86.38 314 PHE A N 1
ATOM 2388 C CA . PHE A 1 314 ? -17.102 8.924 7.875 1.00 86.38 314 PHE A CA 1
ATOM 2389 C C . PHE A 1 314 ? -16.829 7.423 7.700 1.00 86.38 314 PHE A C 1
ATOM 2391 O O . PHE A 1 314 ? -15.827 7.030 7.107 1.00 86.38 314 PHE A O 1
ATOM 2398 N N . PRO A 1 315 ? -17.707 6.552 8.217 1.00 85.81 315 PRO A N 1
ATOM 2399 C CA . PRO A 1 315 ? -17.538 5.110 8.093 1.00 85.81 315 PRO A CA 1
ATOM 2400 C C . PRO A 1 315 ? -17.744 4.667 6.632 1.00 85.81 315 PRO A C 1
ATOM 2402 O O . PRO A 1 315 ? -18.615 5.212 5.953 1.00 85.81 315 PRO A O 1
ATOM 2405 N N . PRO A 1 316 ? -17.012 3.654 6.137 1.00 85.50 316 PRO A N 1
ATOM 2406 C CA . PRO A 1 316 ? -16.150 2.731 6.882 1.00 85.50 316 PRO A CA 1
ATOM 2407 C C . PRO A 1 316 ? -14.675 3.164 7.022 1.00 85.50 316 PRO A C 1
ATOM 2409 O O . PRO A 1 316 ? -13.865 2.344 7.439 1.00 85.50 316 PRO A O 1
ATOM 2412 N N . LEU A 1 317 ? -14.322 4.403 6.671 1.00 89.81 317 LEU A N 1
ATOM 2413 C CA . LEU A 1 317 ? -12.931 4.863 6.561 1.00 89.81 317 LEU A CA 1
ATOM 2414 C C . LEU A 1 317 ? -12.263 5.065 7.929 1.00 89.81 317 LEU A C 1
ATOM 2416 O O . LEU A 1 317 ? -12.938 5.265 8.943 1.00 89.81 317 LEU A O 1
ATOM 2420 N N . ASP A 1 318 ? -10.930 5.048 7.965 1.00 92.12 318 ASP A N 1
ATOM 2421 C CA . ASP A 1 318 ? -10.156 5.098 9.213 1.00 92.12 318 ASP A CA 1
ATOM 2422 C C . ASP A 1 318 ? -10.376 6.370 10.033 1.00 92.12 318 ASP A C 1
ATOM 2424 O O . ASP A 1 318 ? -10.434 6.319 11.266 1.00 92.12 318 ASP A O 1
ATOM 2428 N N . GLY A 1 319 ? -10.584 7.507 9.365 1.00 89.06 319 GLY A N 1
ATOM 2429 C CA . GLY A 1 319 ? -10.899 8.793 9.985 1.00 89.06 319 GLY A CA 1
ATOM 2430 C C . GLY A 1 319 ? -12.136 8.738 10.886 1.00 89.06 319 GLY A C 1
ATOM 2431 O O . GLY A 1 319 ? -12.244 9.498 11.852 1.00 89.06 319 GLY A O 1
ATOM 2432 N N . TRP A 1 320 ? -13.040 7.778 10.658 1.00 90.12 320 TRP A N 1
ATOM 2433 C CA . TRP A 1 320 ? -14.176 7.520 11.540 1.00 90.12 320 TRP A CA 1
ATOM 2434 C C . TRP A 1 320 ? -13.758 7.131 12.962 1.00 90.12 320 TRP A C 1
ATOM 2436 O O . TRP A 1 320 ? -14.416 7.517 13.927 1.00 90.12 320 TRP A O 1
ATOM 2446 N N . TRP A 1 321 ? -12.665 6.385 13.134 1.00 86.25 321 TRP A N 1
ATOM 2447 C CA . TRP A 1 321 ? -12.175 5.992 14.460 1.00 86.25 321 TRP A CA 1
ATOM 2448 C C . TRP A 1 321 ? -11.628 7.175 15.250 1.00 86.25 321 TRP A C 1
ATOM 2450 O O . TRP A 1 321 ? -11.817 7.238 16.466 1.00 86.25 321 TRP A O 1
ATOM 2460 N N . ILE A 1 322 ? -11.021 8.136 14.553 1.00 85.50 322 ILE A N 1
ATOM 2461 C CA . ILE A 1 322 ? -10.571 9.399 15.138 1.00 85.50 322 ILE A CA 1
ATOM 2462 C C . ILE A 1 322 ? -11.791 10.195 15.613 1.00 85.50 322 ILE A C 1
ATOM 2464 O O . ILE A 1 322 ? -11.837 10.620 16.768 1.00 85.50 322 ILE A O 1
ATOM 2468 N N . LEU A 1 323 ? -12.822 10.319 14.768 1.00 86.69 323 LEU A N 1
ATOM 2469 C CA . LEU A 1 323 ? -14.062 11.005 15.134 1.00 86.69 323 LEU A CA 1
ATOM 2470 C C . LEU A 1 323 ? -14.774 10.323 16.316 1.00 86.69 323 LEU A C 1
ATOM 2472 O O . LEU A 1 323 ? -15.237 11.008 17.230 1.00 86.69 323 LEU A O 1
ATOM 2476 N N . LYS A 1 324 ? -14.800 8.983 16.351 1.00 85.44 324 LYS A N 1
ATOM 2477 C CA . LYS A 1 324 ? -15.338 8.201 17.478 1.00 85.44 324 LYS A CA 1
ATOM 2478 C C . LYS A 1 324 ? -14.661 8.523 18.802 1.00 85.44 324 LYS A C 1
ATOM 2480 O O . LYS A 1 324 ? -15.342 8.647 19.817 1.00 85.44 324 LYS A O 1
ATOM 2485 N N . ALA A 1 325 ? -13.343 8.681 18.798 1.00 84.00 325 ALA A N 1
ATOM 2486 C CA . ALA A 1 325 ? -12.613 9.040 20.005 1.00 84.00 325 ALA A CA 1
ATOM 2487 C C . ALA A 1 325 ? -12.755 10.519 20.383 1.00 84.00 325 ALA A C 1
ATOM 2489 O O . ALA A 1 325 ? -12.777 10.831 21.571 1.00 84.00 325 ALA A O 1
ATOM 2490 N N . ALA A 1 326 ? -12.885 11.415 19.402 1.00 83.12 326 ALA A N 1
ATOM 2491 C CA . ALA A 1 326 ? -13.079 12.843 19.646 1.00 83.12 326 ALA A CA 1
ATOM 2492 C C . ALA A 1 326 ? -14.480 13.166 20.197 1.00 83.12 326 ALA A C 1
ATOM 2494 O O . ALA A 1 326 ? -14.629 14.069 21.019 1.00 83.12 326 ALA A O 1
ATOM 2495 N N . ALA A 1 327 ? -15.511 12.427 19.771 1.00 83.44 327 ALA A N 1
ATOM 2496 C CA . ALA A 1 327 ? -16.907 12.716 20.097 1.00 83.44 327 ALA A CA 1
ATOM 2497 C C . ALA A 1 327 ? -17.717 11.485 20.572 1.00 83.44 327 ALA A C 1
ATOM 2499 O O . ALA A 1 327 ? -18.809 11.226 20.054 1.00 83.44 327 ALA A O 1
ATOM 2500 N N . PRO A 1 328 ? -17.270 10.745 21.607 1.00 78.94 328 PRO A N 1
ATOM 2501 C CA . PRO A 1 328 ? -17.893 9.478 22.007 1.00 78.94 328 PRO A CA 1
ATOM 2502 C C . PRO A 1 328 ? -19.344 9.638 22.484 1.00 78.94 328 PRO A C 1
ATOM 2504 O O . PRO A 1 328 ? -20.168 8.750 22.292 1.00 78.94 328 PRO A O 1
ATOM 2507 N N . ARG A 1 329 ? -19.695 10.790 23.075 1.00 78.31 329 ARG A N 1
ATOM 2508 C CA . ARG A 1 329 ? -21.058 11.065 23.571 1.00 78.31 329 ARG A CA 1
ATOM 2509 C C . ARG A 1 329 ? -22.068 11.356 22.456 1.00 78.31 329 ARG A C 1
ATOM 2511 O O . ARG A 1 329 ? -23.265 11.220 22.685 1.00 78.31 329 ARG A O 1
ATOM 2518 N N . LEU A 1 330 ? -21.602 11.747 21.267 1.00 77.00 330 LEU A N 1
ATOM 2519 C CA . LEU A 1 330 ? -22.460 12.060 20.117 1.00 77.00 330 LEU A CA 1
ATOM 2520 C C . LEU A 1 330 ? -22.760 10.818 19.260 1.00 77.00 330 LEU A C 1
ATOM 2522 O O . LEU A 1 330 ? -23.725 10.800 18.496 1.00 77.00 330 LEU A O 1
ATOM 2526 N N . LEU A 1 331 ? -21.963 9.758 19.408 1.00 81.00 331 LEU A N 1
ATOM 2527 C CA . LEU A 1 331 ? -21.960 8.590 18.530 1.00 81.00 331 LEU A CA 1
ATOM 2528 C C . LEU A 1 331 ? -22.580 7.374 19.226 1.00 81.00 331 LEU A C 1
ATOM 2530 O O . LEU A 1 331 ? -21.918 6.397 19.556 1.00 81.00 331 LEU A O 1
ATOM 2534 N N . THR A 1 332 ? -23.895 7.436 19.456 1.00 82.94 332 THR A N 1
ATOM 2535 C CA . THR A 1 332 ? -24.653 6.272 19.953 1.00 82.94 332 THR A CA 1
ATOM 2536 C C . THR A 1 332 ? -24.698 5.151 18.902 1.00 82.94 332 THR A C 1
ATOM 2538 O O . THR A 1 332 ? -24.665 5.448 17.705 1.00 82.94 332 THR A O 1
ATOM 2541 N N . PRO A 1 333 ? -24.911 3.872 19.279 1.00 84.50 333 PRO A N 1
ATOM 2542 C CA . PRO A 1 333 ? -24.976 2.762 18.315 1.00 84.50 333 PRO A CA 1
ATOM 2543 C C . PRO A 1 333 ? -26.002 2.958 17.182 1.00 84.50 333 PRO A C 1
ATOM 2545 O O . PRO A 1 333 ? -25.826 2.470 16.064 1.00 84.50 333 PRO A O 1
ATOM 2548 N N . ARG A 1 334 ? -27.091 3.698 17.446 1.00 85.44 334 ARG A N 1
ATOM 2549 C CA . ARG A 1 334 ? -28.087 4.070 16.425 1.00 85.44 334 ARG A CA 1
ATOM 2550 C C . ARG A 1 334 ? -27.534 5.085 15.424 1.00 85.44 334 ARG A C 1
ATOM 2552 O O . ARG A 1 334 ? -27.805 4.957 14.232 1.00 85.44 334 ARG A O 1
ATOM 2559 N N . VAL A 1 335 ? -26.784 6.076 15.905 1.00 85.19 335 VAL A N 1
ATOM 2560 C CA . VAL A 1 335 ? -26.111 7.078 15.067 1.00 85.19 335 VAL A CA 1
ATOM 2561 C C . VAL A 1 335 ? -25.013 6.412 14.245 1.00 85.19 335 VAL A C 1
ATOM 2563 O O . VAL A 1 335 ? -24.971 6.625 13.040 1.00 85.19 335 VAL A O 1
ATOM 2566 N N . GLU A 1 336 ? -24.211 5.526 14.840 1.00 86.00 336 GLU A N 1
ATOM 2567 C CA . GLU A 1 336 ? -23.164 4.789 14.122 1.00 86.00 336 GLU A CA 1
ATOM 2568 C C . GLU A 1 336 ? -23.725 3.931 12.983 1.00 86.00 336 GLU A C 1
ATOM 2570 O O . GLU A 1 336 ? -23.194 3.948 11.871 1.00 86.00 336 GLU A O 1
ATOM 2575 N N . ARG A 1 337 ? -24.836 3.217 13.217 1.00 87.06 337 ARG A N 1
ATOM 2576 C CA . ARG A 1 337 ? -25.486 2.414 12.170 1.00 87.06 337 ARG A CA 1
ATOM 2577 C C . ARG A 1 337 ? -25.977 3.286 11.011 1.00 87.06 337 ARG A C 1
ATOM 2579 O O . ARG A 1 337 ? -25.773 2.929 9.853 1.00 87.06 337 ARG A O 1
ATOM 2586 N N . LYS A 1 338 ? -26.603 4.430 11.314 1.00 87.75 338 LYS A N 1
ATOM 2587 C CA . LYS A 1 338 ? -27.060 5.388 10.294 1.00 87.75 338 LYS A CA 1
ATOM 2588 C C . LYS A 1 338 ? -25.889 6.019 9.542 1.00 87.75 338 LYS A C 1
ATOM 2590 O O . LYS A 1 338 ? -25.951 6.106 8.322 1.00 87.75 338 LYS A O 1
ATOM 2595 N N . ALA A 1 339 ? -24.827 6.404 10.248 1.00 86.25 339 ALA A N 1
ATOM 2596 C CA . ALA A 1 339 ? -23.614 6.951 9.652 1.00 86.25 339 ALA A CA 1
ATOM 2597 C C . ALA A 1 339 ? -22.951 5.932 8.719 1.00 86.25 339 ALA A C 1
ATOM 2599 O O . ALA A 1 339 ? -22.576 6.292 7.613 1.00 86.25 339 ALA A O 1
ATOM 2600 N N . THR A 1 340 ? -22.884 4.657 9.119 1.00 86.94 340 THR A N 1
ATOM 2601 C CA . THR A 1 340 ? -22.347 3.559 8.291 1.00 86.94 340 THR A CA 1
ATOM 2602 C C . THR A 1 340 ? -23.132 3.400 6.998 1.00 86.94 340 THR A C 1
ATOM 2604 O O . THR A 1 340 ? -22.544 3.378 5.922 1.00 86.94 340 THR A O 1
ATOM 2607 N N . LEU A 1 341 ? -24.464 3.353 7.085 1.00 87.69 341 LEU A N 1
ATOM 2608 C CA . LEU A 1 341 ? -25.311 3.262 5.897 1.00 87.69 341 LEU A CA 1
ATOM 2609 C C . LEU A 1 341 ? -25.163 4.500 4.998 1.00 87.69 341 LEU A C 1
ATOM 2611 O O . LEU A 1 341 ? -25.027 4.363 3.786 1.00 87.69 341 LEU A O 1
ATOM 2615 N N . GLY A 1 342 ? -25.161 5.695 5.594 1.00 85.81 342 GLY A N 1
ATOM 2616 C CA . GLY A 1 342 ? -24.998 6.957 4.876 1.00 85.81 342 GLY A CA 1
ATOM 2617 C C . GLY A 1 342 ? -23.638 7.082 4.191 1.00 85.81 342 GLY A C 1
ATOM 2618 O O . GLY A 1 342 ? -23.584 7.503 3.044 1.00 85.81 342 GLY A O 1
ATOM 2619 N N . GLY A 1 343 ? -22.556 6.667 4.851 1.00 83.75 343 GLY A N 1
ATOM 2620 C CA . GLY A 1 343 ? -21.202 6.686 4.297 1.00 83.75 343 GLY A CA 1
ATOM 2621 C C . GLY A 1 343 ? -21.016 5.688 3.155 1.00 83.75 343 GLY A C 1
ATOM 2622 O O . GLY A 1 343 ? -20.460 6.042 2.118 1.00 83.75 343 GLY A O 1
ATOM 2623 N N . VAL A 1 344 ? -21.569 4.475 3.279 1.00 85.12 344 VAL A N 1
ATOM 2624 C CA . VAL A 1 344 ? -21.593 3.498 2.176 1.00 85.12 344 VAL A CA 1
ATOM 2625 C C . VAL A 1 344 ? -22.402 4.026 0.989 1.00 85.12 344 VAL A C 1
ATOM 2627 O O . VAL A 1 344 ? -21.956 3.906 -0.151 1.00 85.12 344 VAL A O 1
ATOM 2630 N N . LEU A 1 345 ? -23.560 4.647 1.235 1.00 84.62 345 LEU A N 1
ATOM 2631 C CA . LEU A 1 345 ? -24.369 5.248 0.175 1.00 84.62 345 LEU A CA 1
ATOM 2632 C C . LEU A 1 345 ? -23.648 6.429 -0.486 1.00 84.62 345 LEU A C 1
ATOM 2634 O O . LEU A 1 345 ? -23.638 6.518 -1.708 1.00 84.62 345 LEU A O 1
ATOM 2638 N N . ALA A 1 346 ? -23.013 7.302 0.296 1.00 80.06 346 ALA A N 1
ATOM 2639 C CA . ALA A 1 346 ? -22.235 8.424 -0.220 1.00 80.06 346 ALA A CA 1
ATOM 2640 C C . ALA A 1 346 ? -21.079 7.943 -1.105 1.00 80.06 346 ALA A C 1
ATOM 2642 O O . ALA A 1 346 ? -20.866 8.496 -2.181 1.00 80.06 346 ALA A O 1
ATOM 2643 N N . LEU A 1 347 ? -20.386 6.874 -0.698 1.00 78.62 347 LEU A N 1
ATOM 2644 C CA . LEU A 1 347 ? -19.338 6.257 -1.503 1.00 78.62 347 LEU A CA 1
ATOM 2645 C C . LEU A 1 347 ? -19.898 5.669 -2.805 1.00 78.62 347 LEU A C 1
ATOM 2647 O O . LEU A 1 347 ? -19.343 5.911 -3.873 1.00 78.62 347 LEU A O 1
ATOM 2651 N N . ALA A 1 348 ? -21.024 4.954 -2.737 1.00 77.94 348 ALA A N 1
ATOM 2652 C CA . ALA A 1 348 ? -21.689 4.405 -3.917 1.00 77.94 348 ALA A CA 1
ATOM 2653 C C . ALA A 1 348 ? -22.140 5.505 -4.893 1.00 77.94 348 ALA A C 1
ATOM 2655 O O . ALA A 1 348 ? -21.961 5.362 -6.100 1.00 77.94 348 ALA A O 1
ATOM 2656 N N . VAL A 1 349 ? -22.672 6.618 -4.378 1.00 76.81 349 VAL A N 1
ATOM 2657 C CA . VAL A 1 349 ? -23.072 7.780 -5.182 1.00 76.81 349 VAL A CA 1
ATOM 2658 C C . VAL A 1 349 ? -21.855 8.454 -5.804 1.00 76.81 349 VAL A C 1
ATOM 2660 O O . VAL A 1 349 ? -21.877 8.701 -7.000 1.00 76.81 349 VAL A O 1
ATOM 2663 N N . ALA A 1 350 ? -20.784 8.699 -5.045 1.00 72.75 350 ALA A N 1
ATOM 2664 C CA . ALA A 1 350 ? -19.556 9.297 -5.572 1.00 72.75 350 ALA A CA 1
ATOM 2665 C C . ALA A 1 350 ? -18.941 8.450 -6.701 1.00 72.75 350 ALA A C 1
ATOM 2667 O O . ALA A 1 350 ? -18.473 8.977 -7.710 1.00 72.75 350 ALA A O 1
ATOM 2668 N N . VAL A 1 351 ? -18.987 7.125 -6.570 1.00 69.94 351 VAL A N 1
ATOM 2669 C CA . VAL A 1 351 ? -18.592 6.214 -7.649 1.00 69.94 351 VAL A CA 1
ATOM 2670 C C . VAL A 1 351 ? -19.549 6.349 -8.840 1.00 69.94 351 VAL A C 1
ATOM 2672 O O . VAL A 1 351 ? -19.097 6.559 -9.961 1.00 69.94 351 VAL A O 1
ATOM 2675 N N . ALA A 1 352 ? -20.864 6.296 -8.621 1.00 68.88 352 ALA A N 1
ATOM 2676 C CA . ALA A 1 352 ? -21.860 6.333 -9.693 1.00 68.88 352 ALA A CA 1
ATOM 2677 C C . ALA A 1 352 ? -21.906 7.661 -10.471 1.00 68.88 352 ALA A C 1
ATOM 2679 O O . ALA A 1 352 ? -22.179 7.654 -11.668 1.00 68.88 352 ALA A O 1
ATOM 2680 N N . THR A 1 353 ? -21.637 8.797 -9.822 1.00 68.25 353 THR A N 1
ATOM 2681 C CA . THR A 1 353 ? -21.718 10.131 -10.442 1.00 68.25 353 THR A CA 1
ATOM 2682 C C . THR A 1 353 ? -20.439 10.559 -11.149 1.00 68.25 353 THR A C 1
ATOM 2684 O O . THR A 1 353 ? -20.372 11.680 -11.649 1.00 68.25 353 THR A O 1
ATOM 2687 N N . GLY A 1 354 ? -19.418 9.700 -11.215 1.00 62.47 354 GLY A N 1
ATOM 2688 C CA . GLY A 1 354 ? -18.170 10.094 -11.854 1.00 62.47 354 GLY A CA 1
ATOM 2689 C C . GLY A 1 354 ? -17.343 11.031 -10.982 1.00 62.47 354 GLY A C 1
ATOM 2690 O O . GLY A 1 354 ? -16.711 11.929 -11.515 1.00 62.47 354 GLY A O 1
ATOM 2691 N N . PHE A 1 355 ? -17.314 10.844 -9.658 1.00 58.19 355 PHE A N 1
ATOM 2692 C CA . PHE A 1 355 ? -16.390 11.562 -8.765 1.00 58.19 355 PHE A CA 1
ATOM 2693 C C . PHE A 1 355 ? -14.954 10.989 -8.827 1.00 58.19 355 PHE A C 1
ATOM 2695 O O . PHE A 1 355 ? -14.016 11.548 -8.264 1.00 58.19 355 PHE A O 1
ATOM 2702 N N . ALA A 1 356 ? -14.752 9.880 -9.547 1.00 49.12 356 ALA A N 1
ATOM 2703 C CA . ALA A 1 356 ? -13.454 9.232 -9.745 1.00 49.12 356 ALA A CA 1
ATOM 2704 C C . ALA A 1 356 ? -12.416 9.923 -10.648 1.00 49.12 356 ALA A C 1
ATOM 2706 O O . ALA A 1 356 ? -11.231 9.645 -10.450 1.00 49.12 356 ALA A O 1
ATOM 2707 N N . PRO A 1 357 ? -12.752 10.850 -11.568 1.00 52.62 357 PRO A N 1
ATOM 2708 C CA . PRO A 1 357 ? -11.762 11.709 -12.195 1.00 52.62 357 PRO A CA 1
ATOM 2709 C C . PRO A 1 357 ? -10.934 12.455 -11.151 1.00 52.62 357 PRO A C 1
ATOM 2711 O O . PRO A 1 357 ? -9.770 12.683 -11.407 1.00 52.62 357 PRO A O 1
ATOM 2714 N N . LEU A 1 358 ? -11.439 12.735 -9.942 1.00 50.38 358 LEU A N 1
ATOM 2715 C CA . LEU A 1 358 ? -10.635 13.338 -8.869 1.00 50.38 358 LEU A CA 1
ATOM 2716 C C . LEU A 1 358 ? -9.484 12.433 -8.374 1.00 50.38 358 LEU A C 1
ATOM 2718 O O . LEU A 1 358 ? -8.511 12.937 -7.824 1.00 50.38 358 LEU A O 1
ATOM 2722 N N . PHE A 1 359 ? -9.580 11.113 -8.578 1.00 50.78 359 PHE A N 1
ATOM 2723 C CA . PHE A 1 359 ? -8.537 10.127 -8.253 1.00 50.78 359 PHE A CA 1
ATOM 2724 C C . PHE A 1 359 ? -7.642 9.792 -9.453 1.00 50.78 359 PHE A C 1
ATOM 2726 O O . PHE A 1 359 ? -6.477 9.446 -9.268 1.00 50.78 359 PHE A O 1
ATOM 2733 N N . LEU A 1 360 ? -8.159 9.932 -10.679 1.00 48.75 360 LEU A N 1
ATOM 2734 C CA . LEU A 1 360 ? -7.384 9.780 -11.917 1.00 48.75 360 LEU A CA 1
ATOM 2735 C C . LEU A 1 360 ? -6.632 11.064 -12.298 1.00 48.75 360 LEU A C 1
ATOM 2737 O O . LEU A 1 360 ? -5.563 10.998 -12.896 1.00 48.75 360 LEU A O 1
ATOM 2741 N N . TYR A 1 361 ? -7.149 12.230 -11.914 1.00 54.28 361 TYR A N 1
ATOM 2742 C CA . TYR A 1 361 ? -6.558 13.536 -12.186 1.00 54.28 361 TYR A CA 1
ATOM 2743 C C . TYR A 1 361 ? -5.174 13.688 -11.546 1.00 54.28 361 TYR A C 1
ATOM 2745 O O . TYR A 1 361 ? -4.285 14.172 -12.223 1.00 54.28 361 TYR A O 1
ATOM 2753 N N . PRO A 1 362 ? -4.898 13.195 -10.327 1.00 53.19 362 PRO A N 1
ATOM 2754 C CA . PRO A 1 362 ? -3.544 13.136 -9.787 1.00 53.19 362 PRO A CA 1
ATOM 2755 C C . PRO A 1 362 ? -2.590 12.239 -10.586 1.00 53.19 362 PRO A C 1
ATOM 2757 O O . PRO A 1 362 ? -1.418 12.576 -10.691 1.00 53.19 362 PRO A O 1
ATOM 2760 N N . ALA A 1 363 ? -3.058 11.133 -11.178 1.00 50.91 363 ALA A N 1
ATOM 2761 C CA . ALA A 1 363 ? -2.238 10.319 -12.081 1.00 50.91 363 ALA A CA 1
ATOM 2762 C C . ALA A 1 363 ? -1.971 11.061 -13.401 1.00 50.91 363 ALA A C 1
ATOM 2764 O O . ALA A 1 363 ? -0.843 11.071 -13.883 1.00 50.91 363 ALA A O 1
ATOM 2765 N N . TYR A 1 364 ? -2.976 11.765 -13.931 1.00 54.19 364 TYR A N 1
ATOM 2766 C CA . TYR A 1 364 ? -2.831 12.664 -15.076 1.00 54.19 364 TYR A CA 1
ATOM 2767 C C . TYR A 1 364 ? -1.889 13.840 -14.773 1.00 54.19 364 TYR A C 1
ATOM 2769 O O . TYR A 1 364 ? -1.063 14.191 -15.605 1.00 54.19 364 TYR A O 1
ATOM 2777 N N . VAL A 1 365 ? -1.951 14.416 -13.571 1.00 53.12 365 VAL A N 1
ATOM 2778 C CA . VAL A 1 365 ? -1.067 15.488 -13.092 1.00 53.12 365 VAL A CA 1
ATOM 2779 C C . VAL A 1 365 ? 0.338 14.961 -12.839 1.00 53.12 365 VAL A C 1
ATOM 2781 O O . VAL A 1 365 ? 1.281 15.659 -13.168 1.00 53.12 365 VAL A O 1
ATOM 2784 N N . ALA A 1 366 ? 0.514 13.748 -12.316 1.00 52.00 366 ALA A N 1
ATOM 2785 C CA . ALA A 1 366 ? 1.828 13.121 -12.169 1.00 52.00 366 ALA A CA 1
ATOM 2786 C C . ALA A 1 366 ? 2.468 12.841 -13.526 1.00 52.00 366 ALA A C 1
ATOM 2788 O O . ALA A 1 366 ? 3.648 13.112 -13.713 1.00 52.00 366 ALA A O 1
ATOM 2789 N N . LEU A 1 367 ? 1.673 12.360 -14.480 1.00 52.44 367 LEU A N 1
ATOM 2790 C CA . LEU A 1 367 ? 2.094 12.166 -15.857 1.00 52.44 367 LEU A CA 1
ATOM 2791 C C . LEU A 1 367 ? 2.443 13.516 -16.510 1.00 52.44 367 LEU A C 1
ATOM 2793 O O . LEU A 1 367 ? 3.512 13.661 -17.088 1.00 52.44 367 LEU A O 1
ATOM 2797 N N . SER A 1 368 ? 1.607 14.539 -16.318 1.00 52.94 368 SER A N 1
ATOM 2798 C CA . SER A 1 368 ? 1.848 15.910 -16.795 1.00 52.94 368 SER A CA 1
ATOM 2799 C C . SER A 1 368 ? 3.057 16.565 -16.120 1.00 52.94 368 SER A C 1
ATOM 2801 O O . SER A 1 368 ? 3.791 17.305 -16.761 1.00 52.94 368 SER A O 1
ATOM 2803 N N . PHE A 1 369 ? 3.297 16.291 -14.838 1.00 50.97 369 PHE A N 1
ATOM 2804 C CA . PHE A 1 369 ? 4.453 16.770 -14.084 1.00 50.97 369 PHE A CA 1
ATOM 2805 C C . PHE A 1 369 ? 5.725 16.052 -14.526 1.00 50.97 369 PHE A C 1
ATOM 2807 O O . PHE A 1 369 ? 6.756 16.692 -14.680 1.00 50.97 369 PHE A O 1
ATOM 2814 N N . TYR A 1 370 ? 5.654 14.750 -14.802 1.00 52.50 370 TYR A N 1
ATOM 2815 C CA . TYR A 1 370 ? 6.730 14.019 -15.459 1.00 52.50 370 TYR A CA 1
ATOM 2816 C C . TYR A 1 370 ? 7.050 14.634 -16.826 1.00 52.50 370 TYR A C 1
ATOM 2818 O O . TYR A 1 370 ? 8.213 14.926 -17.081 1.00 52.50 370 TYR A O 1
ATOM 2826 N N . TYR 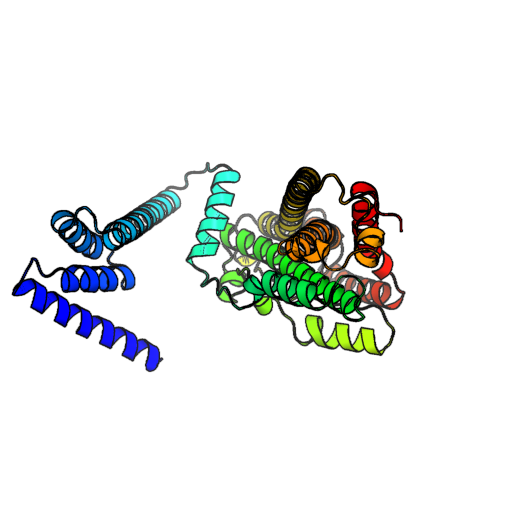A 1 371 ? 6.050 14.916 -17.667 1.00 53.00 371 TYR A N 1
ATOM 2827 C CA . TYR A 1 371 ? 6.243 15.601 -18.953 1.00 53.00 371 TYR A CA 1
ATOM 2828 C C . TYR A 1 371 ? 6.853 17.000 -18.779 1.00 53.00 371 TYR A C 1
ATOM 2830 O O . TYR A 1 371 ? 7.822 17.346 -19.449 1.00 53.00 371 TYR A O 1
ATOM 2838 N N . PHE A 1 372 ? 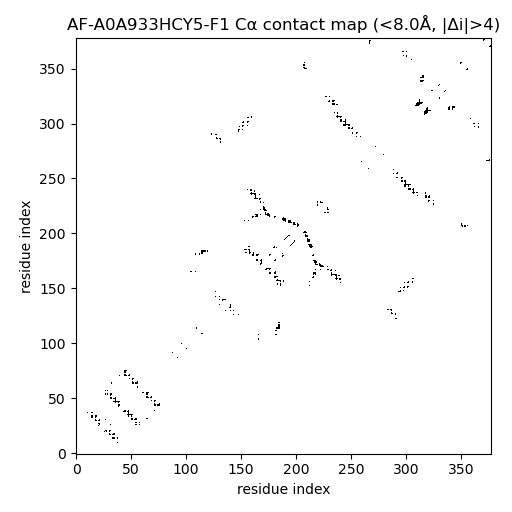6.382 17.762 -17.791 1.00 50.69 372 PHE A N 1
ATOM 2839 C CA . PHE A 1 372 ? 6.926 19.075 -17.445 1.00 50.69 372 PHE A CA 1
ATOM 2840 C C . PHE A 1 372 ? 8.393 19.015 -16.986 1.00 50.69 372 PHE A C 1
ATOM 2842 O O . PHE A 1 372 ? 9.219 19.786 -17.465 1.00 50.69 372 PHE A O 1
ATOM 2849 N N . VAL A 1 373 ? 8.740 18.090 -16.086 1.00 45.62 373 VAL A N 1
ATOM 2850 C CA . VAL A 1 373 ? 10.102 17.934 -15.544 1.00 45.62 373 VAL A CA 1
ATOM 2851 C C . VAL A 1 373 ? 11.056 17.304 -16.564 1.00 45.62 373 VAL A C 1
ATOM 2853 O O . VAL A 1 373 ? 12.239 17.633 -16.577 1.00 45.62 373 VAL A O 1
ATOM 2856 N N . SER A 1 374 ? 10.561 16.420 -17.431 1.00 45.75 374 SER A N 1
ATOM 2857 C CA . SER A 1 374 ? 11.346 15.810 -18.515 1.00 45.75 374 SER A CA 1
ATOM 2858 C C . SER A 1 374 ? 11.487 16.714 -19.744 1.00 45.75 374 SER A C 1
ATOM 2860 O O . SER A 1 374 ? 12.310 16.435 -20.614 1.00 45.75 374 SER A O 1
ATOM 2862 N N . GLY A 1 375 ? 10.732 17.815 -19.821 1.00 40.06 375 GLY A N 1
ATOM 2863 C CA . GLY A 1 375 ? 10.739 18.736 -20.960 1.00 40.06 375 GLY A CA 1
ATOM 2864 C C . GLY A 1 375 ? 10.055 18.189 -22.218 1.00 40.06 375 GLY A C 1
ATOM 2865 O O . GLY A 1 375 ? 10.175 18.793 -23.281 1.00 40.06 375 GLY A O 1
ATOM 2866 N N . ALA A 1 376 ? 9.343 17.065 -22.121 1.00 36.62 376 ALA A N 1
ATOM 2867 C CA . ALA A 1 376 ? 8.594 16.493 -23.231 1.00 36.62 376 ALA A CA 1
ATOM 2868 C C . ALA A 1 376 ? 7.235 17.208 -23.370 1.00 36.62 376 ALA A C 1
ATOM 2870 O O . ALA A 1 376 ? 6.460 17.283 -22.417 1.00 36.62 376 ALA A O 1
ATOM 2871 N N . ALA A 1 377 ? 6.970 17.775 -24.552 1.00 37.03 377 ALA A N 1
ATOM 2872 C CA . ALA A 1 377 ? 5.699 18.434 -24.853 1.00 37.03 377 ALA A CA 1
ATOM 2873 C C . ALA A 1 377 ? 4.552 17.409 -24.947 1.00 37.03 377 ALA A C 1
ATOM 2875 O O . ALA A 1 377 ? 4.766 16.290 -25.415 1.00 37.03 377 ALA A O 1
ATOM 2876 N N . LEU A 1 378 ? 3.371 17.821 -24.469 1.00 41.03 378 LEU A N 1
ATOM 2877 C CA . LEU A 1 378 ? 2.122 17.045 -24.402 1.00 41.03 378 LEU A CA 1
ATOM 2878 C C . LEU A 1 378 ? 1.604 16.589 -25.770 1.00 41.03 378 LEU A C 1
ATOM 2880 O O . LEU A 1 378 ? 1.632 17.421 -26.708 1.00 41.03 378 LEU A O 1
#